Protein AF-A0A7L4QSS3-F1 (afdb_monomer)

pLDDT: mean 90.2, std 9.92, range [44.62, 98.31]

Structure (mmCIF, N/CA/C/O backbone):
data_AF-A0A7L4QSS3-F1
#
_entry.id   AF-A0A7L4QSS3-F1
#
loop_
_atom_site.group_PDB
_atom_site.id
_atom_site.type_symbol
_atom_site.label_atom_id
_atom_site.label_alt_id
_atom_site.label_comp_id
_atom_site.label_asym_id
_atom_site.label_entity_id
_atom_site.label_seq_id
_atom_site.pdbx_PDB_ins_code
_atom_site.Cartn_x
_atom_site.Cartn_y
_atom_site.Cartn_z
_atom_site.occupancy
_atom_site.B_iso_or_equiv
_atom_site.auth_seq_id
_atom_site.auth_comp_id
_atom_site.auth_asym_id
_atom_site.auth_atom_id
_atom_site.pdbx_PDB_model_num
ATOM 1 N N . MET A 1 1 ? -18.290 10.180 26.927 1.00 65.31 1 MET A N 1
ATOM 2 C CA . MET A 1 1 ? -18.750 11.382 26.192 1.00 65.31 1 MET A CA 1
ATOM 3 C C . MET A 1 1 ? -17.662 12.111 25.395 1.00 65.31 1 MET A C 1
ATOM 5 O O . MET A 1 1 ? -17.907 12.391 24.232 1.00 65.31 1 MET A O 1
ATOM 9 N N . GLN A 1 2 ? -16.461 12.366 25.939 1.00 73.75 2 GLN A N 1
ATOM 10 C CA . GLN A 1 2 ? -15.423 13.195 25.282 1.00 73.75 2 GLN A CA 1
ATOM 11 C C . GLN A 1 2 ? -15.121 12.851 23.805 1.00 73.75 2 GLN A C 1
ATOM 13 O O . GLN A 1 2 ? -15.009 13.753 22.983 1.00 73.75 2 GLN A O 1
ATOM 18 N N . PHE A 1 3 ? -15.022 11.567 23.447 1.00 79.12 3 PHE A N 1
ATOM 19 C CA . PHE A 1 3 ? -14.734 11.163 22.062 1.00 79.12 3 PHE A CA 1
ATOM 20 C C . PHE A 1 3 ? -15.915 11.329 21.095 1.00 79.12 3 PHE A C 1
ATOM 22 O O . PHE A 1 3 ? -15.682 11.518 19.910 1.00 79.12 3 PHE A O 1
ATOM 29 N N . HIS A 1 4 ? -17.156 11.290 21.591 1.00 84.31 4 HIS A N 1
ATOM 30 C CA . HIS A 1 4 ? -18.347 11.529 20.768 1.00 84.31 4 HIS A CA 1
ATOM 31 C C . HIS A 1 4 ? -18.483 13.016 20.458 1.00 84.31 4 HIS A C 1
ATOM 33 O O . HIS A 1 4 ? -18.706 13.378 19.311 1.00 84.31 4 HIS A O 1
ATOM 39 N N . TYR A 1 5 ? -18.233 13.872 21.456 1.00 85.06 5 TYR A N 1
ATOM 40 C CA . TYR A 1 5 ? -18.138 15.312 21.233 1.00 85.06 5 TYR A CA 1
ATOM 41 C C . TYR A 1 5 ? -17.074 15.649 20.180 1.00 85.06 5 TYR A C 1
ATOM 43 O O . TYR A 1 5 ? -17.339 16.432 19.281 1.00 85.06 5 TYR A O 1
ATOM 51 N N . ALA A 1 6 ? -15.906 14.998 20.220 1.00 84.44 6 ALA A N 1
ATOM 52 C CA . ALA A 1 6 ? -14.843 15.233 19.240 1.00 84.44 6 ALA A CA 1
ATOM 53 C C . ALA A 1 6 ? -15.246 14.925 17.779 1.00 84.44 6 ALA A C 1
ATOM 55 O O . ALA A 1 6 ? -14.587 15.395 16.861 1.00 84.44 6 ALA A O 1
ATOM 56 N N . LEU A 1 7 ? -16.309 14.147 17.531 1.00 84.31 7 LEU A N 1
ATOM 57 C CA . LEU A 1 7 ? -16.832 13.915 16.173 1.00 84.31 7 LEU A CA 1
ATOM 58 C C . LEU A 1 7 ? -17.633 15.108 15.622 1.00 84.31 7 LEU A C 1
ATOM 60 O O . LEU A 1 7 ? -17.922 15.146 14.425 1.00 84.31 7 LEU A O 1
ATOM 64 N N . VAL A 1 8 ? -18.030 16.039 16.490 1.00 86.25 8 VAL A N 1
ATOM 65 C CA . VAL A 1 8 ? -18.935 17.161 16.197 1.00 86.25 8 VAL A CA 1
ATOM 66 C C . VAL A 1 8 ? -18.455 18.483 16.807 1.00 86.25 8 VAL A C 1
ATOM 68 O O . VAL A 1 8 ? -19.227 19.440 16.883 1.00 86.25 8 VAL A O 1
ATOM 71 N N . ASP A 1 9 ? -17.194 18.555 17.243 1.00 85.06 9 ASP A N 1
ATOM 72 C CA . ASP A 1 9 ? -16.604 19.740 17.883 1.00 85.06 9 ASP A CA 1
ATOM 73 C C . ASP A 1 9 ? -16.450 20.927 16.917 1.00 85.06 9 ASP A C 1
ATOM 75 O O . ASP A 1 9 ? -16.280 22.070 17.341 1.00 85.06 9 ASP A O 1
ATOM 79 N N . ASP A 1 10 ? -16.570 20.658 15.618 1.00 84.94 10 ASP A N 1
ATOM 80 C CA . ASP A 1 10 ? -16.637 21.636 14.542 1.00 84.94 10 ASP A CA 1
ATOM 81 C C . ASP A 1 10 ? -18.052 22.181 14.288 1.00 84.94 10 ASP A C 1
ATOM 83 O O . ASP A 1 10 ? -18.201 23.188 13.593 1.00 84.94 10 ASP A O 1
ATOM 87 N N . LEU A 1 11 ? -19.089 21.543 14.839 1.00 87.94 11 LEU A N 1
ATOM 88 C CA . LEU A 1 11 ? -20.493 21.900 14.607 1.00 87.94 11 LEU A CA 1
ATOM 89 C C . LEU A 1 11 ? -21.121 22.630 15.793 1.00 87.94 11 LEU A C 1
ATOM 91 O O . LEU A 1 11 ? -21.902 23.563 15.594 1.00 87.94 11 LEU A O 1
ATOM 95 N N . ILE A 1 12 ? -20.813 22.202 17.017 1.00 92.00 12 ILE A N 1
ATOM 96 C CA . ILE A 1 12 ? -21.387 22.758 18.246 1.00 92.00 12 ILE A CA 1
ATOM 97 C C . ILE A 1 12 ? -20.353 22.816 19.369 1.00 92.00 12 ILE A C 1
ATOM 99 O O . ILE A 1 12 ? -19.345 22.116 19.339 1.00 92.00 12 ILE A O 1
ATOM 103 N N . THR A 1 13 ? -20.609 23.649 20.382 1.00 94.25 13 THR A N 1
ATOM 104 C CA . THR A 1 13 ? -19.752 23.711 21.572 1.00 94.25 13 THR A CA 1
ATOM 105 C C . THR A 1 13 ? -19.984 22.506 22.478 1.00 94.25 13 THR A C 1
ATOM 107 O O . THR A 1 13 ? -20.996 21.805 22.378 1.00 94.25 13 THR A O 1
ATOM 110 N N . ARG A 1 14 ? -19.051 22.276 23.404 1.00 92.00 14 ARG A N 1
ATOM 111 C CA . ARG A 1 14 ? -19.132 21.171 24.359 1.00 92.00 14 ARG A CA 1
ATOM 112 C C . ARG A 1 14 ? -20.356 21.279 25.262 1.00 92.00 14 ARG A C 1
ATOM 114 O O . ARG A 1 14 ? -21.023 20.275 25.479 1.00 92.00 14 ARG A O 1
ATOM 121 N N . GLU A 1 15 ? -20.657 22.478 25.747 1.00 94.56 15 GLU A N 1
ATOM 122 C CA . GLU A 1 15 ? -21.807 22.726 26.620 1.00 94.56 15 GLU A CA 1
ATOM 123 C C . GLU A 1 15 ? -23.120 22.428 25.892 1.00 94.56 15 GLU A C 1
ATOM 125 O O . GLU A 1 15 ? -24.020 21.808 26.450 1.00 94.56 15 GLU A O 1
ATOM 130 N N . GLU A 1 16 ? -23.216 22.822 24.620 1.00 94.31 16 GLU A N 1
ATOM 131 C CA . GLU A 1 16 ? -24.383 22.533 23.789 1.00 94.31 16 GLU A CA 1
ATOM 132 C C . GLU A 1 16 ? -24.517 21.033 23.498 1.00 94.31 16 GLU A C 1
ATOM 134 O O . GLU A 1 16 ? -25.627 20.502 23.495 1.00 94.31 16 GLU A O 1
ATOM 139 N N . PHE A 1 17 ? -23.401 20.332 23.285 1.00 94.38 17 PHE A N 1
ATOM 140 C CA . PHE A 1 17 ? -23.407 18.881 23.119 1.00 94.38 17 PHE A CA 1
ATOM 141 C C . PHE A 1 17 ? -23.900 18.181 24.389 1.00 94.38 17 PHE A C 1
ATOM 143 O O . PHE A 1 17 ? -24.828 17.382 24.313 1.00 94.38 17 PHE A O 1
ATOM 150 N N . GLU A 1 18 ? -23.327 18.507 25.551 1.00 93.88 18 GLU A N 1
ATOM 151 C CA . GLU A 1 18 ? -23.709 17.928 26.847 1.00 93.88 18 GLU A CA 1
ATOM 152 C C . GLU A 1 18 ? -25.194 18.186 27.157 1.00 93.88 18 GLU A C 1
ATOM 154 O O . GLU A 1 18 ? -25.912 17.248 27.504 1.00 93.88 18 GLU A O 1
ATOM 159 N N . ARG A 1 19 ? -25.695 19.402 26.892 1.00 95.12 19 ARG A N 1
ATOM 160 C CA . ARG A 1 19 ? -27.123 19.735 27.024 1.00 95.12 19 ARG A CA 1
ATOM 161 C C . ARG A 1 19 ? -28.015 18.839 26.159 1.00 95.12 19 ARG A C 1
ATOM 163 O O . ARG A 1 19 ? -29.008 18.311 26.648 1.00 95.12 19 ARG A O 1
ATOM 170 N N . ARG A 1 20 ? -27.674 18.642 24.880 1.00 94.75 20 ARG A N 1
ATOM 171 C CA . ARG A 1 20 ? -28.459 17.774 23.978 1.00 94.75 20 ARG A CA 1
ATOM 172 C C . ARG A 1 20 ? -28.433 16.308 24.403 1.00 94.75 20 ARG A C 1
ATOM 174 O O . ARG A 1 20 ? -29.414 15.601 24.193 1.00 94.75 20 ARG A O 1
ATOM 181 N N . VAL A 1 21 ? -27.323 15.845 24.979 1.00 92.75 21 VAL A N 1
ATOM 182 C CA . VAL A 1 21 ? -27.223 14.481 25.517 1.00 92.75 21 VAL A CA 1
ATOM 183 C C . VAL A 1 21 ? -28.157 14.312 26.708 1.00 92.75 21 VAL A C 1
ATOM 185 O O . VAL A 1 21 ? -28.932 13.358 26.724 1.00 92.75 21 VAL A O 1
ATOM 188 N N . GLU A 1 22 ? -28.145 15.254 27.652 1.00 91.25 22 GLU A N 1
ATOM 189 C CA . GLU A 1 22 ? -29.068 15.249 28.793 1.00 91.25 22 GLU A CA 1
ATOM 190 C C . GLU A 1 22 ? -30.531 15.281 28.339 1.00 91.25 22 GLU A C 1
ATOM 192 O O . GLU A 1 22 ? -31.349 14.518 28.851 1.00 91.25 22 GLU A O 1
ATOM 197 N N . GLU A 1 23 ? -30.863 16.100 27.338 1.00 93.00 23 GLU A N 1
ATOM 198 C CA . GLU A 1 23 ? -32.206 16.131 26.747 1.00 93.00 23 GLU A CA 1
ATOM 199 C C . GLU A 1 23 ? -32.598 14.774 26.157 1.00 93.00 23 GLU A C 1
ATOM 201 O O . GLU A 1 23 ? -33.689 14.279 26.436 1.00 93.00 23 GLU A O 1
ATOM 206 N N . LYS A 1 24 ? -31.699 14.114 25.416 1.00 91.94 24 LYS A N 1
ATOM 207 C CA . LYS A 1 24 ? -31.972 12.777 24.867 1.00 91.94 24 LYS A CA 1
ATOM 208 C C . LYS A 1 24 ? -32.147 11.710 25.937 1.00 91.94 24 LYS A C 1
ATOM 210 O O . LYS A 1 24 ? -33.006 10.841 25.783 1.00 91.94 24 LYS A O 1
ATOM 215 N N . MET A 1 25 ? -31.380 11.785 27.019 1.00 90.88 25 MET A N 1
ATOM 216 C CA . MET A 1 25 ? -31.564 10.905 28.170 1.00 90.88 25 MET A CA 1
ATOM 217 C C . MET A 1 25 ? -32.914 11.152 28.847 1.00 90.88 25 MET A C 1
ATOM 219 O O . MET A 1 25 ? -33.618 10.200 29.162 1.00 90.88 25 MET A O 1
ATOM 223 N N . GLN A 1 26 ? -33.330 12.409 29.018 1.00 89.06 26 GLN A N 1
ATOM 224 C CA . GLN A 1 26 ? -34.634 12.737 29.604 1.00 89.06 26 GLN A CA 1
ATOM 225 C C . GLN A 1 26 ? -35.804 12.283 28.722 1.00 89.06 26 GLN A C 1
ATOM 227 O O . GLN A 1 26 ? -36.779 11.739 29.237 1.00 89.06 26 GLN A O 1
ATOM 232 N N . GLU A 1 27 ? -35.704 12.467 27.404 1.00 88.88 27 GLU A N 1
ATOM 233 C CA . GLU A 1 27 ? -36.715 12.018 26.438 1.00 88.88 27 GLU A CA 1
ATOM 234 C C . GLU A 1 27 ? -36.889 10.494 26.442 1.00 88.88 27 GLU A C 1
ATOM 236 O O . GLU A 1 27 ? -38.005 9.997 26.288 1.00 88.88 27 GLU A O 1
ATOM 241 N N . CYS A 1 28 ? -35.794 9.752 26.624 1.00 82.44 28 CYS A N 1
ATOM 242 C CA . CYS A 1 28 ? -35.797 8.290 26.590 1.00 82.44 28 CYS A CA 1
ATOM 243 C C . CYS A 1 28 ? -35.890 7.641 27.985 1.00 82.44 28 CYS A C 1
ATOM 245 O O . CYS A 1 28 ? -36.054 6.425 28.076 1.00 82.44 28 CYS A O 1
ATOM 247 N N . GLY A 1 29 ? -35.812 8.420 29.069 1.00 77.44 29 GLY A N 1
ATOM 248 C CA . GLY A 1 29 ? -35.756 7.915 30.444 1.00 77.44 29 GLY A CA 1
ATOM 249 C C . GLY A 1 29 ? -34.561 6.981 30.681 1.00 77.44 29 GLY A C 1
ATOM 250 O O . GLY A 1 29 ? -33.497 7.150 30.093 1.00 77.44 29 GLY A O 1
ATOM 251 N N . ASP A 1 30 ? -34.755 5.936 31.492 1.00 75.81 30 ASP A N 1
ATOM 252 C CA . ASP A 1 30 ? -33.712 4.949 31.840 1.00 75.81 30 ASP A CA 1
ATOM 253 C C . ASP A 1 30 ? -33.366 3.957 30.701 1.00 75.81 30 ASP A C 1
ATOM 255 O O . ASP A 1 30 ? -32.704 2.944 30.929 1.00 75.81 30 ASP A O 1
ATOM 259 N N . LEU A 1 31 ? -33.836 4.191 29.469 1.00 80.94 31 LEU A N 1
ATOM 260 C CA . LEU A 1 31 ? -33.592 3.295 28.328 1.00 80.94 31 LEU A CA 1
ATOM 261 C C . LEU A 1 31 ? -32.241 3.532 27.645 1.00 80.94 31 LEU A C 1
ATOM 263 O O . LEU A 1 31 ? -31.759 2.638 26.948 1.00 80.94 31 LEU A O 1
ATOM 267 N N . LEU A 1 32 ? -31.649 4.717 27.809 1.00 81.62 32 LEU A N 1
ATOM 268 C CA . LEU A 1 32 ? -30.376 5.079 27.191 1.00 81.62 32 LEU A CA 1
ATOM 269 C C . LEU A 1 32 ? -29.332 5.399 28.254 1.00 81.62 32 LEU A C 1
ATOM 271 O O . LEU A 1 32 ? -29.576 6.190 29.160 1.00 81.62 32 LEU A O 1
ATOM 275 N N . ASP A 1 33 ? -28.139 4.832 28.089 1.00 85.69 33 ASP A N 1
ATOM 276 C CA . ASP A 1 33 ? -26.956 5.319 28.790 1.00 85.69 33 ASP A CA 1
ATOM 277 C C . ASP A 1 33 ? -26.408 6.599 28.125 1.00 85.69 33 ASP A C 1
ATOM 279 O O . ASP A 1 33 ? -26.701 6.900 26.960 1.00 85.69 33 ASP A O 1
ATOM 283 N N . ASP A 1 34 ? -25.571 7.349 28.850 1.00 86.31 34 ASP A N 1
ATOM 284 C CA . ASP A 1 34 ? -24.939 8.593 28.377 1.00 86.31 34 ASP A CA 1
ATOM 285 C C . ASP A 1 34 ? -24.239 8.420 27.024 1.00 86.31 34 ASP A C 1
ATOM 287 O O . ASP A 1 34 ? -24.155 9.338 26.207 1.00 86.31 34 ASP A O 1
ATOM 291 N N . VAL A 1 35 ? -23.667 7.235 26.796 1.00 83.75 35 VAL A N 1
ATOM 292 C CA . VAL A 1 35 ? -22.882 6.935 25.600 1.00 83.75 35 VAL A CA 1
ATOM 293 C C . VAL A 1 35 ? -23.805 6.801 24.394 1.00 83.75 35 VAL A C 1
ATOM 295 O O . VAL A 1 35 ? -23.530 7.381 23.345 1.00 83.75 35 VAL A O 1
ATOM 298 N N . THR A 1 36 ? -24.914 6.088 24.541 1.00 84.81 36 THR A N 1
ATOM 299 C CA . THR A 1 36 ? -25.905 5.904 23.482 1.00 84.81 36 THR A CA 1
ATOM 300 C C . THR A 1 36 ? -26.639 7.210 23.201 1.00 84.81 36 THR A C 1
ATOM 302 O O . THR A 1 36 ? -26.797 7.565 22.035 1.00 84.81 36 THR A O 1
ATOM 305 N N . ALA A 1 37 ? -26.979 7.992 24.229 1.00 89.06 37 ALA A N 1
ATOM 306 C CA . ALA A 1 37 ? -27.528 9.337 24.050 1.00 89.06 37 ALA A CA 1
ATOM 307 C C . ALA A 1 37 ? -26.551 10.267 23.299 1.00 89.06 37 ALA A C 1
ATOM 309 O O . ALA A 1 37 ? -26.948 10.943 22.350 1.00 89.06 37 ALA A O 1
ATOM 310 N N . ALA A 1 38 ? -25.255 10.232 23.631 1.00 89.69 38 ALA A N 1
ATOM 311 C CA . ALA A 1 38 ? -24.215 10.947 22.886 1.00 89.69 38 ALA A CA 1
ATOM 312 C C . ALA A 1 38 ? -24.146 10.536 21.408 1.00 89.69 38 ALA A C 1
ATOM 314 O O . ALA A 1 38 ? -23.965 11.391 20.543 1.00 89.69 38 ALA A O 1
ATOM 315 N N . MET A 1 39 ? -24.329 9.254 21.099 1.00 84.12 39 MET A N 1
ATOM 316 C CA . MET A 1 39 ? -24.399 8.757 19.722 1.00 84.12 39 MET A CA 1
ATOM 317 C C . MET A 1 39 ? -25.613 9.274 18.958 1.00 84.12 39 MET A C 1
ATOM 319 O O . MET A 1 39 ? -25.474 9.642 17.794 1.00 84.12 39 MET A O 1
ATOM 323 N N . VAL A 1 40 ? -26.778 9.335 19.606 1.00 87.31 40 VAL A N 1
ATOM 324 C CA . VAL A 1 40 ? -27.988 9.905 18.998 1.00 87.31 40 VAL A CA 1
ATOM 325 C C . VAL A 1 40 ? -27.752 11.369 18.635 1.00 87.31 40 VAL A C 1
ATOM 327 O O . VAL A 1 40 ? -28.051 11.767 17.518 1.00 87.31 40 VAL A O 1
ATOM 330 N N . VAL A 1 41 ? -27.114 12.149 19.513 1.00 90.94 41 VAL A N 1
ATOM 331 C CA . VAL A 1 41 ? -26.768 13.549 19.211 1.00 90.94 41 VAL A CA 1
ATOM 332 C C . VAL A 1 41 ? -25.785 13.658 18.041 1.00 90.94 41 VAL A C 1
ATOM 334 O O . VAL A 1 41 ? -25.965 14.508 17.171 1.00 90.94 41 VAL A O 1
ATOM 337 N N . VAL A 1 42 ? -24.756 12.805 17.989 1.00 88.31 42 VAL A N 1
ATOM 338 C CA . VAL A 1 42 ? -23.802 12.756 16.863 1.00 88.31 42 VAL A CA 1
ATOM 339 C C . VAL A 1 42 ? -24.529 12.448 15.545 1.00 88.31 42 VAL A C 1
ATOM 341 O O . VAL A 1 42 ? -24.300 13.134 14.546 1.00 88.31 42 VAL A O 1
ATOM 344 N N . HIS A 1 43 ? -25.453 11.487 15.562 1.00 86.62 43 HIS A N 1
ATOM 345 C CA . HIS A 1 43 ? -26.294 11.137 14.419 1.00 86.62 43 HIS A CA 1
ATOM 346 C C . HIS A 1 43 ? -27.232 12.285 14.008 1.00 86.62 43 HIS A C 1
ATOM 348 O O . HIS A 1 43 ? -27.298 12.628 12.830 1.00 86.62 43 HIS A O 1
ATOM 354 N N . ASP A 1 44 ? -27.905 12.934 14.961 1.00 90.31 44 ASP A N 1
ATOM 355 C CA . ASP A 1 44 ? -28.808 14.070 14.713 1.00 90.31 44 ASP A CA 1
ATOM 356 C C . ASP A 1 44 ? -28.070 15.283 14.114 1.00 90.31 44 ASP A C 1
ATOM 358 O O . ASP A 1 44 ? -28.660 16.103 13.410 1.00 90.31 44 ASP A O 1
ATOM 362 N N . LEU A 1 45 ? -26.761 15.384 14.358 1.00 89.06 45 LEU A N 1
ATOM 363 C CA . LEU A 1 45 ? -25.860 16.367 13.750 1.00 89.06 45 LEU A CA 1
ATOM 364 C C . LEU A 1 45 ? -25.321 15.935 12.372 1.00 89.06 45 LEU A C 1
ATOM 366 O O . LEU A 1 45 ? -24.490 16.633 11.790 1.00 89.06 45 LEU A O 1
ATOM 370 N N . GLY A 1 46 ? -25.791 14.808 11.834 1.00 83.62 46 GLY A N 1
ATOM 371 C CA . GLY A 1 46 ? -25.449 14.307 10.503 1.00 83.62 46 GLY A CA 1
ATOM 372 C C . GLY A 1 46 ? -24.107 13.580 10.422 1.00 83.62 46 GLY A C 1
ATOM 373 O O . GLY A 1 46 ? -23.546 13.455 9.331 1.00 83.62 46 GLY A O 1
ATOM 374 N N . ARG A 1 47 ? -23.551 13.120 11.550 1.00 82.69 47 ARG A N 1
ATOM 375 C CA . ARG A 1 47 ? -22.355 12.267 11.565 1.00 82.69 47 ARG A CA 1
ATOM 376 C C . ARG A 1 47 ? -22.772 10.810 11.732 1.00 82.69 47 ARG A C 1
ATOM 378 O O . ARG A 1 47 ? -23.285 10.416 12.773 1.00 82.69 47 ARG A O 1
ATOM 385 N N . GLU A 1 48 ? -22.492 10.006 10.718 1.00 81.50 48 GLU A N 1
ATOM 386 C CA . GLU A 1 48 ? -22.759 8.567 10.724 1.00 81.50 48 GLU A CA 1
ATOM 387 C C . GLU A 1 48 ? -21.463 7.755 10.814 1.00 81.50 48 GLU A C 1
ATOM 389 O O . GLU A 1 48 ? -20.366 8.245 10.516 1.00 81.50 48 GLU A O 1
ATOM 394 N N . HIS A 1 49 ? -21.593 6.484 11.199 1.00 86.50 49 HIS A N 1
ATOM 395 C CA . HIS A 1 49 ? -20.504 5.523 11.077 1.00 86.50 49 HIS A CA 1
ATOM 396 C C . HIS A 1 49 ? -20.159 5.303 9.607 1.00 86.50 49 HIS A C 1
ATOM 398 O O . HIS A 1 49 ? -21.011 4.950 8.793 1.00 86.50 49 HIS A O 1
ATOM 404 N N . VAL A 1 50 ? -18.885 5.466 9.268 1.00 89.81 50 VAL A N 1
ATOM 405 C CA . VAL A 1 50 ? -18.393 5.239 7.908 1.00 89.81 50 VAL A CA 1
ATOM 406 C C . VAL A 1 50 ? -17.974 3.783 7.722 1.00 89.81 50 VAL A C 1
ATOM 408 O O . VAL A 1 50 ? -17.619 3.091 8.676 1.00 89.81 50 VAL A O 1
ATOM 411 N N . LYS A 1 51 ? -17.987 3.307 6.476 1.00 91.69 51 LYS A N 1
ATOM 412 C CA . LYS A 1 51 ? -17.443 1.990 6.126 1.00 91.69 51 LYS A CA 1
ATOM 413 C C . LYS A 1 51 ? -15.922 2.017 6.070 1.00 91.69 51 LYS A C 1
ATOM 415 O O . LYS A 1 51 ? -15.323 3.058 5.794 1.00 91.69 51 LYS A O 1
ATOM 420 N N . ILE A 1 52 ? -15.292 0.861 6.273 1.00 92.69 52 ILE A N 1
ATOM 421 C CA . ILE A 1 52 ? -13.830 0.735 6.317 1.00 92.69 52 ILE A CA 1
ATOM 422 C C . ILE A 1 52 ? -13.167 1.286 5.051 1.00 92.69 52 ILE A C 1
ATOM 424 O O . ILE A 1 52 ? -12.160 1.988 5.135 1.00 92.69 52 ILE A O 1
ATOM 428 N N . ARG A 1 53 ? -13.735 1.020 3.872 1.00 88.81 53 ARG A N 1
ATOM 429 C CA . ARG A 1 53 ? -13.197 1.521 2.595 1.00 88.81 53 ARG A CA 1
ATOM 430 C C . ARG A 1 53 ? -13.152 3.052 2.506 1.00 88.81 53 ARG A C 1
ATOM 432 O O . ARG A 1 53 ? -12.324 3.588 1.770 1.00 88.81 53 ARG A O 1
ATOM 439 N N . ASP A 1 54 ? -14.009 3.735 3.257 1.00 86.31 54 ASP A N 1
ATOM 440 C CA . ASP A 1 54 ? -14.183 5.187 3.220 1.00 86.31 54 ASP A CA 1
ATOM 441 C C . ASP A 1 54 ? -13.441 5.896 4.375 1.00 86.31 54 ASP A C 1
ATOM 443 O O . ASP A 1 54 ? -13.468 7.126 4.488 1.00 86.31 54 ASP A O 1
ATOM 447 N N . LEU A 1 55 ? -12.700 5.136 5.197 1.00 82.56 55 LEU A N 1
ATOM 448 C CA . LEU A 1 55 ? -11.799 5.645 6.234 1.00 82.56 55 LEU A CA 1
ATOM 449 C C . LEU A 1 55 ? -10.639 6.415 5.596 1.00 82.56 55 LEU A C 1
ATOM 451 O O . LEU A 1 55 ? -9.625 5.830 5.219 1.00 82.56 55 LEU A O 1
ATOM 455 N N . SER A 1 56 ? -10.821 7.723 5.414 1.00 62.81 56 SER A N 1
ATOM 456 C CA . SER A 1 56 ? -9.841 8.752 4.987 1.00 62.81 56 SER A CA 1
ATOM 457 C C . SER A 1 56 ? -10.514 9.937 4.275 1.00 62.81 56 SER A C 1
ATOM 459 O O . SER A 1 56 ? -9.828 10.857 3.821 1.00 62.81 56 SER A O 1
ATOM 461 N N . ILE A 1 57 ? -11.846 9.944 4.154 1.00 55.34 57 ILE A N 1
ATOM 462 C CA . ILE A 1 57 ? -12.581 11.017 3.484 1.00 55.34 57 ILE A CA 1
ATOM 463 C C . ILE A 1 57 ? -12.884 12.155 4.476 1.00 55.34 57 ILE A C 1
ATOM 465 O O . ILE A 1 57 ? -13.821 12.085 5.260 1.00 55.34 57 ILE A O 1
ATOM 469 N N . GLY A 1 58 ? -12.102 13.237 4.405 1.00 52.78 58 GLY A N 1
ATOM 470 C CA . GLY A 1 58 ? -12.513 14.587 4.823 1.00 52.78 58 GLY A CA 1
ATOM 471 C C . GLY A 1 58 ? -12.546 14.923 6.321 1.00 52.78 58 GLY A C 1
ATOM 472 O O . GLY A 1 58 ? -12.558 16.109 6.637 1.00 52.78 58 GLY A O 1
ATOM 473 N N . SER A 1 59 ? -12.520 13.954 7.240 1.00 58.66 59 SER A N 1
ATOM 474 C CA . SER A 1 59 ? -12.545 14.216 8.688 1.00 58.66 59 SER A CA 1
ATOM 475 C C . SER A 1 59 ? -11.217 13.896 9.384 1.00 58.66 59 SER A C 1
ATOM 477 O O . SER A 1 59 ? -10.471 12.997 8.994 1.00 58.66 59 SER A O 1
ATOM 479 N N . THR A 1 60 ? -10.911 14.638 10.449 1.00 68.75 60 THR A N 1
ATOM 480 C CA . THR A 1 60 ? -9.778 14.363 11.352 1.00 68.75 60 THR A CA 1
ATOM 481 C C . THR A 1 60 ? -10.010 13.111 12.201 1.00 68.75 60 THR A C 1
ATOM 483 O O . THR A 1 60 ? -9.042 12.446 12.584 1.00 68.75 60 THR A O 1
ATOM 486 N N . LEU A 1 61 ? -11.281 12.779 12.457 1.00 83.88 61 LEU A N 1
ATOM 487 C CA . LEU A 1 61 ? -11.750 11.617 13.210 1.00 83.88 61 LEU A CA 1
ATOM 488 C C . LEU A 1 61 ? -12.808 10.840 12.431 1.00 83.88 61 LEU A C 1
ATOM 490 O O . LEU A 1 61 ? -13.675 11.424 11.786 1.00 83.88 61 LEU A O 1
ATOM 494 N N . SER A 1 62 ? -12.764 9.519 12.526 1.00 87.25 62 SER A N 1
ATOM 495 C CA . SER A 1 62 ? -13.742 8.614 11.932 1.00 87.25 62 SER A CA 1
ATOM 496 C C . SER A 1 62 ? -14.343 7.727 13.016 1.00 87.25 62 SER A C 1
ATOM 498 O O . SER A 1 62 ? -13.621 7.254 13.897 1.00 87.25 62 SER A O 1
ATOM 500 N N . SER A 1 63 ? -15.652 7.493 12.920 1.00 90.56 63 SER A N 1
ATOM 501 C CA . SER A 1 63 ? -16.368 6.485 13.700 1.00 90.56 63 SER A CA 1
ATOM 502 C C . SER A 1 63 ? -16.783 5.347 12.775 1.00 90.56 63 SER A C 1
ATOM 504 O O . SER A 1 63 ? -17.306 5.613 11.693 1.00 90.56 63 SER A O 1
ATOM 506 N N . PHE A 1 64 ? -16.526 4.097 13.148 1.00 93.31 64 PHE A N 1
ATOM 507 C CA . PHE A 1 64 ? -16.919 2.926 12.361 1.00 93.31 64 PHE A CA 1
ATOM 508 C C . PHE A 1 64 ? -17.063 1.684 13.240 1.00 93.31 64 PHE A C 1
ATOM 510 O O . PHE A 1 64 ? -16.510 1.616 14.338 1.00 93.31 64 PHE A O 1
ATOM 517 N N . PHE A 1 65 ? -17.774 0.681 12.730 1.00 95.38 65 PHE A N 1
ATOM 518 C CA . PHE A 1 65 ? -17.804 -0.649 13.327 1.00 95.38 65 PHE A CA 1
ATOM 519 C C . PHE A 1 65 ? -16.898 -1.601 12.553 1.00 95.38 65 PHE A C 1
ATOM 521 O O . PHE A 1 65 ? -16.812 -1.532 11.327 1.00 95.38 65 PHE A O 1
ATOM 528 N N . GLY A 1 66 ? -16.249 -2.518 13.260 1.00 96.88 66 GLY A N 1
ATOM 529 C CA . GLY A 1 66 ? -15.431 -3.549 12.640 1.00 96.88 66 GLY A CA 1
ATOM 530 C C . GLY A 1 66 ? -15.417 -4.826 13.463 1.00 96.88 66 GLY A C 1
ATOM 531 O O . GLY A 1 66 ? -15.265 -4.792 14.684 1.00 96.88 66 GLY A O 1
ATOM 532 N N . ARG A 1 67 ? -15.547 -5.963 12.781 1.00 97.62 67 ARG A N 1
ATOM 533 C CA . ARG A 1 67 ? -15.356 -7.279 13.387 1.00 97.62 67 ARG A CA 1
ATOM 534 C C . ARG A 1 67 ? -13.872 -7.579 13.521 1.00 97.62 67 ARG A C 1
ATOM 536 O O . ARG A 1 67 ? -13.122 -7.414 12.561 1.00 97.62 67 ARG A O 1
ATOM 543 N N . VAL A 1 68 ? -13.450 -8.049 14.685 1.00 97.69 68 VAL A N 1
ATOM 544 C CA . VAL A 1 68 ? -12.076 -8.457 14.969 1.00 97.69 68 VAL A CA 1
ATOM 545 C C . VAL A 1 68 ? -11.762 -9.729 14.192 1.00 97.69 68 VAL A C 1
ATOM 547 O O . VAL A 1 68 ? -12.390 -10.769 14.378 1.00 97.69 68 VAL A O 1
ATOM 550 N N . ILE A 1 69 ? -10.767 -9.642 13.319 1.00 97.25 69 ILE A N 1
ATOM 551 C CA . ILE A 1 69 ? -10.247 -10.758 12.523 1.00 97.25 69 ILE A CA 1
ATOM 552 C C . ILE A 1 69 ? -9.004 -11.338 13.194 1.00 97.25 69 ILE A C 1
ATOM 554 O O . ILE A 1 69 ? -8.822 -12.551 13.232 1.00 97.25 69 ILE A O 1
ATOM 558 N N . SER A 1 70 ? -8.141 -10.474 13.731 1.00 96.69 70 SER A N 1
ATOM 559 C CA . SER A 1 70 ? -6.909 -10.880 14.405 1.00 96.69 70 SER A CA 1
ATOM 560 C C . SER A 1 70 ? -6.523 -9.887 15.489 1.00 96.69 70 SER A C 1
ATOM 562 O O . SER A 1 70 ? -6.696 -8.678 15.325 1.00 96.69 70 SER A O 1
ATOM 564 N N . VAL A 1 71 ? -5.919 -10.413 16.553 1.00 96.38 71 VAL A N 1
ATOM 565 C CA . VAL A 1 71 ? -5.400 -9.659 17.695 1.00 96.38 71 VAL A CA 1
ATOM 566 C C . VAL A 1 71 ? -3.894 -9.884 17.781 1.00 96.38 71 VAL A C 1
ATOM 568 O O . VAL A 1 71 ? -3.441 -11.026 17.820 1.00 96.38 71 VAL A O 1
ATOM 571 N N . SER A 1 72 ? -3.109 -8.807 17.781 1.00 94.06 72 SER A N 1
ATOM 572 C CA . SER A 1 72 ? -1.661 -8.883 18.011 1.00 94.06 72 SER A CA 1
ATOM 573 C C . SER A 1 72 ? -1.349 -8.637 19.488 1.00 94.06 72 SER A C 1
ATOM 575 O O . SER A 1 72 ? -1.940 -7.728 20.075 1.00 94.06 72 SER A O 1
ATOM 577 N N . PRO A 1 73 ? -0.400 -9.378 20.091 1.00 92.94 73 PRO A N 1
ATOM 578 C CA . PRO A 1 73 ? -0.035 -9.167 21.485 1.00 92.94 73 PRO A CA 1
ATOM 579 C C . PRO A 1 73 ? 0.600 -7.779 21.690 1.00 92.94 73 PRO A C 1
ATOM 581 O O . PRO A 1 73 ? 1.276 -7.277 20.779 1.00 92.94 73 PRO A O 1
ATOM 584 N N . PRO A 1 74 ? 0.443 -7.168 22.880 1.00 95.00 74 PRO A N 1
ATOM 585 C CA . PRO A 1 74 ? 1.109 -5.915 23.209 1.00 95.00 74 PRO A CA 1
ATOM 586 C C . PRO A 1 74 ? 2.631 -6.040 23.123 1.00 95.00 74 PRO A C 1
ATOM 588 O O . PRO A 1 74 ? 3.222 -7.028 23.562 1.00 95.00 74 PRO A O 1
ATOM 591 N N . ARG A 1 75 ? 3.275 -5.012 22.573 1.00 94.38 75 ARG A N 1
ATOM 592 C CA . ARG A 1 75 ? 4.732 -4.892 22.462 1.00 94.38 75 ARG A CA 1
ATOM 593 C C . ARG A 1 75 ? 5.204 -3.629 23.169 1.00 94.38 75 ARG A C 1
ATOM 595 O O . ARG A 1 75 ? 4.623 -2.563 22.975 1.00 94.38 75 ARG A O 1
ATOM 602 N N . GLU A 1 76 ? 6.273 -3.756 23.947 1.00 93.19 76 GLU A N 1
ATOM 603 C CA . GLU A 1 76 ? 6.941 -2.625 24.595 1.00 93.19 76 GLU A CA 1
ATOM 604 C C . GLU A 1 76 ? 7.853 -1.902 23.590 1.00 93.19 76 GLU A C 1
ATOM 606 O O . GLU A 1 76 ? 8.518 -2.535 22.764 1.00 93.19 76 GLU A O 1
ATOM 611 N N . PHE A 1 77 ? 7.902 -0.574 23.659 1.00 89.81 77 PHE A N 1
ATOM 612 C CA . PHE A 1 77 ? 8.871 0.243 22.932 1.00 89.81 77 PHE A CA 1
ATOM 613 C C . PHE A 1 77 ? 9.364 1.407 23.797 1.00 89.81 77 PHE A C 1
ATOM 615 O O . PHE A 1 77 ? 8.680 1.852 24.718 1.00 89.81 77 PHE A O 1
ATOM 622 N N . THR A 1 78 ? 10.549 1.928 23.481 1.00 88.12 78 THR A N 1
ATOM 623 C CA . THR A 1 78 ? 11.106 3.117 24.138 1.00 88.12 78 THR A CA 1
ATOM 624 C C . THR A 1 78 ? 10.737 4.369 23.348 1.00 88.12 78 THR A C 1
ATOM 626 O O . THR A 1 78 ? 10.979 4.453 22.139 1.00 88.12 78 THR A O 1
ATOM 629 N N . ARG A 1 79 ? 10.128 5.341 24.024 1.00 87.56 79 ARG A N 1
ATOM 630 C CA . ARG A 1 79 ? 9.783 6.657 23.482 1.00 87.56 79 ARG A CA 1
ATOM 631 C C . ARG A 1 79 ? 11.026 7.545 23.370 1.00 87.56 79 ARG A C 1
ATOM 633 O O . ARG A 1 79 ? 12.099 7.226 23.874 1.00 87.56 79 ARG A O 1
ATOM 640 N N . LYS A 1 80 ? 10.883 8.688 22.691 1.00 82.88 80 LYS A N 1
ATOM 641 C CA . LYS A 1 80 ? 11.988 9.646 22.488 1.00 82.88 80 LYS A CA 1
ATOM 642 C C . LYS A 1 80 ? 12.510 10.258 23.792 1.00 82.88 80 LYS A C 1
ATOM 644 O O . LYS A 1 80 ? 13.673 10.631 23.853 1.00 82.88 80 LYS A O 1
ATOM 649 N N . ASP A 1 81 ? 11.652 10.364 24.797 1.00 85.44 81 ASP A N 1
ATOM 650 C CA . ASP A 1 81 ? 11.959 10.834 26.152 1.00 85.44 81 ASP A CA 1
ATOM 651 C C . ASP A 1 81 ? 12.575 9.739 27.048 1.00 85.44 81 ASP A C 1
ATOM 653 O O . ASP A 1 81 ? 12.951 10.017 28.183 1.00 85.44 81 ASP A O 1
ATOM 657 N N . GLY A 1 82 ? 12.719 8.508 26.541 1.00 87.25 82 GLY A N 1
ATOM 658 C CA . GLY A 1 82 ? 13.223 7.359 27.292 1.00 87.25 82 GLY A CA 1
ATOM 659 C C . GLY A 1 82 ? 12.150 6.597 28.073 1.00 87.25 82 GLY A C 1
ATOM 660 O O . GLY A 1 82 ? 12.453 5.535 28.621 1.00 87.25 82 GLY A O 1
ATOM 661 N N . GLU A 1 83 ? 10.903 7.074 28.104 1.00 91.31 83 GLU A N 1
ATOM 662 C CA . GLU A 1 83 ? 9.806 6.359 28.752 1.00 91.31 83 GLU A CA 1
ATOM 663 C C . GLU A 1 83 ? 9.417 5.093 27.978 1.00 91.31 83 GLU A C 1
ATOM 665 O O . GLU A 1 83 ? 9.598 4.975 26.761 1.00 91.31 83 GLU A O 1
ATOM 670 N N . LYS A 1 84 ? 8.839 4.127 28.693 1.00 91.12 84 LYS A N 1
ATOM 671 C CA . LYS A 1 84 ? 8.275 2.919 28.088 1.00 91.12 84 LYS A CA 1
ATOM 672 C C . LYS A 1 84 ? 6.855 3.197 27.605 1.00 91.12 84 LYS A C 1
ATOM 674 O O . LYS A 1 84 ? 6.031 3.701 28.361 1.00 91.12 84 LYS A O 1
ATOM 679 N N . GLY A 1 85 ? 6.566 2.829 26.365 1.00 92.50 85 GLY A N 1
ATOM 680 C CA . GLY A 1 85 ? 5.219 2.801 25.806 1.00 92.50 85 GLY A CA 1
ATOM 681 C C . GLY A 1 85 ? 4.830 1.393 25.372 1.00 92.50 85 GLY A C 1
ATOM 682 O O . GLY A 1 85 ? 5.687 0.525 25.186 1.00 92.50 85 GLY A O 1
ATOM 683 N N . TRP A 1 86 ? 3.531 1.185 25.171 1.00 94.44 86 TRP A N 1
ATOM 684 C CA . TRP A 1 86 ? 2.993 -0.086 24.681 1.00 94.44 86 TRP A CA 1
ATOM 685 C C . TRP A 1 86 ? 2.214 0.114 23.390 1.00 94.44 86 TRP A C 1
ATOM 687 O O . TRP A 1 86 ? 1.538 1.128 23.211 1.00 94.44 86 TRP A O 1
ATOM 697 N N . VAL A 1 87 ? 2.308 -0.854 22.483 1.00 95.19 87 VAL A N 1
ATOM 698 C CA . VAL A 1 87 ? 1.544 -0.861 21.235 1.00 95.19 87 VAL A CA 1
ATOM 699 C C . VAL A 1 87 ? 0.978 -2.245 20.953 1.00 95.19 87 VAL A C 1
ATOM 701 O O . VAL A 1 87 ? 1.684 -3.246 21.072 1.00 95.19 87 VAL A O 1
ATOM 704 N N . ALA A 1 88 ? -0.286 -2.300 20.555 1.00 95.44 88 ALA A N 1
ATOM 705 C CA . ALA A 1 88 ? -0.937 -3.498 20.039 1.00 95.44 88 ALA A CA 1
ATOM 706 C C . ALA A 1 88 ? -1.705 -3.152 18.760 1.00 95.44 88 ALA A C 1
ATOM 708 O O . ALA A 1 88 ? -2.102 -2.005 18.556 1.00 95.44 88 ALA A O 1
ATOM 709 N N . ASP A 1 89 ? -1.917 -4.149 17.907 1.00 94.75 89 ASP A N 1
ATOM 710 C CA . ASP A 1 89 ? -2.593 -3.978 16.624 1.00 94.75 89 ASP A CA 1
ATOM 711 C C . ASP A 1 89 ? -3.761 -4.969 16.517 1.00 94.75 89 ASP A C 1
ATOM 713 O O . ASP A 1 89 ? -3.585 -6.171 16.741 1.00 94.75 89 ASP A O 1
ATOM 717 N N . LEU A 1 90 ? -4.932 -4.477 16.120 1.00 96.69 90 LEU A N 1
ATOM 718 C CA . LEU A 1 90 ? -6.082 -5.286 15.715 1.00 96.69 90 LEU A CA 1
ATOM 719 C C . LEU A 1 90 ? -6.243 -5.218 14.198 1.00 96.69 90 LEU A C 1
ATOM 721 O O . LEU A 1 90 ? -6.070 -4.156 13.595 1.00 96.69 90 LEU A O 1
ATOM 725 N N . ILE A 1 91 ? -6.626 -6.333 13.583 1.00 97.00 91 ILE A N 1
ATOM 726 C CA . ILE A 1 91 ? -7.157 -6.328 12.218 1.00 97.00 91 ILE A CA 1
ATOM 727 C C . ILE A 1 91 ? -8.670 -6.398 12.324 1.00 97.00 91 ILE A C 1
ATOM 729 O O . ILE A 1 91 ? -9.203 -7.374 12.850 1.00 97.00 91 ILE A O 1
ATOM 733 N N . LEU A 1 92 ? -9.339 -5.356 11.844 1.00 97.38 92 LEU A N 1
ATOM 734 C CA . LEU A 1 92 ? -10.792 -5.245 11.834 1.00 97.38 92 LEU A CA 1
ATOM 735 C C . LEU A 1 92 ? -11.302 -5.361 10.400 1.00 97.38 92 LEU A C 1
ATOM 737 O O . LEU A 1 92 ? -10.623 -4.909 9.478 1.00 97.38 92 LEU A O 1
ATOM 741 N N . GLY A 1 93 ? -12.486 -5.932 10.203 1.00 96.56 93 GLY A N 1
ATOM 742 C CA . GLY A 1 93 ? -13.119 -6.002 8.890 1.00 96.56 93 GLY A CA 1
ATOM 743 C C . GLY A 1 93 ? -14.622 -5.770 8.906 1.00 96.56 93 GLY A C 1
ATOM 744 O O . GLY A 1 93 ? -15.300 -6.027 9.901 1.00 96.56 93 GLY A O 1
ATOM 745 N N . ASP A 1 94 ? -15.121 -5.324 7.763 1.00 95.88 94 ASP A N 1
ATOM 746 C CA . ASP A 1 94 ? -16.531 -5.171 7.418 1.00 95.88 94 ASP A CA 1
ATOM 747 C C . ASP A 1 94 ? -16.763 -5.723 5.997 1.00 95.88 94 ASP A C 1
ATOM 749 O O . ASP A 1 94 ? -15.883 -6.367 5.413 1.00 95.88 94 ASP A O 1
ATOM 753 N N . GLU A 1 95 ? -17.945 -5.520 5.425 1.00 93.81 95 GLU A N 1
ATOM 754 C CA . GLU A 1 95 ? -18.253 -5.983 4.068 1.00 93.81 95 GLU A CA 1
ATOM 755 C C . GLU A 1 95 ? -17.482 -5.235 2.963 1.00 93.81 95 GLU A C 1
ATOM 757 O O . GLU A 1 95 ? -17.457 -5.672 1.811 1.00 93.81 95 GLU A O 1
ATOM 762 N N . THR A 1 96 ? -16.856 -4.103 3.290 1.00 93.06 96 THR A N 1
ATOM 763 C CA . THR A 1 96 ? -16.143 -3.229 2.350 1.00 93.06 96 THR A CA 1
ATOM 764 C C . THR A 1 96 ? -14.630 -3.418 2.370 1.00 93.06 96 THR A C 1
ATOM 766 O O . THR A 1 96 ? -13.967 -3.052 1.394 1.00 93.06 96 THR A O 1
ATOM 769 N N . GLY A 1 97 ? -14.068 -3.997 3.434 1.00 92.94 97 GLY A N 1
ATOM 770 C CA . GLY A 1 97 ? -12.640 -4.277 3.515 1.00 92.94 97 GLY A CA 1
ATOM 771 C C . GLY A 1 97 ? -12.133 -4.616 4.913 1.00 92.94 97 GLY A C 1
ATOM 772 O O . GLY A 1 97 ? -12.880 -5.007 5.805 1.00 92.94 97 GLY A O 1
ATOM 773 N N . GLN A 1 98 ? -10.818 -4.482 5.079 1.00 95.19 98 GLN A N 1
ATOM 774 C CA . GLN A 1 98 ? -10.128 -4.633 6.357 1.00 95.19 98 GLN A CA 1
ATOM 775 C C . GLN A 1 98 ? -9.302 -3.386 6.659 1.00 95.19 98 GLN A C 1
ATOM 777 O O . GLN A 1 98 ? -8.889 -2.675 5.744 1.00 95.19 98 GLN A O 1
ATOM 782 N N . VAL A 1 99 ? -9.052 -3.139 7.940 1.00 94.38 99 VAL A N 1
ATOM 783 C CA . VAL A 1 99 ? -8.236 -2.033 8.437 1.00 94.38 99 VAL A CA 1
ATOM 784 C C . VAL A 1 99 ? -7.383 -2.500 9.607 1.00 94.38 99 VAL A C 1
ATOM 786 O O . VAL A 1 99 ? -7.801 -3.337 10.409 1.00 94.38 99 VAL A O 1
ATOM 789 N N . ARG A 1 100 ? -6.178 -1.938 9.727 1.00 95.06 100 ARG A N 1
ATOM 790 C CA . ARG A 1 100 ? -5.351 -2.107 10.922 1.00 95.06 100 ARG A CA 1
ATOM 791 C C . ARG A 1 100 ? -5.662 -0.990 11.911 1.00 95.06 100 ARG A C 1
ATOM 793 O O . ARG A 1 100 ? -5.440 0.183 11.612 1.00 95.06 100 ARG A O 1
ATOM 800 N N . ALA A 1 101 ? -6.138 -1.366 13.087 1.00 95.94 101 ALA A N 1
ATOM 801 C CA . ALA A 1 101 ? -6.389 -0.473 14.205 1.00 95.94 101 ALA A CA 1
ATOM 802 C C . ALA A 1 101 ? -5.234 -0.579 15.213 1.00 95.94 101 ALA A C 1
ATOM 804 O O . ALA A 1 101 ? -4.949 -1.657 15.726 1.00 95.94 101 ALA A O 1
ATOM 805 N N . VAL A 1 102 ? -4.556 0.538 15.466 1.00 95.38 102 VAL A N 1
ATOM 806 C CA . VAL A 1 102 ? -3.368 0.648 16.321 1.00 95.38 102 VAL A CA 1
ATOM 807 C C . VAL A 1 102 ? -3.774 1.204 17.682 1.00 95.38 102 VAL A C 1
ATOM 809 O O . VAL A 1 102 ? -4.328 2.306 17.769 1.00 95.38 102 VAL A O 1
ATOM 812 N N . LEU A 1 103 ? -3.474 0.457 18.739 1.00 96.00 103 LEU A N 1
ATOM 813 C CA . LEU A 1 103 ? -3.789 0.770 20.127 1.00 96.00 103 LEU A CA 1
ATOM 814 C C . LEU A 1 103 ? -2.500 1.121 20.865 1.00 96.00 103 LEU A C 1
ATOM 816 O O . LEU A 1 103 ? -1.518 0.387 20.786 1.00 96.00 103 LEU A O 1
ATOM 820 N N . TRP A 1 104 ? -2.522 2.231 21.599 1.00 95.25 104 TRP A N 1
ATOM 821 C CA . TRP A 1 104 ? -1.383 2.709 22.379 1.00 95.25 104 TRP A CA 1
ATOM 822 C C . TRP A 1 104 ? -1.658 2.620 23.879 1.00 95.25 104 TRP A C 1
ATOM 824 O O . TRP A 1 104 ? -2.785 2.848 24.328 1.00 95.25 104 TRP A O 1
ATOM 834 N N . ASP A 1 105 ? -0.604 2.325 24.632 1.00 94.06 105 ASP A N 1
ATOM 835 C CA . ASP A 1 105 ? -0.538 2.353 26.094 1.00 94.06 105 ASP A CA 1
ATOM 836 C C . ASP A 1 105 ? -1.681 1.565 26.755 1.00 94.06 105 ASP A C 1
ATOM 838 O O . ASP A 1 105 ? -1.816 0.368 26.512 1.00 94.06 105 ASP A O 1
ATOM 842 N N . GLU A 1 106 ? -2.531 2.208 27.557 1.00 91.88 106 GLU A N 1
ATOM 843 C CA . GLU A 1 106 ? -3.658 1.560 28.246 1.00 91.88 106 GLU A CA 1
ATOM 844 C C . GLU A 1 106 ? -4.572 0.782 27.287 1.00 91.88 106 GLU A C 1
ATOM 846 O O . GLU A 1 106 ? -5.047 -0.305 27.607 1.00 91.88 106 GLU A O 1
ATOM 851 N N . LYS A 1 107 ? -4.771 1.288 26.063 1.00 94.00 107 LYS A N 1
ATOM 852 C CA . LYS A 1 107 ? -5.593 0.605 25.051 1.00 94.00 107 LYS A CA 1
ATOM 853 C C . LYS A 1 107 ? -4.896 -0.626 24.493 1.00 94.00 107 LYS A C 1
ATOM 855 O O . LYS A 1 107 ? -5.571 -1.559 24.078 1.00 94.00 107 LYS A O 1
ATOM 860 N N . ALA A 1 108 ? -3.563 -0.641 24.473 1.00 94.31 108 ALA A N 1
ATOM 861 C CA . ALA A 1 108 ? -2.827 -1.837 24.098 1.00 94.31 108 ALA A CA 1
ATOM 862 C C . ALA A 1 108 ? -3.076 -2.957 25.117 1.00 94.31 108 ALA A C 1
ATOM 864 O O . ALA A 1 108 ? -3.224 -4.099 24.711 1.00 94.31 108 ALA A O 1
ATOM 865 N N . ALA A 1 109 ? -3.203 -2.646 26.412 1.00 91.25 109 ALA A N 1
ATOM 866 C CA . ALA A 1 109 ? -3.541 -3.646 27.429 1.00 91.25 109 ALA A CA 1
ATOM 867 C C . ALA A 1 109 ? -4.963 -4.220 27.257 1.00 91.25 109 ALA A C 1
ATOM 869 O O . ALA A 1 109 ? -5.174 -5.404 27.511 1.00 91.25 109 ALA A O 1
ATOM 870 N N . ALA A 1 110 ? -5.910 -3.420 26.750 1.00 90.94 110 ALA A N 1
ATOM 871 C CA . ALA A 1 110 ? -7.297 -3.843 26.528 1.00 90.94 110 ALA A CA 1
ATOM 872 C C . ALA A 1 110 ? -7.444 -5.012 25.535 1.00 90.94 110 ALA A C 1
ATOM 874 O O . ALA A 1 110 ? -8.466 -5.692 25.543 1.00 90.94 110 ALA A O 1
ATOM 875 N N . VAL A 1 111 ? -6.430 -5.299 24.706 1.00 93.81 111 VAL A N 1
ATOM 876 C CA . VAL A 1 111 ? -6.479 -6.445 23.780 1.00 93.81 111 VAL A CA 1
ATOM 877 C C . VAL A 1 111 ? -6.548 -7.798 24.490 1.00 93.81 111 VAL A C 1
ATOM 879 O O . VAL A 1 111 ? -6.932 -8.776 23.862 1.00 93.81 111 VAL A O 1
ATOM 882 N N . ALA A 1 112 ? -6.212 -7.865 25.784 1.00 92.75 112 ALA A N 1
ATOM 883 C CA . ALA A 1 112 ? -6.367 -9.077 26.587 1.00 92.75 112 ALA A CA 1
ATOM 884 C C . ALA A 1 112 ? -7.839 -9.506 26.765 1.00 92.75 112 ALA A C 1
ATOM 886 O O . ALA A 1 112 ? -8.093 -10.666 27.072 1.00 92.75 112 ALA A O 1
ATOM 887 N N . GLU A 1 113 ? -8.791 -8.591 26.560 1.00 94.00 113 GLU A N 1
ATOM 888 C CA . GLU A 1 113 ? -10.238 -8.832 26.691 1.00 94.00 113 GLU A CA 1
ATOM 889 C C . GLU A 1 113 ? -10.965 -8.870 25.332 1.00 94.00 113 GLU A C 1
ATOM 891 O O . GLU A 1 113 ? -12.201 -8.887 25.270 1.00 94.00 113 GLU A O 1
ATOM 896 N N . ILE A 1 114 ? -10.208 -8.846 24.231 1.00 96.44 114 ILE A N 1
ATOM 897 C CA . ILE A 1 114 ? -10.721 -8.795 22.860 1.00 96.44 114 ILE A CA 1
ATOM 898 C C . ILE A 1 114 ? -10.368 -10.096 22.151 1.00 96.44 114 ILE A C 1
ATOM 900 O O . ILE A 1 114 ? -9.204 -10.494 22.106 1.00 96.44 114 ILE A O 1
ATOM 904 N N . GLU A 1 115 ? -11.363 -10.721 21.534 1.00 95.62 115 GLU A N 1
ATOM 905 C CA . GLU A 1 115 ? -11.208 -11.996 20.839 1.00 95.62 115 GLU A CA 1
ATOM 906 C C . GLU A 1 115 ? -11.568 -11.875 19.349 1.00 95.62 115 GLU A C 1
ATOM 908 O O . GLU A 1 115 ? -12.425 -11.068 18.972 1.00 95.62 115 GLU A O 1
ATOM 913 N N . PRO A 1 116 ? -10.945 -12.674 18.459 1.00 96.69 116 PRO A N 1
ATOM 914 C CA . PRO A 1 116 ? -11.410 -12.800 17.083 1.00 96.69 116 PRO A CA 1
ATOM 915 C C . PRO A 1 116 ? -12.899 -13.164 17.032 1.00 96.69 116 PRO A C 1
ATOM 917 O O . PRO A 1 116 ? -13.330 -14.148 17.626 1.00 96.69 116 PRO A O 1
ATOM 920 N N . GLY A 1 117 ? -13.681 -12.387 16.286 1.00 95.56 117 GLY A N 1
ATOM 921 C CA . GLY A 1 117 ? -15.136 -12.506 16.224 1.00 95.56 117 GLY A CA 1
ATOM 922 C C . GLY A 1 117 ? -15.887 -11.385 16.935 1.00 95.56 117 GLY A C 1
ATOM 923 O O . GLY A 1 117 ? -16.990 -11.072 16.490 1.00 95.56 117 GLY A O 1
ATOM 924 N N . ASP A 1 118 ? -15.288 -10.740 17.941 1.00 97.12 118 ASP A N 1
ATOM 925 C CA . ASP A 1 118 ? -15.878 -9.565 18.590 1.00 97.12 118 ASP A CA 1
ATOM 926 C C . ASP A 1 118 ? -16.161 -8.464 17.563 1.00 97.12 118 ASP A C 1
ATOM 928 O O . ASP A 1 118 ? -15.391 -8.262 16.622 1.00 97.12 118 ASP A O 1
ATOM 932 N N . VAL A 1 119 ? -17.239 -7.706 17.754 1.00 97.38 119 VAL A N 1
ATOM 933 C CA . VAL A 1 119 ? -17.492 -6.487 16.979 1.00 97.38 119 VAL A CA 1
ATOM 934 C C . VAL A 1 119 ? -17.198 -5.288 17.858 1.00 97.38 119 VAL A C 1
ATOM 936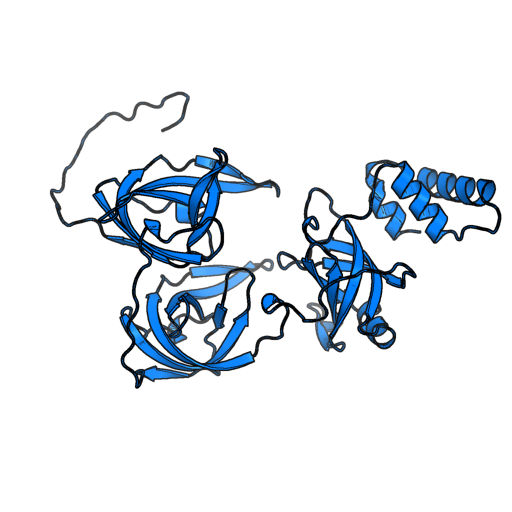 O O . VAL A 1 119 ? -17.710 -5.169 18.971 1.00 97.38 119 VAL A O 1
ATOM 939 N N . LEU A 1 120 ? -16.345 -4.403 17.355 1.00 96.44 120 LEU A N 1
ATOM 940 C CA . LEU A 1 120 ? -15.942 -3.193 18.051 1.00 96.44 120 LEU A CA 1
ATOM 941 C C . LEU A 1 120 ? -16.485 -1.974 17.321 1.00 96.44 120 LEU A C 1
ATOM 943 O O . LEU A 1 120 ? -16.390 -1.874 16.098 1.00 96.44 120 LEU A O 1
ATOM 947 N N . GLU A 1 121 ? -17.001 -1.026 18.088 1.00 93.75 121 GLU A N 1
ATOM 948 C CA . GLU A 1 121 ? -17.104 0.356 17.643 1.00 93.75 121 GLU A CA 1
ATOM 949 C C . GLU A 1 121 ? -15.772 1.050 17.897 1.00 93.75 121 GLU A C 1
ATOM 951 O O . GLU A 1 121 ? -15.235 0.975 19.005 1.00 93.75 121 GLU A O 1
ATOM 956 N N . ILE A 1 122 ? -15.251 1.729 16.880 1.00 94.69 122 ILE A N 1
ATOM 957 C CA . ILE A 1 122 ? -13.974 2.430 16.923 1.00 94.69 122 ILE A CA 1
ATOM 958 C C . ILE A 1 122 ? -14.196 3.898 16.597 1.00 94.69 122 ILE A C 1
ATOM 960 O O . ILE A 1 122 ? -14.715 4.234 15.535 1.00 94.69 122 ILE A O 1
ATOM 964 N N . ILE A 1 123 ? -13.685 4.766 17.469 1.00 92.38 123 ILE A N 1
ATOM 965 C CA . ILE A 1 123 ? -13.420 6.167 17.148 1.00 92.38 123 ILE A CA 1
ATOM 966 C C . ILE A 1 123 ? -11.911 6.310 17.014 1.00 92.38 123 ILE A C 1
ATOM 968 O O . ILE A 1 123 ? -11.153 6.044 17.954 1.00 92.38 123 ILE A O 1
ATOM 972 N N . GLY A 1 124 ? -11.453 6.722 15.839 1.00 92.00 124 GLY A N 1
ATOM 973 C CA . GLY A 1 124 ? -10.031 6.797 15.543 1.00 92.00 124 GLY A CA 1
ATOM 974 C C . GLY A 1 124 ? -9.680 7.914 14.581 1.00 92.00 124 GLY A C 1
ATOM 975 O O . GLY A 1 124 ? -10.535 8.483 13.910 1.00 92.00 124 GLY A O 1
ATOM 976 N N . LYS A 1 125 ? -8.389 8.220 14.512 1.00 89.25 125 LYS A N 1
ATOM 977 C CA . LYS A 1 125 ? -7.827 9.137 13.516 1.00 89.25 125 LYS A CA 1
ATOM 978 C C . LYS A 1 125 ? -6.951 8.384 12.537 1.00 89.25 125 LYS A C 1
ATOM 980 O O . LYS A 1 125 ? -6.433 7.313 12.858 1.00 89.25 125 LYS A O 1
ATOM 985 N N . GLN A 1 126 ? -6.709 8.980 11.378 1.00 86.94 126 GLN A N 1
ATOM 986 C CA . GLN A 1 126 ? -5.762 8.423 10.423 1.00 86.94 126 GLN A CA 1
ATOM 987 C C . GLN A 1 126 ? -4.370 8.265 11.056 1.00 86.94 126 GLN A C 1
ATOM 989 O O . GLN A 1 126 ? -3.820 9.185 11.672 1.00 86.94 126 GLN A O 1
ATOM 994 N N . GLY A 1 127 ? -3.800 7.073 10.910 1.00 84.00 127 GLY A N 1
ATOM 995 C CA . GLY A 1 127 ? -2.467 6.742 11.381 1.00 84.00 127 GLY A CA 1
ATOM 996 C C . GLY A 1 127 ? -1.357 7.341 10.523 1.00 84.00 127 GLY A C 1
ATOM 997 O O . GLY A 1 127 ? -1.566 7.901 9.447 1.00 84.00 127 GLY A O 1
ATOM 998 N N . ALA A 1 128 ? -0.121 7.212 11.010 1.00 73.38 128 ALA A N 1
ATOM 999 C CA . ALA A 1 128 ? 1.051 7.692 10.280 1.00 73.38 128 ALA A CA 1
ATOM 1000 C C . ALA A 1 128 ? 1.302 6.908 8.981 1.00 73.38 128 ALA A C 1
ATOM 1002 O O . ALA A 1 128 ? 1.848 7.469 8.030 1.00 73.38 128 ALA A O 1
ATOM 1003 N N . ARG A 1 129 ? 0.918 5.625 8.950 1.00 74.12 129 ARG A N 1
ATOM 1004 C CA . ARG A 1 129 ? 0.905 4.798 7.742 1.00 74.12 129 ARG A CA 1
ATOM 1005 C C . ARG A 1 129 ? -0.453 4.932 7.065 1.00 74.12 129 ARG A C 1
ATOM 1007 O O . ARG A 1 129 ? -1.488 4.931 7.725 1.00 74.12 129 ARG A O 1
ATOM 1014 N N . GLN A 1 130 ? -0.434 5.041 5.742 1.00 72.19 130 GLN A N 1
ATOM 1015 C CA . GLN A 1 130 ? -1.654 5.110 4.949 1.00 72.19 130 GLN A CA 1
ATOM 1016 C C . GLN A 1 130 ? -2.501 3.849 5.173 1.00 72.19 130 GLN A C 1
ATOM 1018 O O . GLN A 1 130 ? -1.993 2.741 5.020 1.00 72.19 130 GLN A O 1
ATOM 1023 N N . GLY A 1 131 ? -3.774 4.038 5.525 1.00 79.31 131 GLY A N 1
ATOM 1024 C CA . GLY A 1 131 ? -4.720 2.953 5.790 1.00 79.31 131 GLY A CA 1
ATOM 1025 C C . GLY A 1 131 ? -4.700 2.397 7.218 1.00 79.31 131 GLY A C 1
ATOM 1026 O O . GLY A 1 131 ? -5.554 1.577 7.529 1.00 79.31 131 GLY A O 1
ATOM 1027 N N . ASP A 1 132 ? -3.783 2.833 8.089 1.00 89.44 132 ASP A N 1
ATOM 1028 C CA . ASP A 1 132 ? -3.855 2.504 9.518 1.00 89.44 132 ASP A CA 1
ATOM 1029 C C . ASP A 1 132 ? -4.784 3.504 10.230 1.00 89.44 132 ASP A C 1
ATOM 1031 O O . ASP A 1 132 ? -4.813 4.693 9.894 1.00 89.44 132 ASP A O 1
ATOM 1035 N N . VAL A 1 133 ? -5.492 3.044 11.260 1.00 93.06 133 VAL A N 1
ATOM 1036 C C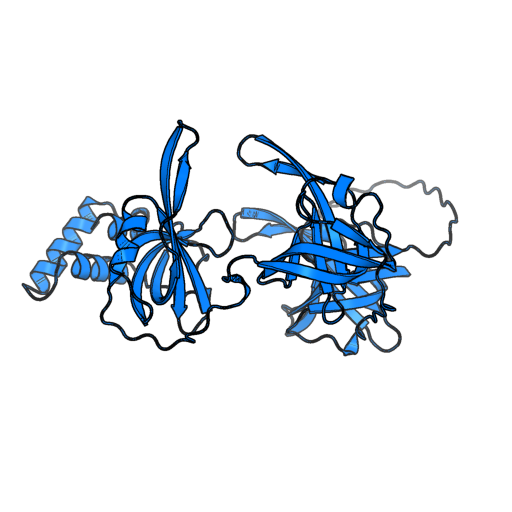A . VAL A 1 133 ? -6.280 3.884 12.172 1.00 93.06 133 VAL A CA 1
ATOM 1037 C C . VAL A 1 133 ? -5.631 3.860 13.547 1.00 93.06 133 VAL A C 1
ATOM 1039 O O . VAL A 1 133 ? -5.394 2.796 14.104 1.00 93.06 133 VAL A O 1
ATOM 1042 N N . VAL A 1 134 ? -5.363 5.028 14.125 1.00 94.00 134 VAL A N 1
ATOM 1043 C CA . VAL A 1 134 ? -4.977 5.143 15.536 1.00 94.00 134 VAL A CA 1
ATOM 1044 C C . VAL A 1 134 ? -6.244 5.236 16.372 1.00 94.00 134 VAL A C 1
ATOM 1046 O O . VAL A 1 134 ? -7.013 6.190 16.228 1.00 94.00 134 VAL A O 1
ATOM 1049 N N . VAL A 1 135 ? -6.446 4.252 17.243 1.00 94.81 135 VAL A N 1
ATOM 1050 C CA . VAL A 1 135 ? -7.650 4.124 18.067 1.00 94.81 135 VAL A CA 1
ATOM 1051 C C . VAL A 1 135 ? -7.612 5.131 19.212 1.00 94.81 135 VAL A C 1
ATOM 1053 O O . VAL A 1 135 ? -6.694 5.126 20.035 1.00 94.81 135 VAL A O 1
ATOM 1056 N N . LEU A 1 136 ? -8.630 5.987 19.277 1.00 92.75 136 LEU A N 1
ATOM 1057 C CA . LEU A 1 136 ? -8.820 6.955 20.359 1.00 92.75 136 LEU A CA 1
ATOM 1058 C C . LEU A 1 136 ? -9.847 6.462 21.376 1.00 92.75 136 LEU A C 1
ATOM 1060 O O . LEU A 1 136 ? -9.658 6.667 22.573 1.00 92.75 136 LEU A O 1
ATOM 1064 N N . ALA A 1 137 ? -10.873 5.754 20.914 1.00 91.50 137 ALA A N 1
ATOM 1065 C CA . ALA A 1 137 ? -11.812 5.025 21.751 1.00 91.50 137 ALA A CA 1
ATOM 1066 C C . ALA A 1 137 ? -12.245 3.734 21.059 1.00 91.50 137 ALA A C 1
ATOM 1068 O O . ALA A 1 137 ? -12.334 3.683 19.832 1.00 91.50 137 ALA A O 1
ATOM 1069 N N . LEU A 1 138 ? -12.521 2.713 21.863 1.00 93.56 138 LEU A N 1
ATOM 1070 C CA . LEU A 1 138 ? -13.114 1.465 21.415 1.00 93.56 138 LEU A CA 1
ATOM 1071 C C . LEU A 1 138 ? -14.123 0.964 22.446 1.00 93.56 138 LEU A C 1
ATOM 1073 O O . LEU A 1 138 ? -13.942 1.200 23.642 1.00 93.56 138 LEU A O 1
ATOM 1077 N N . ARG A 1 139 ? -15.149 0.251 21.988 1.00 91.62 139 ARG A N 1
ATOM 1078 C CA . ARG A 1 139 ? -16.043 -0.532 22.852 1.00 91.62 139 ARG A CA 1
ATOM 1079 C C . ARG A 1 139 ? -16.614 -1.727 22.100 1.00 91.62 139 ARG A C 1
ATOM 1081 O O . ARG A 1 139 ? -16.740 -1.670 20.878 1.00 91.62 139 ARG A O 1
ATOM 1088 N N . LYS A 1 140 ? -16.977 -2.790 22.824 1.00 93.62 140 LYS A N 1
ATOM 1089 C CA . LYS A 1 140 ? -17.722 -3.907 22.231 1.00 93.62 140 LYS A CA 1
ATOM 1090 C C . LYS A 1 140 ? -19.112 -3.432 21.813 1.00 93.62 140 LYS A C 1
ATOM 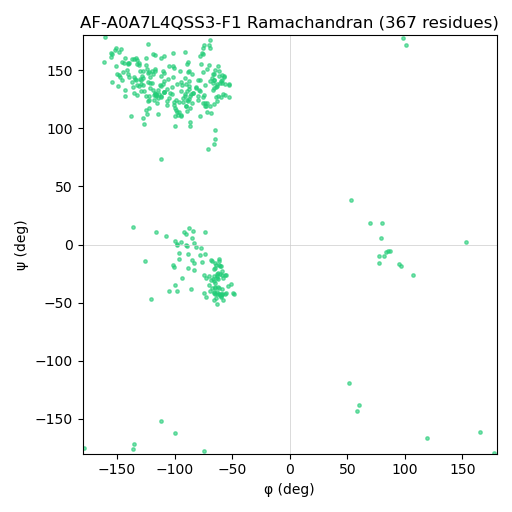1092 O O . LYS A 1 140 ? -19.734 -2.629 22.505 1.00 93.62 140 LYS A O 1
ATOM 1097 N N . SER A 1 141 ? -19.570 -3.929 20.675 1.00 91.06 141 SER A N 1
ATOM 1098 C CA . SER A 1 141 ? -20.887 -3.662 20.114 1.00 91.06 141 SER A CA 1
ATOM 1099 C C . SER A 1 141 ? -21.636 -4.985 19.950 1.00 91.06 141 SER A C 1
ATOM 1101 O O . SER A 1 141 ? -21.028 -5.966 19.523 1.00 91.06 141 SER A O 1
ATOM 1103 N N . PRO A 1 142 ? -22.943 -5.036 20.261 1.00 88.19 142 PRO A N 1
ATOM 1104 C CA . PRO A 1 142 ? -23.760 -6.231 20.058 1.00 88.19 142 PRO A CA 1
ATOM 1105 C C . PRO A 1 142 ? -24.158 -6.447 18.587 1.00 88.19 142 PRO A C 1
ATOM 1107 O O . PRO A 1 142 ? -24.845 -7.416 18.279 1.00 88.19 142 PRO A O 1
ATOM 1110 N N . ILE A 1 143 ? -23.788 -5.535 17.683 1.00 88.81 143 ILE A N 1
ATOM 1111 C CA . ILE A 1 143 ? -24.122 -5.620 16.258 1.00 88.81 143 ILE A CA 1
ATOM 1112 C C . ILE A 1 143 ? -23.351 -6.770 15.609 1.00 88.81 143 ILE A C 1
ATOM 1114 O O . ILE A 1 143 ? -22.163 -6.954 15.858 1.00 88.81 143 ILE A O 1
ATOM 1118 N N . GLU A 1 144 ? -24.005 -7.496 14.706 1.00 88.75 144 GLU A N 1
ATOM 1119 C CA . GLU A 1 144 ? -23.359 -8.523 13.894 1.00 88.75 144 GLU A CA 1
ATOM 1120 C C . GLU A 1 144 ? -22.807 -7.943 12.587 1.00 88.75 144 GLU A C 1
ATOM 1122 O O . GLU A 1 144 ? -23.503 -7.249 11.844 1.00 88.75 144 GLU A O 1
ATOM 1127 N N . ILE A 1 145 ? -21.552 -8.272 12.275 1.00 91.44 145 ILE A N 1
ATOM 1128 C CA . ILE A 1 145 ? -20.915 -7.949 10.995 1.00 91.44 145 ILE A CA 1
ATOM 1129 C C . ILE A 1 145 ? -20.453 -9.243 10.329 1.00 91.44 145 ILE A C 1
ATOM 1131 O O . ILE A 1 145 ? -19.668 -10.026 10.881 1.00 91.44 145 ILE A O 1
ATOM 1135 N N . SER A 1 146 ? -20.920 -9.452 9.101 1.00 89.00 146 SER A N 1
ATOM 1136 C CA . SER A 1 146 ? -20.475 -10.552 8.251 1.00 89.00 146 SER A CA 1
ATOM 1137 C C . SER A 1 146 ? -19.347 -10.078 7.337 1.00 89.00 146 SER A C 1
ATOM 1139 O O . SER A 1 146 ? -19.566 -9.282 6.427 1.00 89.00 146 SER A O 1
ATOM 1141 N N . CYS A 1 147 ? -18.134 -10.580 7.568 1.00 88.88 147 CYS A N 1
ATOM 1142 C CA . CYS A 1 147 ? -16.960 -10.316 6.741 1.00 88.88 147 CYS A CA 1
ATOM 1143 C C . CYS A 1 147 ? -16.034 -11.544 6.709 1.00 88.88 147 CYS A C 1
ATOM 1145 O O . CYS A 1 147 ? -16.217 -12.504 7.463 1.00 88.88 147 CYS A O 1
ATOM 1147 N N . GLY A 1 148 ? -15.052 -11.539 5.805 1.00 85.25 148 GLY A N 1
ATOM 1148 C CA . GLY A 1 148 ? -14.072 -12.622 5.712 1.00 85.25 148 GLY A CA 1
ATOM 1149 C C . GLY A 1 148 ? -13.226 -12.742 6.984 1.00 85.25 148 GLY A C 1
ATOM 1150 O O . GLY A 1 148 ? -12.765 -11.741 7.521 1.00 85.25 148 GLY A O 1
ATOM 1151 N N . THR A 1 149 ? -12.979 -13.972 7.438 1.00 88.81 149 THR A N 1
ATOM 1152 C CA . THR A 1 149 ? -12.200 -14.266 8.658 1.00 88.81 149 THR A CA 1
ATOM 1153 C C . THR A 1 149 ? -10.694 -14.389 8.417 1.00 88.81 149 THR A C 1
ATOM 1155 O O . THR A 1 149 ? -9.921 -14.490 9.365 1.00 88.81 149 THR A O 1
ATOM 1158 N N . ALA A 1 150 ? -10.253 -14.387 7.159 1.00 92.12 150 ALA A N 1
ATOM 1159 C CA . ALA A 1 150 ? -8.838 -14.437 6.817 1.00 92.12 150 ALA A CA 1
ATOM 1160 C C . ALA A 1 150 ? -8.232 -13.028 6.817 1.00 92.12 150 ALA A C 1
ATOM 1162 O O . ALA A 1 150 ? -8.742 -12.129 6.146 1.00 92.12 150 ALA A O 1
ATOM 1163 N N . VAL A 1 151 ? -7.111 -12.844 7.517 1.00 91.06 151 VAL A N 1
ATOM 1164 C CA . VAL A 1 151 ? -6.325 -11.603 7.459 1.00 91.06 151 VAL A CA 1
ATOM 1165 C C . VAL A 1 151 ? -5.791 -11.411 6.040 1.00 91.06 151 VAL A C 1
ATOM 1167 O O . VAL A 1 151 ? -5.081 -12.279 5.520 1.00 91.06 151 VAL A O 1
ATOM 1170 N N . GLN A 1 152 ? -6.102 -10.271 5.418 1.00 90.62 152 GLN A N 1
ATOM 1171 C CA . GLN A 1 152 ? -5.600 -9.965 4.078 1.00 90.62 152 GLN A CA 1
ATOM 1172 C C . GLN A 1 152 ? -4.063 -9.905 4.068 1.00 90.62 152 GLN A C 1
ATOM 1174 O O . GLN A 1 152 ? -3.471 -9.419 5.038 1.00 90.62 152 GLN A O 1
ATOM 1179 N N . PRO A 1 153 ? -3.400 -10.333 2.973 1.00 88.31 153 PRO A N 1
ATOM 1180 C CA . PRO A 1 153 ? -1.943 -10.416 2.909 1.00 88.31 153 PRO A CA 1
ATOM 1181 C C . PRO A 1 153 ? -1.227 -9.143 3.365 1.00 88.31 153 PRO A C 1
ATOM 1183 O O . PRO A 1 153 ? -0.276 -9.244 4.132 1.00 88.31 153 PRO A O 1
ATOM 1186 N N . GLN A 1 154 ? -1.706 -7.944 2.999 1.00 87.06 154 GLN A N 1
ATOM 1187 C CA . GLN A 1 154 ? -1.033 -6.694 3.384 1.00 87.06 154 GLN A CA 1
ATOM 1188 C C . GLN A 1 154 ? -1.013 -6.403 4.894 1.00 87.06 154 GLN A C 1
ATOM 1190 O O . GLN A 1 154 ? -0.253 -5.545 5.356 1.00 87.06 154 GLN A O 1
ATOM 1195 N N . TYR A 1 155 ? -1.851 -7.094 5.668 1.00 89.38 155 TYR A N 1
ATOM 1196 C CA . TYR A 1 155 ? -1.908 -6.959 7.118 1.00 89.38 155 TYR A CA 1
ATOM 1197 C C . TYR A 1 155 ? -1.085 -8.008 7.860 1.00 89.38 155 TYR A C 1
ATOM 1199 O O . TYR A 1 155 ? -0.837 -7.818 9.054 1.00 89.38 155 TYR A O 1
ATOM 1207 N N . GLN A 1 156 ? -0.620 -9.051 7.171 1.00 87.62 156 GLN A N 1
ATOM 1208 C CA . GLN A 1 156 ? 0.200 -10.094 7.771 1.00 87.62 156 GLN A CA 1
ATOM 1209 C C . GLN A 1 156 ? 1.575 -9.545 8.196 1.00 87.62 156 GLN A C 1
ATOM 1211 O O . GLN A 1 156 ? 2.106 -8.622 7.561 1.00 87.62 156 GLN A O 1
ATOM 1216 N N . PRO A 1 157 ? 2.162 -10.074 9.287 1.00 87.44 157 PRO A N 1
ATOM 1217 C CA . PRO A 1 157 ? 3.519 -9.729 9.681 1.00 87.44 157 PRO A CA 1
ATOM 1218 C C . PRO A 1 157 ? 4.519 -10.023 8.553 1.00 87.44 157 PRO A C 1
ATOM 1220 O O . PRO A 1 157 ? 4.364 -11.018 7.848 1.00 87.44 157 PRO A O 1
ATOM 1223 N N . PRO A 1 158 ? 5.562 -9.193 8.383 1.00 91.50 158 PRO A N 1
ATOM 1224 C CA . PRO A 1 158 ? 6.638 -9.498 7.451 1.00 91.50 158 PRO A CA 1
ATOM 1225 C C . PRO A 1 158 ? 7.332 -10.816 7.808 1.00 91.50 158 PRO A C 1
ATOM 1227 O O . PRO A 1 158 ? 7.597 -11.076 8.983 1.00 91.50 158 PRO A O 1
ATOM 1230 N N . GLU A 1 159 ? 7.687 -11.600 6.797 1.00 94.38 159 GLU A N 1
ATOM 1231 C CA . GLU A 1 159 ? 8.377 -12.883 6.954 1.00 94.38 159 GLU A CA 1
ATOM 1232 C C . GLU A 1 159 ? 9.762 -12.841 6.307 1.00 94.38 159 GLU A C 1
ATOM 1234 O O . GLU A 1 159 ? 9.972 -12.134 5.319 1.00 94.38 159 GLU A O 1
ATOM 1239 N N . ARG A 1 160 ? 10.721 -13.595 6.856 1.00 97.00 160 ARG A N 1
ATOM 1240 C CA . ARG A 1 160 ? 12.009 -13.814 6.189 1.00 97.00 160 ARG A CA 1
ATOM 1241 C C . ARG A 1 160 ? 11.958 -15.095 5.386 1.00 97.00 160 ARG A C 1
ATOM 1243 O O . ARG A 1 160 ? 11.554 -16.128 5.914 1.00 97.00 160 ARG A O 1
ATOM 1250 N N . LYS A 1 161 ? 12.404 -15.026 4.139 1.00 96.38 161 LYS A N 1
ATOM 1251 C CA . LYS A 1 161 ? 12.486 -16.184 3.253 1.00 96.38 161 LYS A CA 1
ATOM 1252 C C . LYS A 1 161 ? 13.605 -16.022 2.241 1.00 96.38 161 LYS A C 1
ATOM 1254 O O . LYS A 1 161 ? 14.140 -14.929 2.072 1.00 96.38 161 LYS A O 1
ATOM 1259 N N . ASP A 1 162 ? 13.897 -17.103 1.541 1.00 97.44 162 ASP A N 1
ATOM 1260 C CA . ASP A 1 162 ? 14.767 -17.066 0.376 1.00 97.44 162 ASP A CA 1
ATOM 1261 C C . ASP A 1 162 ? 13.914 -16.848 -0.876 1.00 97.44 162 ASP A C 1
ATOM 1263 O O . ASP A 1 162 ? 12.791 -17.353 -0.984 1.00 97.44 162 ASP A O 1
ATOM 1267 N N . VAL A 1 163 ? 14.434 -16.077 -1.826 1.00 96.69 163 VAL A N 1
ATOM 1268 C CA . VAL A 1 163 ? 13.797 -15.855 -3.126 1.00 96.69 163 VAL A CA 1
ATOM 1269 C C . VAL A 1 163 ? 14.852 -15.854 -4.220 1.00 96.69 163 VAL A C 1
ATOM 1271 O O . VAL A 1 163 ? 15.971 -15.391 -4.022 1.00 96.69 163 VAL A O 1
ATOM 1274 N N . GLU A 1 164 ? 14.500 -16.377 -5.386 1.00 96.62 164 GLU A N 1
ATOM 1275 C CA . GLU A 1 164 ? 15.343 -16.354 -6.576 1.00 96.62 164 GLU A CA 1
ATOM 1276 C C . GLU A 1 164 ? 14.534 -15.774 -7.730 1.00 96.62 164 GLU A C 1
ATOM 1278 O O . GLU A 1 164 ? 13.350 -16.078 -7.862 1.00 96.62 164 GLU A O 1
ATOM 1283 N N . GLY A 1 165 ? 15.142 -14.901 -8.526 1.00 96.44 165 GLY A N 1
ATOM 1284 C CA . GLY A 1 165 ? 14.409 -14.164 -9.545 1.00 96.44 165 GLY A CA 1
ATOM 1285 C C . GLY A 1 165 ? 15.274 -13.177 -10.312 1.00 96.44 165 GLY A C 1
ATOM 1286 O O . GLY A 1 165 ? 16.478 -13.072 -10.078 1.00 96.44 165 GLY A O 1
ATOM 1287 N N . MET A 1 166 ? 14.661 -12.459 -11.248 1.00 97.25 166 MET A N 1
ATOM 1288 C CA . MET A 1 166 ? 15.365 -11.551 -12.148 1.00 97.25 166 MET A CA 1
ATOM 1289 C C . MET A 1 166 ? 15.222 -10.099 -11.733 1.00 97.25 166 MET A C 1
ATOM 1291 O O . MET A 1 166 ? 14.129 -9.604 -11.469 1.00 97.25 166 MET A O 1
ATOM 1295 N N . VAL A 1 167 ? 16.329 -9.376 -11.770 1.00 97.38 167 VAL A N 1
ATOM 1296 C CA . VAL A 1 167 ? 16.350 -7.930 -11.585 1.00 97.38 167 VAL A CA 1
ATOM 1297 C C . VAL A 1 167 ? 15.891 -7.268 -12.881 1.00 97.38 167 VAL A C 1
ATOM 1299 O O . VAL A 1 167 ? 16.596 -7.303 -13.884 1.00 97.38 167 VAL A O 1
ATOM 1302 N N . LEU A 1 168 ? 14.714 -6.651 -12.884 1.00 97.38 168 LEU A N 1
ATOM 1303 C CA . LEU A 1 168 ? 14.170 -5.985 -14.072 1.00 97.38 168 LEU A CA 1
ATOM 1304 C C . LEU A 1 168 ? 14.670 -4.545 -14.195 1.00 97.38 168 LEU A C 1
ATOM 1306 O O . LEU A 1 168 ? 14.945 -4.057 -15.296 1.00 97.38 168 LEU A O 1
ATOM 1310 N N . LEU A 1 169 ? 14.778 -3.856 -13.059 1.00 97.00 169 LEU A N 1
ATOM 1311 C CA . LEU A 1 169 ? 15.208 -2.465 -12.988 1.00 97.00 169 LEU A CA 1
ATOM 1312 C C . LEU A 1 169 ? 15.827 -2.154 -11.633 1.00 97.00 169 LEU A C 1
ATOM 1314 O O . LEU A 1 169 ? 15.282 -2.577 -10.619 1.00 97.00 169 LEU A O 1
ATOM 1318 N N . ILE A 1 170 ? 16.900 -1.369 -11.614 1.00 96.38 170 ILE A N 1
ATOM 1319 C CA . ILE A 1 170 ? 17.470 -0.787 -10.396 1.00 96.38 170 ILE A CA 1
ATOM 1320 C C . ILE A 1 170 ? 17.502 0.730 -10.564 1.00 96.38 170 ILE A C 1
ATOM 1322 O O . ILE A 1 170 ? 18.034 1.268 -11.533 1.00 96.38 170 ILE A O 1
ATOM 1326 N N . GLY A 1 171 ? 16.863 1.429 -9.632 1.00 92.81 171 GLY A N 1
ATOM 1327 C CA . GLY A 1 171 ? 16.835 2.882 -9.595 1.00 92.81 171 GLY A CA 1
ATOM 1328 C C . GLY A 1 171 ? 18.158 3.479 -9.121 1.00 92.81 171 GLY A C 1
ATOM 1329 O O . GLY A 1 171 ? 19.128 2.788 -8.822 1.00 92.81 171 GLY A O 1
ATOM 1330 N N . LYS A 1 172 ? 18.183 4.806 -9.009 1.00 92.25 172 LYS A N 1
ATOM 1331 C CA . LYS A 1 172 ? 19.305 5.525 -8.396 1.00 92.25 172 LYS A CA 1
ATOM 1332 C C . LYS A 1 172 ? 19.088 5.641 -6.882 1.00 92.25 172 LYS A C 1
ATOM 1334 O O . LYS A 1 172 ? 17.931 5.767 -6.468 1.00 92.25 172 LYS A O 1
ATOM 1339 N N . PRO A 1 173 ? 20.158 5.656 -6.066 1.00 94.75 173 PRO A N 1
ATOM 1340 C CA . PRO A 1 173 ? 20.051 5.981 -4.650 1.00 94.75 173 PRO A CA 1
ATOM 1341 C C . PRO A 1 173 ? 19.324 7.314 -4.428 1.00 94.75 173 PRO A C 1
ATOM 1343 O O . PRO A 1 173 ? 19.540 8.285 -5.157 1.00 94.75 173 PRO A O 1
ATOM 1346 N N . ARG A 1 174 ? 18.447 7.359 -3.425 1.00 92.50 174 ARG A N 1
ATOM 1347 C CA . ARG A 1 174 ? 17.698 8.550 -3.011 1.00 92.50 174 ARG A CA 1
ATOM 1348 C C . ARG A 1 174 ? 17.887 8.783 -1.521 1.00 92.50 174 ARG A C 1
ATOM 1350 O O . ARG A 1 174 ? 17.869 7.842 -0.733 1.00 92.50 174 ARG A O 1
ATOM 1357 N N . VAL A 1 175 ? 17.971 10.053 -1.140 1.00 92.69 175 VAL A N 1
ATOM 1358 C CA . VAL A 1 175 ? 17.946 10.474 0.262 1.00 92.69 175 VAL A CA 1
ATOM 1359 C C . VAL A 1 175 ? 16.503 10.754 0.669 1.00 92.69 175 VAL A C 1
ATOM 1361 O O . VAL A 1 175 ? 15.789 11.514 0.016 1.00 92.69 175 VAL A O 1
ATOM 1364 N N . ILE A 1 176 ? 16.076 10.145 1.766 1.00 88.38 176 ILE A N 1
ATOM 1365 C CA . ILE A 1 176 ? 14.786 10.357 2.408 1.00 88.38 176 ILE A CA 1
ATOM 1366 C C . ILE A 1 176 ? 15.008 11.163 3.676 1.00 88.38 176 ILE A C 1
ATOM 1368 O O . ILE A 1 176 ? 15.738 10.735 4.568 1.00 88.38 176 ILE A O 1
ATOM 1372 N N . VAL A 1 177 ? 14.328 12.300 3.780 1.00 85.94 177 VAL A N 1
ATOM 1373 C CA . VAL A 1 177 ? 14.278 13.097 5.007 1.00 85.94 177 VAL A CA 1
ATOM 1374 C C . VAL A 1 177 ? 13.089 12.620 5.841 1.00 85.94 177 VAL A C 1
ATOM 1376 O O . VAL A 1 177 ? 11.942 12.650 5.388 1.00 85.94 177 VAL A O 1
ATOM 1379 N N . ARG A 1 178 ? 13.348 12.132 7.054 1.00 80.81 178 ARG A N 1
ATOM 1380 C CA . ARG A 1 178 ? 12.315 11.714 8.010 1.00 80.81 178 ARG A CA 1
ATOM 1381 C C . ARG A 1 178 ? 11.668 12.938 8.666 1.00 80.81 178 ARG A C 1
ATOM 1383 O O . ARG A 1 178 ? 12.198 14.043 8.633 1.00 80.81 178 ARG A O 1
ATOM 1390 N N . ARG A 1 179 ? 10.515 12.734 9.320 1.00 76.31 179 ARG A N 1
ATOM 1391 C CA . ARG A 1 179 ? 9.776 13.813 10.015 1.00 76.31 179 ARG A CA 1
ATOM 1392 C C . ARG A 1 179 ? 10.589 14.517 11.103 1.00 76.31 179 ARG A C 1
ATOM 1394 O O . ARG A 1 179 ? 10.285 15.653 11.432 1.00 76.31 179 ARG A O 1
ATOM 1401 N N . ASP A 1 180 ? 11.572 13.837 11.682 1.00 78.62 180 ASP A N 1
ATOM 1402 C CA . ASP A 1 180 ? 12.463 14.387 12.705 1.00 78.62 180 ASP A CA 1
ATOM 1403 C C . ASP A 1 180 ? 13.724 15.049 12.130 1.00 78.62 180 ASP A C 1
ATOM 1405 O O . ASP A 1 180 ? 14.628 15.389 12.886 1.00 78.62 180 ASP A O 1
ATOM 1409 N N . GLY A 1 181 ? 13.793 15.225 10.807 1.00 84.56 181 GLY A N 1
ATOM 1410 C CA . GLY A 1 181 ? 14.926 15.834 10.114 1.00 84.56 181 GLY A CA 1
ATOM 1411 C C . GLY A 1 181 ? 16.094 14.882 9.855 1.00 84.56 181 GLY A C 1
ATOM 1412 O O . GLY A 1 181 ? 16.988 15.235 9.089 1.00 84.56 181 GLY A O 1
ATOM 1413 N N . SER A 1 182 ? 16.094 13.671 10.427 1.00 87.31 182 SER A N 1
ATOM 1414 C CA . SER A 1 182 ? 17.122 12.675 10.117 1.00 87.31 182 SER A CA 1
ATOM 1415 C C . SER A 1 182 ? 17.021 12.215 8.663 1.00 87.31 182 SER A C 1
ATOM 1417 O O . SER A 1 182 ? 15.928 12.118 8.098 1.00 87.31 182 SER A O 1
ATOM 1419 N N . THR A 1 183 ? 18.156 11.901 8.047 1.00 89.88 183 THR A N 1
ATOM 1420 C CA . THR A 1 183 ? 18.199 11.382 6.680 1.00 89.88 183 THR A CA 1
ATOM 1421 C C . THR A 1 183 ? 18.406 9.868 6.669 1.00 89.88 183 THR A C 1
ATOM 1423 O O . THR A 1 183 ? 18.920 9.266 7.612 1.00 89.88 183 THR A O 1
ATOM 1426 N N . SER A 1 184 ? 17.940 9.223 5.606 1.00 89.12 184 SER A N 1
ATOM 1427 C CA . SER A 1 184 ? 18.259 7.838 5.264 1.00 89.12 184 SER A CA 1
ATOM 1428 C C . SER A 1 184 ? 18.511 7.776 3.780 1.00 89.12 184 SER A C 1
ATOM 1430 O O . SER A 1 184 ? 17.750 8.370 3.021 1.00 89.12 184 SER A O 1
ATOM 1432 N N . GLU A 1 185 ? 19.497 7.011 3.354 1.00 94.44 185 GLU A N 1
ATOM 1433 C CA . GLU A 1 185 ? 19.595 6.652 1.948 1.00 94.44 185 GLU A CA 1
ATOM 1434 C C . GLU A 1 185 ? 18.773 5.393 1.685 1.00 94.44 185 GLU A C 1
ATOM 1436 O O . GLU A 1 185 ? 18.569 4.560 2.569 1.00 94.44 185 GLU A O 1
ATOM 1441 N N . MET A 1 186 ? 18.235 5.281 0.480 1.00 95.62 186 MET A N 1
ATOM 1442 C CA . MET A 1 186 ? 17.629 4.052 -0.003 1.00 95.62 186 MET A CA 1
ATOM 1443 C C . MET A 1 186 ? 17.905 3.878 -1.489 1.00 95.62 186 MET A C 1
ATOM 1445 O O . MET A 1 186 ? 18.085 4.853 -2.219 1.00 95.62 186 MET A O 1
ATOM 1449 N N . ILE A 1 187 ? 17.857 2.639 -1.946 1.00 96.62 187 ILE A N 1
ATOM 1450 C CA . ILE A 1 187 ? 17.796 2.284 -3.360 1.00 96.62 187 ILE A CA 1
ATOM 1451 C C . ILE A 1 187 ? 16.648 1.297 -3.554 1.00 96.62 187 ILE A C 1
ATOM 1453 O O . ILE A 1 187 ? 16.372 0.459 -2.694 1.00 96.62 187 ILE A O 1
ATOM 1457 N N . GLU A 1 188 ? 15.944 1.423 -4.669 1.00 96.38 188 GLU A N 1
ATOM 1458 C CA . GLU A 1 188 ? 14.799 0.584 -5.001 1.00 96.38 188 GLU A CA 1
ATOM 1459 C C . GLU A 1 188 ? 14.860 0.123 -6.452 1.00 96.38 188 GLU A C 1
ATOM 1461 O O . GLU A 1 188 ? 15.510 0.745 -7.292 1.00 96.38 188 GLU A O 1
ATOM 1466 N N . GLY A 1 189 ? 14.143 -0.949 -6.751 1.00 96.31 189 GLY A N 1
ATOM 1467 C CA . GLY A 1 189 ? 14.060 -1.506 -8.085 1.00 96.31 189 GLY A CA 1
ATOM 1468 C C . GLY A 1 189 ? 12.850 -2.405 -8.279 1.00 96.31 189 GLY A C 1
ATOM 1469 O O . GLY A 1 189 ? 12.071 -2.659 -7.357 1.00 96.31 189 GLY A O 1
ATOM 1470 N N . CYS A 1 190 ? 12.733 -2.914 -9.498 1.00 97.62 190 CYS A N 1
ATOM 1471 C CA . CYS A 1 190 ? 11.751 -3.909 -9.889 1.00 97.62 190 CYS A CA 1
ATOM 1472 C C . CYS A 1 190 ? 12.432 -5.276 -10.008 1.00 97.62 190 CYS A C 1
ATOM 1474 O O . CYS A 1 190 ? 13.458 -5.414 -10.678 1.00 97.62 190 CYS A O 1
ATOM 1476 N N . PHE A 1 191 ? 11.844 -6.284 -9.376 1.00 97.38 191 PHE A N 1
ATOM 1477 C CA . PHE A 1 191 ? 12.337 -7.654 -9.312 1.00 97.38 191 PHE A CA 1
ATOM 1478 C C . PHE A 1 191 ? 11.220 -8.619 -9.702 1.00 97.38 191 PHE A C 1
ATOM 1480 O O . PHE A 1 191 ? 10.105 -8.505 -9.208 1.00 97.38 191 PHE A O 1
ATOM 1487 N N . PHE A 1 192 ? 11.496 -9.570 -10.581 1.00 97.31 192 PHE A N 1
ATOM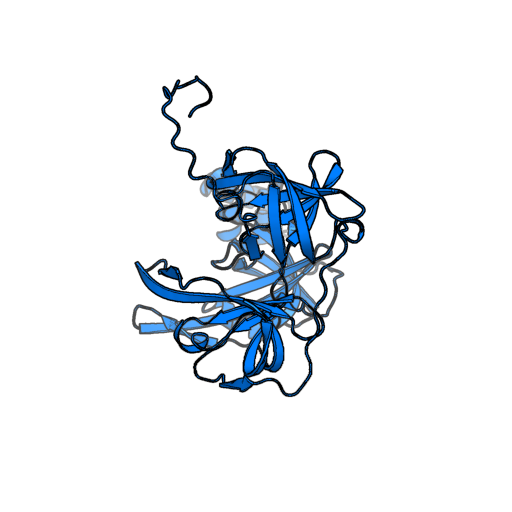 1488 C CA . PHE A 1 192 ? 10.569 -10.632 -10.944 1.00 97.31 192 PHE A CA 1
ATOM 1489 C C . PHE A 1 192 ? 10.899 -11.888 -10.147 1.00 97.31 192 PHE A C 1
ATOM 1491 O O . PHE A 1 192 ? 11.957 -12.474 -10.357 1.00 97.31 192 PHE A O 1
ATOM 1498 N N . ASP A 1 193 ? 10.001 -12.317 -9.262 1.00 94.88 193 ASP A N 1
ATOM 1499 C CA . ASP A 1 193 ? 10.238 -13.456 -8.358 1.00 94.88 193 ASP A CA 1
ATOM 1500 C C . ASP A 1 193 ? 9.948 -14.834 -8.982 1.00 94.88 193 ASP A C 1
ATOM 1502 O O . ASP A 1 193 ? 9.897 -15.837 -8.274 1.00 94.88 193 ASP A O 1
ATOM 1506 N N . GLY A 1 194 ? 9.746 -14.880 -10.302 1.00 93.12 194 GLY A N 1
ATOM 1507 C CA . GLY A 1 194 ? 9.328 -16.072 -11.041 1.00 93.12 194 GLY A CA 1
ATOM 1508 C C . GLY A 1 194 ? 7.817 -16.161 -11.261 1.00 93.12 194 GLY A C 1
ATOM 1509 O O . GLY A 1 194 ? 7.384 -16.880 -12.159 1.00 93.12 194 GLY A O 1
ATOM 1510 N N . GLU A 1 195 ? 7.019 -15.402 -10.507 1.00 91.94 195 GLU A N 1
ATOM 1511 C CA . GLU A 1 195 ? 5.558 -15.377 -10.636 1.00 91.94 195 GLU A CA 1
ATOM 1512 C C . GLU A 1 195 ? 5.047 -13.975 -10.963 1.00 91.94 195 GLU A C 1
ATOM 1514 O O . GLU A 1 195 ? 4.225 -13.795 -11.860 1.00 91.94 195 GLU A O 1
ATOM 1519 N N . VAL A 1 196 ? 5.534 -12.967 -10.238 1.00 93.25 196 VAL A N 1
ATOM 1520 C CA . VAL A 1 196 ? 5.042 -11.591 -10.319 1.00 93.25 196 VAL A CA 1
ATOM 1521 C C . VAL A 1 196 ? 6.180 -10.581 -10.257 1.00 93.25 196 VAL A C 1
ATOM 1523 O O . VAL A 1 196 ? 7.255 -10.828 -9.708 1.00 93.25 196 VAL A O 1
ATOM 1526 N N . THR A 1 197 ? 5.931 -9.387 -10.793 1.00 95.81 197 THR A N 1
ATOM 1527 C CA . THR A 1 197 ? 6.812 -8.239 -10.565 1.00 95.81 197 THR A CA 1
ATOM 1528 C C . THR A 1 197 ? 6.597 -7.689 -9.160 1.00 95.81 197 THR A C 1
ATOM 1530 O O . THR A 1 197 ? 5.476 -7.333 -8.782 1.00 95.81 197 THR A O 1
ATOM 1533 N N . ALA A 1 198 ? 7.677 -7.560 -8.413 1.00 95.88 198 ALA A N 1
ATOM 1534 C CA . ALA A 1 198 ? 7.744 -7.096 -7.043 1.00 95.88 198 ALA A CA 1
ATOM 1535 C C . ALA A 1 198 ? 8.712 -5.914 -6.923 1.00 95.88 198 ALA A C 1
ATOM 1537 O O . ALA A 1 198 ? 9.595 -5.704 -7.757 1.00 95.88 198 ALA A O 1
ATOM 1538 N N . ARG A 1 199 ? 8.566 -5.155 -5.842 1.00 97.06 199 ARG A N 1
ATOM 1539 C CA . ARG A 1 199 ? 9.535 -4.132 -5.456 1.00 97.06 199 ARG A CA 1
ATOM 1540 C C . ARG A 1 199 ? 10.691 -4.801 -4.720 1.00 97.06 199 ARG A C 1
ATOM 1542 O O . ARG A 1 199 ? 10.446 -5.616 -3.835 1.00 97.06 199 ARG A O 1
ATOM 1549 N N . ILE A 1 200 ? 11.924 -4.433 -5.039 1.00 97.56 200 ILE A N 1
ATOM 1550 C CA . ILE A 1 200 ? 13.108 -4.721 -4.219 1.00 97.56 200 ILE A CA 1
ATOM 1551 C C . ILE A 1 200 ? 13.626 -3.401 -3.650 1.00 97.56 200 ILE A C 1
ATOM 1553 O O . ILE A 1 200 ? 13.639 -2.392 -4.354 1.00 97.56 200 ILE A O 1
ATOM 1557 N N . VAL A 1 201 ? 13.993 -3.366 -2.371 1.00 97.38 201 VAL A N 1
ATOM 1558 C CA . VAL A 1 201 ? 14.442 -2.136 -1.703 1.00 97.38 201 VAL A CA 1
ATOM 1559 C C . VAL A 1 201 ? 15.515 -2.429 -0.664 1.00 97.38 201 VAL A C 1
ATOM 1561 O O . VAL A 1 201 ? 15.409 -3.405 0.076 1.00 97.38 201 VAL A O 1
ATOM 1564 N N . ALA A 1 202 ? 16.508 -1.550 -0.570 1.00 97.81 202 ALA A N 1
ATOM 1565 C CA . ALA A 1 202 ? 17.496 -1.534 0.501 1.00 97.81 202 ALA A CA 1
ATOM 1566 C C . ALA A 1 202 ? 17.598 -0.128 1.107 1.00 97.81 202 ALA A C 1
ATOM 1568 O O . ALA A 1 202 ? 17.594 0.868 0.383 1.00 97.81 202 ALA A O 1
ATOM 1569 N N . TRP A 1 203 ? 17.692 -0.054 2.438 1.00 95.94 203 TRP A N 1
ATOM 1570 C CA . TRP A 1 203 ? 17.896 1.196 3.200 1.00 95.94 203 TRP A CA 1
ATOM 1571 C C . TRP A 1 203 ? 19.377 1.509 3.455 1.00 95.94 203 TRP A C 1
ATOM 1573 O O . TRP A 1 203 ? 19.716 2.392 4.238 1.00 95.94 203 TRP A O 1
ATOM 1583 N N . ASP A 1 204 ? 20.234 0.762 2.772 1.00 95.62 204 ASP A N 1
ATOM 1584 C CA . ASP A 1 204 ? 21.650 1.003 2.573 1.00 95.62 204 ASP A CA 1
ATOM 1585 C C . ASP A 1 204 ? 21.920 0.671 1.094 1.00 95.62 204 ASP A C 1
ATOM 1587 O O . ASP A 1 204 ? 21.798 -0.497 0.705 1.00 95.62 204 ASP A O 1
ATOM 1591 N N . PRO A 1 205 ? 22.211 1.672 0.240 1.00 96.88 205 PRO A N 1
ATOM 1592 C CA . PRO A 1 205 ? 22.446 1.442 -1.180 1.00 96.88 205 PRO A CA 1
ATOM 1593 C C . PRO A 1 205 ? 23.560 0.441 -1.496 1.00 96.88 205 PRO A C 1
ATOM 1595 O O . PRO A 1 205 ? 23.506 -0.199 -2.548 1.00 96.88 205 PRO A O 1
ATOM 1598 N N . SER A 1 206 ? 24.535 0.268 -0.599 1.00 96.00 206 SER A N 1
ATOM 1599 C CA . SER A 1 206 ? 25.647 -0.665 -0.806 1.00 96.00 206 SER A CA 1
ATOM 1600 C C . SER A 1 206 ? 25.184 -2.123 -0.911 1.00 96.00 206 SER A C 1
ATOM 1602 O O . SER A 1 206 ? 25.787 -2.903 -1.644 1.00 96.00 206 SER A O 1
ATOM 1604 N N . LEU A 1 207 ? 24.053 -2.471 -0.285 1.00 97.12 207 LEU A N 1
ATOM 1605 C CA . LEU A 1 207 ? 23.482 -3.821 -0.320 1.00 97.12 207 LEU A CA 1
ATOM 1606 C C . LEU A 1 207 ? 23.009 -4.250 -1.717 1.00 97.12 207 LEU A C 1
ATOM 1608 O O . LEU A 1 207 ? 22.873 -5.447 -1.961 1.00 97.12 207 LEU A O 1
ATOM 1612 N N . LEU A 1 208 ? 22.751 -3.303 -2.628 1.00 96.81 208 LEU A N 1
ATOM 1613 C CA . LEU A 1 208 ? 22.389 -3.582 -4.025 1.00 96.81 208 LEU A CA 1
ATOM 1614 C C . LEU A 1 208 ? 23.432 -3.064 -5.031 1.00 96.81 208 LEU A C 1
ATOM 1616 O O . LEU A 1 208 ? 23.154 -3.056 -6.227 1.00 96.81 208 LEU A O 1
ATOM 1620 N N . ALA A 1 209 ? 24.621 -2.640 -4.589 1.00 93.19 209 ALA A N 1
ATOM 1621 C CA . ALA A 1 209 ? 25.607 -1.998 -5.467 1.00 93.19 209 ALA A CA 1
ATOM 1622 C C . ALA A 1 209 ? 26.090 -2.904 -6.616 1.00 93.19 209 ALA A C 1
ATOM 1624 O O . ALA A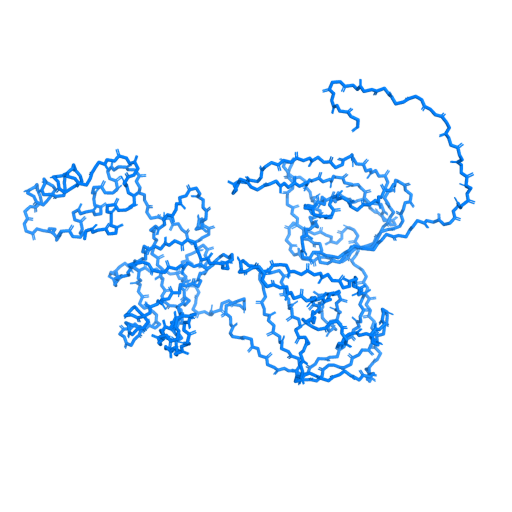 1 209 ? 26.266 -2.432 -7.739 1.00 93.19 209 ALA A O 1
ATOM 1625 N N . ASP A 1 210 ? 26.249 -4.204 -6.355 1.00 92.44 210 ASP A N 1
ATOM 1626 C CA . ASP A 1 210 ? 26.714 -5.184 -7.347 1.00 92.44 210 ASP A CA 1
ATOM 1627 C C . ASP A 1 210 ? 25.574 -5.821 -8.160 1.00 92.44 210 ASP A C 1
ATOM 1629 O O . ASP A 1 210 ? 25.807 -6.647 -9.051 1.00 92.44 210 ASP A O 1
ATOM 1633 N N . VAL A 1 211 ? 24.325 -5.447 -7.873 1.00 95.50 211 VAL A N 1
ATOM 1634 C CA . VAL A 1 211 ? 23.142 -6.015 -8.519 1.00 95.50 211 VAL A CA 1
ATOM 1635 C C . VAL A 1 211 ? 22.937 -5.370 -9.887 1.00 95.50 211 VAL A C 1
ATOM 1637 O O . VAL A 1 211 ? 22.809 -4.154 -10.012 1.00 95.50 211 VAL A O 1
ATOM 1640 N N . ARG A 1 212 ? 22.874 -6.198 -10.935 1.00 94.19 212 ARG A N 1
ATOM 1641 C CA . ARG A 1 212 ? 22.744 -5.737 -12.326 1.00 94.19 212 ARG A CA 1
ATOM 1642 C C . ARG A 1 212 ? 21.368 -6.039 -12.895 1.00 94.19 212 ARG A C 1
ATOM 1644 O O . ARG A 1 212 ? 20.830 -7.126 -12.695 1.00 94.19 212 ARG A O 1
ATOM 1651 N N . GLU A 1 213 ? 20.827 -5.104 -13.665 1.00 95.75 213 GLU A N 1
ATOM 1652 C CA . GLU A 1 213 ? 19.605 -5.331 -14.439 1.00 95.75 213 GLU A CA 1
ATOM 1653 C C . GLU A 1 213 ? 19.795 -6.499 -15.423 1.00 95.75 213 GLU A C 1
ATOM 1655 O O . GLU A 1 213 ? 20.874 -6.688 -15.982 1.00 95.75 213 GLU A O 1
ATOM 1660 N N . GLY A 1 214 ? 18.757 -7.314 -15.598 1.00 93.50 214 GLY A N 1
ATOM 1661 C CA . GLY A 1 214 ? 18.779 -8.545 -16.388 1.00 93.50 214 GLY A CA 1
ATOM 1662 C C . GLY A 1 214 ? 19.434 -9.746 -15.697 1.00 93.50 214 GLY A C 1
ATOM 1663 O O . GLY A 1 214 ? 19.308 -10.861 -16.193 1.00 93.50 214 GLY A O 1
ATOM 1664 N N . SER A 1 215 ? 20.109 -9.568 -14.554 1.00 94.44 215 SER A N 1
ATOM 1665 C CA . SER A 1 215 ? 20.697 -10.697 -13.824 1.00 94.44 215 SER A CA 1
ATOM 1666 C C . SER A 1 215 ? 19.646 -11.468 -13.018 1.00 94.44 215 SER A C 1
ATOM 1668 O O . SER A 1 215 ? 18.740 -10.883 -12.419 1.00 94.44 215 SER A O 1
ATOM 1670 N N . CYS A 1 216 ? 19.781 -12.795 -12.998 1.00 96.31 216 CYS A N 1
ATOM 1671 C CA . CYS A 1 216 ? 19.052 -13.670 -12.086 1.00 96.31 216 CYS A CA 1
ATOM 1672 C C . CYS A 1 216 ? 19.869 -13.780 -10.790 1.00 96.31 216 CYS A C 1
ATOM 1674 O O . CYS A 1 216 ? 21.057 -14.116 -10.828 1.00 96.31 216 CYS A O 1
ATOM 1676 N N . ILE A 1 217 ? 19.256 -13.469 -9.651 1.00 96.81 217 ILE A N 1
ATOM 1677 C CA . ILE A 1 217 ? 19.894 -13.468 -8.331 1.00 96.81 217 ILE A CA 1
ATOM 1678 C C . ILE A 1 217 ? 19.089 -14.311 -7.350 1.00 96.81 217 ILE A C 1
ATOM 1680 O O . ILE A 1 217 ? 17.860 -14.374 -7.427 1.00 96.81 217 ILE A O 1
ATOM 1684 N N . ARG A 1 218 ? 19.785 -14.920 -6.392 1.00 97.38 218 ARG A N 1
ATOM 1685 C CA . ARG A 1 218 ? 19.200 -15.485 -5.179 1.00 97.38 218 ARG A CA 1
ATOM 1686 C C . ARG A 1 218 ? 19.447 -14.533 -4.022 1.00 97.38 218 ARG A C 1
ATOM 1688 O O . ARG A 1 218 ? 20.585 -14.141 -3.779 1.00 97.38 218 ARG A O 1
ATOM 1695 N N . ILE A 1 219 ? 18.391 -14.216 -3.286 1.00 97.81 219 ILE A N 1
ATOM 1696 C CA . ILE A 1 219 ? 18.444 -13.429 -2.061 1.00 97.81 219 ILE A CA 1
ATOM 1697 C C . ILE A 1 219 ? 18.022 -14.337 -0.911 1.00 97.81 219 ILE A C 1
ATOM 1699 O O . ILE A 1 219 ? 16.864 -14.750 -0.845 1.00 97.81 219 ILE A O 1
ATOM 1703 N N . SER A 1 220 ? 18.956 -14.652 -0.019 1.00 98.19 220 SER A N 1
ATOM 1704 C CA . SER A 1 220 ? 18.682 -15.479 1.159 1.00 98.19 220 SER A CA 1
ATOM 1705 C C . SER A 1 220 ? 18.355 -14.594 2.358 1.00 98.19 220 SER A C 1
ATOM 1707 O O . SER A 1 220 ? 19.024 -13.579 2.567 1.00 98.19 220 SER A O 1
ATOM 1709 N N . GLY A 1 221 ? 17.346 -14.965 3.146 1.00 97.75 221 GLY A N 1
ATOM 1710 C CA . GLY A 1 221 ? 16.938 -14.237 4.353 1.00 97.75 221 GLY A CA 1
ATOM 1711 C C . GLY A 1 221 ? 16.277 -12.872 4.114 1.00 97.75 221 GLY A C 1
ATOM 1712 O O . GLY A 1 221 ? 16.203 -12.070 5.052 1.00 97.75 221 GLY A O 1
ATOM 1713 N N . VAL A 1 222 ? 15.780 -12.602 2.902 1.00 98.25 222 VAL A N 1
ATOM 1714 C CA . VAL A 1 222 ? 15.127 -11.330 2.555 1.00 98.25 222 VAL A CA 1
ATOM 1715 C C . VAL A 1 222 ? 13.825 -11.150 3.329 1.00 98.25 222 VAL A C 1
ATOM 1717 O O . VAL A 1 222 ? 13.068 -12.102 3.529 1.00 98.25 222 VAL A O 1
ATOM 1720 N N . LEU A 1 223 ? 13.541 -9.922 3.763 1.00 98.19 223 LEU A N 1
ATOM 1721 C CA . LEU A 1 223 ? 12.309 -9.613 4.481 1.00 98.19 223 LEU A CA 1
ATOM 1722 C C . LEU A 1 223 ? 11.187 -9.291 3.485 1.00 98.19 223 LEU A C 1
ATOM 1724 O O . LEU A 1 223 ? 11.151 -8.205 2.902 1.00 98.19 223 LEU A O 1
ATOM 1728 N N . LEU A 1 224 ? 10.248 -10.218 3.308 1.00 97.31 224 LEU A N 1
ATOM 1729 C CA . LEU A 1 224 ? 9.062 -10.025 2.483 1.00 97.31 224 LEU A CA 1
ATOM 1730 C C . LEU A 1 224 ? 8.007 -9.217 3.240 1.00 97.31 224 LEU A C 1
ATOM 1732 O O . LEU A 1 224 ? 7.563 -9.587 4.327 1.00 97.31 224 LEU A O 1
ATOM 1736 N N . LYS A 1 225 ? 7.536 -8.147 2.606 1.00 95.12 225 LYS A N 1
ATOM 1737 C CA . LYS A 1 225 ? 6.365 -7.378 3.020 1.00 95.12 225 LYS A CA 1
ATOM 1738 C C . LYS A 1 225 ? 5.300 -7.475 1.943 1.00 95.12 225 LYS A C 1
ATOM 1740 O O . LYS A 1 225 ? 5.555 -7.186 0.777 1.00 95.12 225 LYS A O 1
ATOM 1745 N N . GLN A 1 226 ? 4.090 -7.827 2.347 1.00 91.81 226 GLN A N 1
ATOM 1746 C CA . GLN A 1 226 ? 2.924 -7.714 1.484 1.00 91.81 226 GLN A CA 1
ATOM 1747 C C . GLN A 1 226 ? 2.355 -6.302 1.614 1.00 91.81 226 GLN A C 1
ATOM 1749 O O . GLN A 1 226 ? 2.130 -5.802 2.719 1.00 91.81 226 GLN A O 1
ATOM 1754 N N . ARG A 1 227 ? 2.157 -5.629 0.485 1.00 87.31 227 ARG A N 1
ATOM 1755 C CA . ARG A 1 227 ? 1.523 -4.311 0.401 1.00 87.31 227 ARG A CA 1
ATOM 1756 C C . ARG A 1 227 ? 0.245 -4.431 -0.415 1.00 87.31 227 ARG A C 1
ATOM 1758 O O . ARG A 1 227 ? 0.083 -5.361 -1.198 1.00 87.31 227 ARG A O 1
ATOM 1765 N N . SER A 1 228 ? -0.626 -3.432 -0.311 1.00 81.19 228 SER A N 1
ATOM 1766 C CA . SER A 1 228 ? -1.770 -3.297 -1.225 1.00 81.19 228 SER A CA 1
ATOM 1767 C C . SER A 1 228 ? -1.344 -3.153 -2.694 1.00 81.19 228 SER A C 1
ATOM 1769 O O . SER A 1 228 ? -2.144 -3.367 -3.597 1.00 81.19 228 SER A O 1
ATOM 1771 N N . THR A 1 229 ? -0.083 -2.790 -2.932 1.00 82.94 229 THR A N 1
ATOM 1772 C CA . THR A 1 229 ? 0.522 -2.580 -4.252 1.00 82.94 229 THR A CA 1
ATOM 1773 C C . THR A 1 229 ? 1.322 -3.788 -4.744 1.00 82.94 229 THR A C 1
ATOM 1775 O O . THR A 1 229 ? 1.870 -3.740 -5.842 1.00 82.94 229 THR A O 1
ATOM 1778 N N . GLY A 1 230 ? 1.376 -4.871 -3.961 1.00 89.69 230 GLY A N 1
ATOM 1779 C CA . GLY A 1 230 ? 2.094 -6.103 -4.284 1.00 89.69 230 GLY A CA 1
ATOM 1780 C C . GLY A 1 230 ? 3.193 -6.455 -3.280 1.00 89.69 230 GLY A C 1
ATOM 1781 O O . GLY A 1 230 ? 3.263 -5.910 -2.175 1.00 89.69 230 GLY A O 1
ATOM 1782 N N . LYS A 1 231 ? 4.055 -7.398 -3.671 1.00 94.75 231 LYS A N 1
ATOM 1783 C CA . LYS A 1 231 ? 5.187 -7.860 -2.858 1.00 94.75 231 LYS A CA 1
ATOM 1784 C C . LYS A 1 231 ? 6.301 -6.802 -2.829 1.00 94.75 231 LYS A C 1
ATOM 1786 O O . LYS A 1 231 ? 6.656 -6.228 -3.861 1.00 94.75 231 LYS A O 1
ATOM 1791 N N . GLU A 1 232 ? 6.877 -6.587 -1.6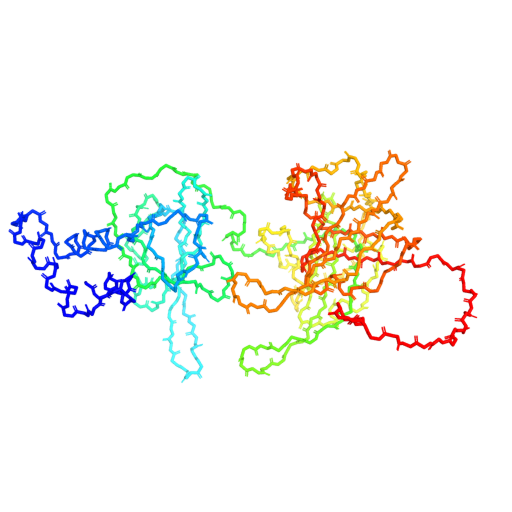51 1.00 96.56 232 GLU A N 1
ATOM 1792 C CA . GLU A 1 232 ? 8.068 -5.768 -1.414 1.00 96.56 232 GLU A CA 1
ATOM 1793 C C . GLU A 1 232 ? 9.124 -6.615 -0.692 1.00 96.56 232 GLU A C 1
ATOM 1795 O O . GLU A 1 232 ? 8.920 -7.054 0.438 1.00 96.56 232 GLU A O 1
ATOM 1800 N N . TYR A 1 233 ? 10.256 -6.839 -1.349 1.00 97.88 233 TYR A N 1
ATOM 1801 C CA . TYR A 1 233 ? 11.419 -7.543 -0.826 1.00 97.88 233 TYR A CA 1
ATOM 1802 C C . TYR A 1 233 ? 12.407 -6.526 -0.251 1.00 97.88 233 TYR A C 1
ATOM 1804 O O . TYR A 1 233 ? 13.004 -5.741 -0.990 1.00 97.88 233 TYR A O 1
ATOM 1812 N N . VAL A 1 234 ? 12.559 -6.517 1.072 1.00 98.31 234 VAL A N 1
ATOM 1813 C CA . VAL A 1 234 ? 13.486 -5.621 1.770 1.00 98.31 234 VAL A CA 1
ATOM 1814 C C . VAL A 1 234 ? 14.793 -6.356 2.036 1.00 98.31 234 VAL A C 1
ATOM 1816 O O . VAL A 1 234 ? 14.822 -7.309 2.817 1.00 98.31 234 VAL A O 1
ATOM 1819 N N . VAL A 1 235 ? 15.856 -5.892 1.387 1.00 98.31 235 VAL A N 1
ATOM 1820 C CA . VAL A 1 235 ? 17.229 -6.351 1.591 1.00 98.31 235 VAL A CA 1
ATOM 1821 C C . VAL A 1 235 ? 17.851 -5.510 2.700 1.00 98.31 235 VAL A C 1
ATOM 1823 O O . VAL A 1 235 ? 17.851 -4.279 2.645 1.00 98.31 235 VAL A O 1
ATOM 1826 N N . ASP A 1 236 ? 18.337 -6.191 3.729 1.00 97.56 236 ASP A N 1
ATOM 1827 C CA . ASP A 1 236 ? 18.959 -5.609 4.917 1.00 97.56 236 ASP A CA 1
ATOM 1828 C C . ASP A 1 236 ? 20.228 -6.382 5.306 1.00 97.56 236 ASP A C 1
ATOM 1830 O O . ASP A 1 236 ? 20.623 -7.322 4.618 1.00 97.56 236 ASP A O 1
ATOM 1834 N N . GLU A 1 237 ? 20.866 -6.019 6.416 1.00 96.88 237 GLU A N 1
ATOM 1835 C CA . GLU A 1 237 ? 22.118 -6.626 6.888 1.00 96.88 237 GLU A CA 1
ATOM 1836 C C . GLU A 1 237 ? 22.020 -8.127 7.211 1.00 96.88 237 GLU A C 1
ATOM 1838 O O . GLU A 1 237 ? 23.036 -8.792 7.407 1.00 96.88 237 GLU A O 1
ATOM 1843 N N . ARG A 1 238 ? 20.802 -8.678 7.286 1.00 97.69 238 ARG A N 1
ATOM 1844 C CA . ARG A 1 238 ? 20.558 -10.116 7.489 1.00 97.69 238 ARG A CA 1
ATOM 1845 C C . ARG A 1 238 ? 20.273 -10.855 6.184 1.00 97.69 238 ARG A C 1
ATOM 1847 O O . ARG A 1 238 ? 20.015 -12.057 6.214 1.00 97.69 238 ARG A O 1
ATOM 1854 N N . SER A 1 239 ? 20.273 -10.137 5.068 1.00 98.00 239 SER A N 1
ATOM 1855 C CA . SER A 1 239 ? 20.071 -10.677 3.731 1.00 98.00 239 SER A CA 1
ATOM 1856 C C . SER A 1 239 ? 21.422 -10.945 3.065 1.00 98.00 239 SER A C 1
ATOM 1858 O O . SER A 1 239 ? 22.396 -10.239 3.310 1.00 98.00 239 SER A O 1
ATOM 1860 N N . SER A 1 240 ? 21.491 -11.945 2.189 1.00 97.50 240 SER A N 1
ATOM 1861 C CA . SER A 1 240 ? 22.678 -12.195 1.357 1.00 97.50 240 SER A CA 1
ATOM 1862 C C . SER A 1 240 ? 22.284 -12.420 -0.095 1.00 97.50 240 SER A C 1
ATOM 1864 O O . SER A 1 240 ? 21.299 -13.106 -0.367 1.00 97.50 240 SER A O 1
ATOM 1866 N N . ILE A 1 241 ? 23.040 -11.833 -1.024 1.00 97.75 241 ILE A N 1
ATOM 1867 C CA . ILE A 1 241 ? 22.790 -11.936 -2.465 1.00 97.75 241 ILE A CA 1
ATOM 1868 C C . ILE A 1 241 ? 23.876 -12.796 -3.101 1.00 97.75 241 ILE A C 1
ATOM 1870 O O . ILE A 1 241 ? 25.066 -12.583 -2.877 1.00 97.75 241 ILE A O 1
ATOM 1874 N N . ALA A 1 242 ? 23.456 -13.758 -3.914 1.00 96.94 242 ALA A N 1
ATOM 1875 C CA . ALA A 1 242 ? 24.322 -14.598 -4.727 1.00 96.94 242 ALA A CA 1
ATOM 1876 C C . ALA A 1 242 ? 23.770 -14.688 -6.160 1.00 96.94 242 ALA A C 1
ATOM 1878 O O . ALA A 1 242 ? 22.579 -14.434 -6.374 1.00 96.94 242 ALA A O 1
ATOM 1879 N N . PRO A 1 243 ? 24.591 -15.072 -7.154 1.00 95.81 243 PRO A N 1
ATOM 1880 C CA . PRO A 1 243 ? 24.085 -15.415 -8.478 1.00 95.81 243 PRO A CA 1
ATOM 1881 C C . PRO A 1 243 ? 22.975 -16.470 -8.394 1.00 95.81 243 PRO A C 1
ATOM 1883 O O . PRO A 1 243 ? 23.069 -17.426 -7.618 1.00 95.81 243 PRO A O 1
ATOM 1886 N N . GLY A 1 244 ? 21.916 -16.282 -9.179 1.00 90.38 244 GLY A N 1
ATOM 1887 C CA . GLY A 1 244 ? 20.837 -17.254 -9.307 1.00 90.38 244 GLY A CA 1
ATOM 1888 C C . GLY A 1 244 ? 21.347 -18.572 -9.889 1.00 90.38 244 GLY A C 1
ATOM 1889 O O . GLY A 1 244 ? 22.350 -18.617 -10.600 1.00 90.38 244 GLY A O 1
ATOM 1890 N N . THR A 1 245 ? 20.655 -19.660 -9.573 1.00 85.88 245 THR A N 1
ATOM 1891 C CA . THR A 1 245 ? 20.981 -21.003 -10.083 1.00 85.88 245 THR A CA 1
ATOM 1892 C C . THR A 1 245 ? 20.083 -21.439 -11.232 1.00 85.88 245 THR A C 1
ATOM 1894 O O . THR A 1 245 ? 20.406 -22.391 -11.939 1.00 85.88 245 THR A O 1
ATOM 1897 N N . ARG A 1 246 ? 18.941 -20.774 -11.395 1.00 79.38 246 ARG A N 1
ATOM 1898 C CA . ARG A 1 246 ? 17.942 -21.037 -12.421 1.00 79.38 246 ARG A CA 1
ATOM 1899 C C . ARG A 1 246 ? 18.087 -20.036 -13.551 1.00 79.38 246 ARG A C 1
ATOM 1901 O O . ARG A 1 246 ? 18.504 -18.898 -13.353 1.00 79.38 246 ARG A O 1
ATOM 1908 N N . GLU A 1 247 ? 17.693 -20.462 -14.740 1.00 80.00 247 GLU A N 1
ATOM 1909 C CA . GLU A 1 247 ? 17.471 -19.535 -15.836 1.00 80.00 247 GLU A CA 1
ATOM 1910 C C . GLU A 1 247 ? 16.172 -18.771 -15.557 1.00 80.00 247 GLU A C 1
ATOM 1912 O O . GLU A 1 247 ? 15.106 -19.365 -15.381 1.00 80.00 247 GLU A O 1
ATOM 1917 N N . CYS A 1 248 ? 16.275 -17.451 -15.438 1.00 81.75 248 CYS A N 1
ATOM 1918 C CA . CYS A 1 248 ? 15.129 -16.585 -15.227 1.00 81.75 248 CYS A CA 1
ATOM 1919 C C . CYS A 1 248 ? 14.668 -16.015 -16.577 1.00 81.75 248 CYS A C 1
ATOM 1921 O O . CYS A 1 248 ? 15.435 -15.320 -17.239 1.00 81.75 248 CYS A O 1
ATOM 1923 N N . SER A 1 249 ? 13.406 -16.230 -16.954 1.00 88.88 249 SER A N 1
ATOM 1924 C CA . SER A 1 249 ? 12.791 -15.568 -18.111 1.00 88.88 249 SER A CA 1
ATOM 1925 C C . SER A 1 249 ? 11.623 -14.696 -17.668 1.00 88.88 249 SER A C 1
ATOM 1927 O O . SER A 1 249 ? 10.730 -15.164 -16.965 1.00 88.88 249 SER A O 1
ATOM 1929 N N . PHE A 1 250 ? 11.597 -13.450 -18.125 1.00 94.88 250 PHE A N 1
ATOM 1930 C CA . PHE A 1 250 ? 10.485 -12.527 -17.925 1.00 94.88 250 PHE A CA 1
ATOM 1931 C C . PHE A 1 250 ? 9.910 -12.129 -19.278 1.00 94.88 250 PHE A C 1
ATOM 1933 O O . PHE A 1 25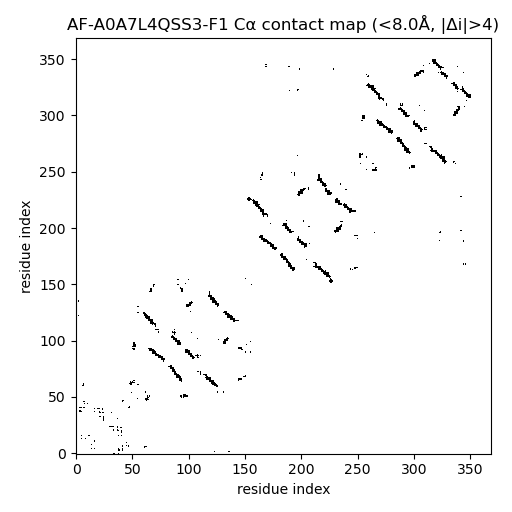0 ? 10.652 -11.986 -20.251 1.00 94.88 250 PHE A O 1
ATOM 1940 N N . ARG A 1 251 ? 8.598 -11.898 -19.320 1.00 95.31 251 ARG A N 1
ATOM 1941 C CA . ARG A 1 251 ? 7.930 -11.306 -20.477 1.00 95.31 251 ARG A CA 1
ATOM 1942 C C . ARG A 1 251 ? 7.077 -10.125 -20.041 1.00 95.31 251 ARG A C 1
ATOM 1944 O O . ARG A 1 251 ? 6.447 -10.175 -18.986 1.00 95.31 251 ARG A O 1
ATOM 1951 N N . PHE A 1 252 ? 7.011 -9.112 -20.892 1.00 96.50 252 PHE A N 1
ATOM 1952 C CA . PHE A 1 252 ? 6.007 -8.067 -20.772 1.00 96.50 252 PHE A CA 1
ATOM 1953 C C . PHE A 1 252 ? 4.623 -8.602 -21.153 1.00 96.50 252 PHE A C 1
ATOM 1955 O O . PHE A 1 252 ? 4.484 -9.521 -21.967 1.00 96.50 252 PHE A O 1
ATOM 1962 N N . ASN A 1 253 ? 3.599 -8.007 -20.557 1.00 96.75 253 ASN A N 1
ATOM 1963 C CA . ASN A 1 253 ? 2.223 -8.135 -20.998 1.00 96.75 253 ASN A CA 1
ATOM 1964 C C . ASN A 1 253 ? 2.044 -7.451 -22.355 1.00 96.75 253 ASN A C 1
ATOM 1966 O O . ASN A 1 253 ? 2.591 -6.368 -22.592 1.00 96.75 253 ASN A O 1
ATOM 1970 N N . GLY A 1 254 ? 1.217 -8.052 -23.211 1.00 96.88 254 GLY A N 1
ATOM 1971 C CA . GLY A 1 254 ? 0.644 -7.345 -24.352 1.00 96.88 254 GLY A CA 1
ATOM 1972 C C . GLY A 1 254 ? -0.169 -6.138 -23.879 1.00 96.88 254 GLY A C 1
ATOM 1973 O O . GLY A 1 254 ? -0.796 -6.170 -22.818 1.00 96.88 254 GLY A O 1
ATOM 1974 N N . LEU A 1 255 ? -0.168 -5.052 -24.651 1.00 97.50 255 LEU A N 1
ATOM 1975 C CA . LEU A 1 255 ? -0.955 -3.861 -24.307 1.00 97.50 255 LEU A CA 1
ATOM 1976 C C . LEU A 1 255 ? -2.465 -4.159 -24.276 1.00 97.50 255 LEU A C 1
ATOM 1978 O O . LEU A 1 255 ? -3.202 -3.570 -23.488 1.00 97.50 255 LEU A O 1
ATOM 1982 N N . ASP A 1 256 ? -2.904 -5.119 -25.083 1.00 95.75 256 ASP A N 1
ATOM 1983 C CA . ASP A 1 256 ? -4.253 -5.676 -25.155 1.00 95.75 256 ASP A CA 1
ATOM 1984 C C . ASP A 1 256 ? -4.580 -6.671 -24.028 1.00 95.75 256 ASP A C 1
ATOM 1986 O O . ASP A 1 256 ? -5.742 -7.048 -23.862 1.00 95.75 256 ASP A O 1
ATOM 1990 N N . GLU A 1 257 ? -3.600 -7.087 -23.221 1.00 95.88 257 GLU A N 1
ATOM 1991 C CA . GLU A 1 257 ? -3.805 -7.918 -22.024 1.00 95.88 257 GLU A CA 1
ATOM 1992 C C . GLU A 1 257 ? -4.199 -7.081 -20.799 1.00 95.88 257 GLU A C 1
ATOM 1994 O O . GLU A 1 257 ? -4.721 -7.624 -19.825 1.00 95.88 257 GLU A O 1
ATOM 1999 N N . VAL A 1 258 ? -3.997 -5.761 -20.839 1.00 96.88 258 VAL A N 1
ATOM 2000 C CA . VAL A 1 258 ? -4.285 -4.871 -19.709 1.00 96.88 258 VAL A CA 1
ATOM 2001 C C . VAL A 1 258 ? -5.793 -4.810 -19.441 1.00 96.88 258 VAL A C 1
ATOM 2003 O O . VAL A 1 258 ? -6.608 -4.663 -20.354 1.00 96.88 258 VAL A O 1
ATOM 2006 N N . ARG A 1 259 ? -6.191 -4.938 -18.173 1.00 96.56 259 ARG A N 1
ATOM 2007 C CA . ARG A 1 259 ? -7.580 -4.800 -17.695 1.00 96.56 259 ARG A CA 1
ATOM 2008 C C . ARG A 1 259 ? -7.669 -3.720 -16.625 1.00 96.56 259 ARG A C 1
ATOM 2010 O O . ARG A 1 259 ? -6.660 -3.171 -16.205 1.00 96.56 259 ARG A O 1
ATOM 2017 N N . THR A 1 260 ? -8.884 -3.379 -16.204 1.00 93.56 260 THR A N 1
ATOM 2018 C CA . THR A 1 260 ? -9.159 -2.329 -15.202 1.00 93.56 260 THR A CA 1
ATOM 2019 C C . THR A 1 260 ? -8.812 -2.732 -13.769 1.00 93.56 260 THR A C 1
ATOM 2021 O O . THR A 1 260 ? -8.874 -1.909 -12.856 1.00 93.56 260 THR A O 1
ATOM 2024 N N . ASP A 1 261 ? -8.480 -3.998 -13.575 1.00 87.62 261 ASP A N 1
ATOM 2025 C CA . ASP A 1 261 ? -8.005 -4.619 -12.358 1.00 87.62 261 ASP A CA 1
ATOM 2026 C C . ASP A 1 261 ? -6.651 -5.286 -12.623 1.00 87.62 261 ASP A C 1
ATOM 2028 O O . ASP A 1 261 ? -6.354 -5.745 -13.725 1.00 87.62 261 ASP A O 1
ATOM 2032 N N . GLY A 1 262 ? -5.795 -5.299 -11.606 1.00 90.75 262 GLY A N 1
ATOM 2033 C CA . GLY A 1 262 ? -4.477 -5.915 -11.686 1.00 90.75 262 GLY A CA 1
ATOM 2034 C C . GLY A 1 262 ? -3.324 -4.953 -11.964 1.00 90.75 262 GLY A C 1
ATOM 2035 O O . GLY A 1 262 ? -3.475 -3.734 -12.113 1.00 90.75 262 GLY A O 1
ATOM 2036 N N . THR A 1 263 ? -2.142 -5.556 -11.976 1.00 94.00 263 THR A N 1
ATOM 2037 C CA . THR A 1 263 ? -0.850 -4.891 -12.087 1.00 94.00 263 THR A CA 1
ATOM 2038 C C . THR A 1 263 ? -0.106 -5.495 -13.265 1.00 94.00 263 THR A C 1
ATOM 2040 O O . THR A 1 263 ? 0.041 -6.712 -13.340 1.00 94.00 263 THR A O 1
ATOM 2043 N N . TYR A 1 264 ? 0.373 -4.640 -14.160 1.00 96.19 264 TYR A N 1
ATOM 2044 C CA . TYR A 1 264 ? 0.929 -5.029 -15.448 1.00 96.19 264 TYR A CA 1
ATOM 2045 C C . TYR A 1 264 ? 2.344 -4.489 -15.609 1.00 96.19 264 TYR A C 1
ATOM 2047 O O . TYR A 1 264 ? 2.697 -3.425 -15.081 1.00 96.19 264 TYR A O 1
ATOM 2055 N N . ALA A 1 265 ? 3.141 -5.221 -16.375 1.00 97.44 265 ALA A N 1
ATOM 2056 C CA . ALA A 1 265 ? 4.382 -4.718 -16.925 1.00 97.44 265 ALA A CA 1
ATOM 2057 C C . ALA A 1 265 ? 4.253 -4.690 -18.444 1.00 97.44 265 ALA A C 1
ATOM 2059 O O . ALA A 1 265 ? 3.997 -5.720 -19.054 1.00 97.44 265 ALA A O 1
ATOM 2060 N N . VAL A 1 266 ? 4.424 -3.525 -19.052 1.00 97.62 266 VAL A N 1
ATOM 2061 C CA . VAL A 1 266 ? 4.217 -3.320 -20.487 1.00 97.62 266 VAL A CA 1
ATOM 2062 C C . VAL A 1 266 ? 5.398 -2.595 -21.107 1.00 97.62 266 VAL A C 1
ATOM 2064 O O . VAL A 1 266 ? 6.100 -1.840 -20.433 1.00 97.62 266 VAL A O 1
ATOM 2067 N N . GLU A 1 267 ? 5.575 -2.777 -22.407 1.00 97.56 267 GLU A N 1
ATOM 2068 C CA . GLU A 1 267 ? 6.518 -2.007 -23.207 1.00 97.56 267 GLU A CA 1
ATOM 2069 C C . GLU A 1 267 ? 5.848 -1.468 -24.473 1.00 97.56 267 GLU A C 1
ATOM 2071 O O . GLU A 1 267 ? 4.850 -2.011 -24.950 1.00 97.56 267 GLU A O 1
ATOM 2076 N N . GLY A 1 268 ? 6.383 -0.375 -25.006 1.00 97.19 268 GLY A N 1
ATOM 2077 C CA . GLY A 1 268 ? 5.874 0.235 -26.228 1.00 97.19 268 GLY A CA 1
ATOM 2078 C C . GLY A 1 268 ? 6.674 1.457 -26.655 1.00 97.19 268 GLY A C 1
ATOM 2079 O O . GLY A 1 268 ? 7.697 1.800 -26.058 1.00 97.19 268 GLY A O 1
ATOM 2080 N N . ILE A 1 269 ? 6.194 2.121 -27.700 1.00 97.88 269 ILE A N 1
ATOM 2081 C CA . ILE A 1 269 ? 6.721 3.400 -28.183 1.00 97.88 269 ILE A CA 1
ATOM 2082 C C . ILE A 1 269 ? 5.733 4.497 -27.801 1.00 97.88 269 ILE A C 1
ATOM 2084 O O . ILE A 1 269 ? 4.533 4.344 -28.013 1.00 97.88 269 ILE A O 1
ATOM 2088 N N . ILE A 1 270 ? 6.211 5.611 -27.254 1.00 98.06 270 ILE A N 1
ATOM 2089 C CA . ILE A 1 270 ? 5.354 6.760 -26.950 1.00 98.06 270 ILE A CA 1
ATOM 2090 C C . ILE A 1 270 ? 4.891 7.380 -28.272 1.00 98.06 270 ILE A C 1
ATOM 2092 O O . ILE A 1 270 ? 5.696 7.937 -29.012 1.00 98.06 270 ILE A O 1
ATOM 2096 N N . SER A 1 271 ? 3.598 7.300 -28.578 1.00 97.69 271 SER A N 1
ATOM 2097 C CA . SER A 1 271 ? 3.012 7.901 -29.784 1.00 97.69 271 SER A CA 1
ATOM 2098 C C . SER A 1 271 ? 2.461 9.303 -29.527 1.00 97.69 271 SER A C 1
ATOM 2100 O O . SER A 1 271 ? 2.476 10.153 -30.416 1.00 97.69 271 SER A O 1
ATOM 2102 N N . SER A 1 272 ? 2.025 9.585 -28.298 1.00 97.75 272 SER A N 1
ATOM 2103 C CA . SER A 1 272 ? 1.565 10.911 -27.882 1.00 97.75 272 SER A CA 1
ATOM 2104 C C . SER A 1 272 ? 1.883 11.166 -26.415 1.00 97.75 272 SER A C 1
ATOM 2106 O O . SER A 1 272 ? 1.784 10.264 -25.583 1.00 97.75 272 SER A O 1
ATOM 2108 N N . VAL A 1 273 ? 2.229 12.407 -26.076 1.00 97.56 273 VAL A N 1
ATOM 2109 C CA . VAL A 1 273 ? 2.434 12.831 -24.691 1.00 97.56 273 VAL A CA 1
ATOM 2110 C C . VAL A 1 273 ? 1.933 14.254 -24.478 1.00 97.56 273 VAL A C 1
ATOM 2112 O O . VAL A 1 273 ? 2.224 15.158 -25.256 1.00 97.56 273 VAL A O 1
ATOM 2115 N N . GLN A 1 274 ? 1.174 14.446 -23.405 1.00 97.25 274 GLN A N 1
ATOM 2116 C CA . GLN A 1 274 ? 0.714 15.756 -22.951 1.00 97.25 274 GLN A CA 1
ATOM 2117 C C . GLN A 1 274 ? 1.744 16.386 -21.998 1.00 97.25 274 GLN A C 1
ATOM 2119 O O . GLN A 1 274 ? 2.526 15.651 -21.384 1.00 97.25 274 GLN A O 1
ATOM 2124 N N . PRO A 1 275 ? 1.773 17.718 -21.827 1.00 95.94 275 PRO A N 1
ATOM 2125 C CA . PRO A 1 275 ? 2.595 18.337 -20.790 1.00 95.94 275 PRO A CA 1
ATOM 2126 C C . PRO A 1 275 ? 2.157 17.874 -19.385 1.00 95.94 275 PRO A C 1
ATOM 2128 O O . PRO A 1 275 ? 0.976 17.569 -19.172 1.00 95.94 275 PRO A O 1
ATOM 2131 N N . PRO A 1 276 ? 3.081 17.789 -18.408 1.00 97.06 276 PRO A N 1
ATOM 2132 C CA . PRO A 1 276 ? 2.708 17.524 -17.025 1.00 97.06 276 PRO A CA 1
ATOM 2133 C C . PRO A 1 276 ? 1.837 18.660 -16.484 1.00 97.06 276 PRO A C 1
ATOM 2135 O O . PRO A 1 276 ? 2.139 19.836 -16.665 1.00 97.06 276 PRO A O 1
ATOM 2138 N N . ARG A 1 277 ? 0.769 18.306 -15.772 1.00 97.12 277 ARG A N 1
ATOM 2139 C CA . ARG A 1 277 ? -0.154 19.255 -15.149 1.00 97.12 277 ARG A CA 1
ATOM 2140 C C . ARG A 1 277 ? -0.084 19.146 -13.632 1.00 97.12 277 ARG A C 1
ATOM 2142 O O . ARG A 1 277 ? -0.293 18.065 -13.080 1.00 97.12 277 ARG A O 1
ATOM 2149 N N . ALA A 1 278 ? 0.153 20.269 -12.964 1.00 95.88 278 ALA A N 1
ATOM 2150 C CA . ALA A 1 278 ? 0.095 20.360 -11.510 1.00 95.88 278 ALA A CA 1
ATOM 2151 C C . ALA A 1 278 ? -1.360 20.375 -11.002 1.00 95.88 278 ALA A C 1
ATOM 2153 O O . ALA A 1 278 ? -2.272 20.875 -11.668 1.00 95.88 278 ALA A O 1
ATOM 2154 N N . PHE A 1 279 ? -1.586 19.820 -9.815 1.00 92.81 279 PHE A N 1
ATOM 2155 C CA . PHE A 1 279 ? -2.851 19.902 -9.088 1.00 92.81 279 PHE A CA 1
ATOM 2156 C C . PHE A 1 279 ? -2.629 19.716 -7.582 1.00 92.81 279 PHE A C 1
ATOM 2158 O O . PHE A 1 279 ? -1.595 19.211 -7.155 1.00 92.81 279 PHE A O 1
ATOM 2165 N N . THR A 1 280 ? -3.626 20.078 -6.780 1.00 90.25 280 THR A N 1
ATOM 2166 C CA . THR A 1 280 ? -3.641 19.796 -5.340 1.00 90.25 280 THR A CA 1
ATOM 2167 C C . THR A 1 280 ? -4.502 18.562 -5.084 1.00 90.25 280 THR A C 1
ATOM 2169 O O . THR A 1 280 ? -5.656 18.509 -5.516 1.00 90.25 280 THR A O 1
ATOM 2172 N N . SER A 1 281 ? -3.950 17.538 -4.432 1.00 83.81 281 SER A N 1
ATOM 2173 C CA . SER A 1 281 ? -4.691 16.328 -4.064 1.00 83.81 281 SER A CA 1
ATOM 2174 C C . SER A 1 281 ? -5.726 16.606 -2.969 1.00 83.81 281 SER A C 1
ATOM 2176 O O . SER A 1 281 ? -5.747 17.672 -2.357 1.00 83.81 281 SER A O 1
ATOM 2178 N N . ARG A 1 282 ? -6.610 15.632 -2.711 1.00 75.75 282 ARG A N 1
ATOM 2179 C CA . ARG A 1 282 ? -7.685 15.763 -1.708 1.00 75.75 282 ARG A CA 1
ATOM 2180 C C . ARG A 1 282 ? -7.168 16.065 -0.296 1.00 75.75 282 ARG A C 1
ATOM 2182 O O . ARG A 1 282 ? -7.866 16.711 0.469 1.00 75.75 282 ARG A O 1
ATOM 2189 N N . ASP A 1 283 ? -5.957 15.621 0.028 1.00 68.25 283 ASP A N 1
ATOM 2190 C CA . ASP A 1 283 ? -5.256 15.872 1.294 1.00 68.25 283 ASP A CA 1
ATOM 2191 C C . ASP A 1 283 ? -4.435 17.180 1.289 1.00 68.25 283 ASP A C 1
ATOM 2193 O O . ASP A 1 283 ? -3.587 17.382 2.156 1.00 68.25 283 ASP A O 1
ATOM 2197 N N . GLY A 1 284 ? -4.651 18.065 0.310 1.00 77.50 284 GLY A N 1
ATOM 2198 C CA . GLY A 1 284 ? -4.025 19.388 0.246 1.00 77.50 284 GLY A CA 1
ATOM 2199 C C . GLY A 1 284 ? -2.582 19.398 -0.267 1.00 77.50 284 GLY A C 1
ATOM 2200 O O . GLY A 1 284 ? -1.944 20.450 -0.258 1.00 77.50 284 GLY A O 1
ATOM 2201 N N . ARG A 1 285 ? -2.040 18.260 -0.717 1.00 84.00 285 ARG A N 1
ATOM 2202 C CA . ARG A 1 285 ? -0.643 18.172 -1.165 1.00 84.00 285 ARG A CA 1
ATOM 2203 C C . ARG A 1 285 ? -0.493 18.536 -2.647 1.00 84.00 285 ARG A C 1
ATOM 2205 O O . ARG A 1 285 ? -1.330 18.141 -3.459 1.00 84.00 285 ARG A O 1
ATOM 2212 N N . PRO A 1 286 ? 0.576 19.251 -3.034 1.00 91.00 286 PRO A N 1
ATOM 2213 C CA . PRO A 1 286 ? 0.880 19.474 -4.441 1.00 91.00 286 PRO A CA 1
ATOM 2214 C C . PRO A 1 286 ? 1.253 18.151 -5.118 1.00 91.00 286 PRO A C 1
ATOM 2216 O O . PRO A 1 286 ? 1.958 17.316 -4.548 1.00 91.00 286 PRO A O 1
ATOM 2219 N N . ASN A 1 287 ? 0.766 17.950 -6.338 1.00 94.38 287 ASN A N 1
ATOM 2220 C CA . ASN A 1 287 ? 0.952 16.726 -7.106 1.00 94.38 287 ASN A CA 1
ATOM 2221 C C . ASN A 1 287 ? 0.923 17.020 -8.620 1.00 94.38 287 ASN A C 1
ATOM 2223 O O . ASN A 1 287 ? 0.538 18.109 -9.043 1.00 94.38 287 ASN A O 1
ATOM 2227 N N . HIS A 1 288 ? 1.333 16.052 -9.440 1.00 96.06 288 HIS A N 1
ATOM 2228 C CA . HIS A 1 288 ? 1.381 16.162 -10.897 1.00 96.06 288 HIS A CA 1
ATOM 2229 C C . HIS A 1 288 ? 0.694 14.973 -11.567 1.00 96.06 288 HIS A C 1
ATOM 2231 O O . HIS A 1 288 ? 0.695 13.855 -11.047 1.00 96.06 288 HIS A O 1
ATOM 2237 N N . VAL A 1 289 ? 0.112 15.221 -12.737 1.00 97.25 289 VAL A N 1
ATOM 2238 C CA . VAL A 1 289 ? -0.445 14.195 -13.619 1.00 97.25 289 VAL A CA 1
ATOM 2239 C C . VAL A 1 289 ? 0.011 14.437 -15.051 1.00 97.25 289 VAL A C 1
ATOM 2241 O O . VAL A 1 289 ? 0.090 15.586 -15.484 1.00 97.25 289 VAL A O 1
ATOM 2244 N N . ARG A 1 290 ? 0.307 13.374 -15.798 1.00 97.88 290 ARG A N 1
ATOM 2245 C CA . ARG A 1 290 ? 0.675 13.462 -17.214 1.00 97.88 290 ARG A CA 1
ATOM 2246 C C . ARG A 1 290 ? 0.105 12.287 -17.991 1.00 97.88 290 ARG A C 1
ATOM 2248 O O . ARG A 1 290 ? 0.311 11.139 -17.611 1.00 97.88 290 ARG A O 1
ATOM 2255 N N . ASN A 1 291 ? -0.590 12.590 -19.079 1.00 97.81 291 ASN A N 1
ATOM 2256 C CA . ASN A 1 291 ? -1.213 11.585 -19.932 1.00 97.81 291 ASN A CA 1
ATOM 2257 C C . ASN A 1 291 ? -0.322 11.288 -21.136 1.00 97.81 291 ASN A C 1
ATOM 2259 O O . ASN A 1 291 ? 0.230 12.210 -21.746 1.00 97.81 291 ASN A O 1
ATOM 2263 N N . LEU A 1 292 ? -0.206 10.009 -21.478 1.00 97.81 292 LEU A N 1
ATOM 2264 C CA . LEU A 1 292 ? 0.539 9.522 -22.633 1.00 97.81 292 LEU A CA 1
ATOM 2265 C C . LEU A 1 292 ? -0.266 8.439 -23.356 1.00 97.81 292 LEU A C 1
ATOM 2267 O O . LEU A 1 292 ? -1.148 7.805 -22.770 1.00 97.81 292 LEU A O 1
ATOM 2271 N N . ILE A 1 293 ? 0.071 8.207 -24.618 1.00 98.25 293 ILE A N 1
ATOM 2272 C CA . ILE A 1 293 ? -0.345 7.029 -25.376 1.00 98.25 293 ILE A CA 1
ATOM 2273 C C . ILE A 1 293 ? 0.924 6.276 -25.751 1.00 98.25 293 ILE A C 1
ATOM 2275 O O . ILE A 1 293 ? 1.869 6.871 -26.278 1.00 98.25 293 ILE A O 1
ATOM 2279 N N . ILE A 1 294 ? 0.943 4.981 -25.446 1.00 98.25 294 ILE A N 1
ATOM 2280 C CA . ILE A 1 294 ? 1.989 4.068 -25.897 1.00 98.25 294 ILE A CA 1
ATOM 2281 C C . ILE A 1 294 ? 1.403 3.117 -26.934 1.00 98.25 294 ILE A C 1
ATOM 2283 O O . ILE A 1 294 ? 0.288 2.625 -26.771 1.00 98.25 294 ILE A O 1
ATOM 2287 N N . THR A 1 295 ? 2.163 2.866 -27.988 1.00 97.94 295 THR A N 1
ATOM 2288 C CA . THR A 1 295 ? 1.795 1.996 -29.100 1.00 97.94 295 THR A CA 1
ATOM 2289 C C . THR A 1 295 ? 2.676 0.756 -29.065 1.00 97.94 295 THR A C 1
ATOM 2291 O O . THR A 1 295 ? 3.906 0.847 -28.982 1.00 97.94 295 THR A O 1
ATOM 2294 N N . GLY A 1 296 ? 2.030 -0.405 -29.078 1.00 93.94 296 GLY A N 1
ATOM 2295 C CA . GLY A 1 296 ? 2.657 -1.718 -29.165 1.00 93.94 296 GLY A CA 1
ATOM 2296 C C . GLY A 1 296 ? 2.604 -2.255 -30.593 1.00 93.94 296 GLY A C 1
ATOM 2297 O O . GLY A 1 296 ? 2.369 -1.518 -31.546 1.00 93.94 296 GLY A O 1
ATOM 2298 N N . ALA A 1 297 ? 2.803 -3.565 -30.749 1.00 88.38 297 ALA A N 1
ATOM 2299 C CA . ALA A 1 297 ? 2.733 -4.203 -32.065 1.00 88.38 297 ALA A CA 1
ATOM 2300 C C . ALA A 1 297 ? 1.301 -4.263 -32.632 1.00 88.38 297 ALA A C 1
ATOM 2302 O O . ALA A 1 297 ? 1.115 -4.170 -33.842 1.00 88.38 297 ALA A O 1
ATOM 2303 N N . THR A 1 298 ? 0.301 -4.450 -31.766 1.00 88.69 298 THR A N 1
ATOM 2304 C CA . THR A 1 298 ? -1.085 -4.766 -32.159 1.00 88.69 298 THR A CA 1
ATOM 2305 C C . THR A 1 298 ? -2.133 -3.813 -31.592 1.00 88.69 298 THR A C 1
ATOM 2307 O O . THR A 1 298 ? -3.270 -3.825 -32.057 1.00 88.69 298 THR A O 1
ATOM 2310 N N . SER A 1 299 ? -1.787 -2.994 -30.599 1.00 95.06 299 SER A N 1
ATOM 2311 C CA . SER A 1 299 ? -2.734 -2.105 -29.925 1.00 95.06 299 SER A CA 1
ATOM 2312 C C . SER A 1 299 ? -2.041 -0.890 -29.315 1.00 95.06 299 SER A C 1
ATOM 2314 O O . SER A 1 299 ? -0.828 -0.890 -29.105 1.00 95.06 299 SER A O 1
ATOM 2316 N N . ASP A 1 300 ? -2.846 0.113 -28.976 1.00 97.44 300 ASP A N 1
ATOM 2317 C CA . ASP A 1 300 ? -2.439 1.291 -28.214 1.00 97.44 300 ASP A CA 1
ATOM 2318 C C . ASP A 1 300 ? -2.958 1.197 -26.779 1.00 97.44 300 ASP A C 1
ATOM 2320 O O . ASP A 1 300 ? -3.992 0.579 -26.512 1.00 97.44 300 ASP A O 1
ATOM 2324 N N . LEU A 1 301 ? -2.264 1.847 -25.849 1.00 98.12 301 LEU A N 1
ATOM 2325 C CA . LEU A 1 301 ? -2.665 1.922 -24.452 1.00 98.12 301 LEU A CA 1
ATOM 2326 C C . LEU A 1 301 ? -2.523 3.346 -23.924 1.00 98.12 301 LEU A C 1
ATOM 2328 O O . LEU A 1 301 ? -1.471 3.980 -24.045 1.00 98.12 301 LEU A O 1
ATOM 2332 N N . ARG A 1 302 ? -3.587 3.835 -23.281 1.00 98.19 302 ARG A N 1
ATOM 2333 C CA . ARG A 1 302 ? -3.547 5.086 -22.521 1.00 98.19 302 ARG A CA 1
ATOM 2334 C C . ARG A 1 302 ? -2.810 4.865 -21.213 1.00 98.19 302 ARG A C 1
ATOM 2336 O O . ARG A 1 302 ? -3.154 3.973 -20.438 1.00 98.19 302 ARG A O 1
ATOM 2343 N N . VAL A 1 303 ? -1.835 5.718 -20.947 1.00 98.25 303 VAL A N 1
ATOM 2344 C CA . VAL A 1 303 ? -1.026 5.689 -19.733 1.00 98.25 303 VAL A CA 1
ATOM 2345 C C . VAL A 1 303 ? -1.203 7.008 -18.992 1.00 98.25 303 VAL A C 1
ATOM 2347 O O . VAL A 1 303 ? -1.233 8.080 -19.598 1.00 98.25 303 VAL A O 1
ATOM 2350 N N . VAL A 1 304 ? -1.306 6.934 -17.669 1.00 98.06 304 VAL A N 1
ATOM 2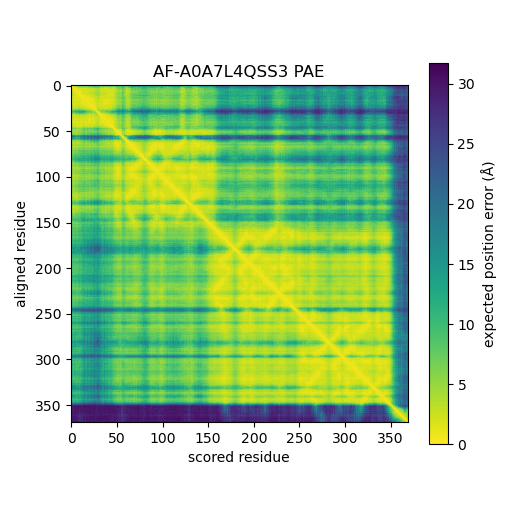351 C CA . VAL A 1 304 ? -1.401 8.103 -16.792 1.00 98.06 304 VAL A CA 1
ATOM 2352 C C . VAL A 1 304 ? -0.289 8.041 -15.759 1.00 98.06 304 VAL A C 1
ATOM 2354 O O . VAL A 1 304 ? -0.278 7.182 -14.875 1.00 98.06 304 VAL A O 1
ATOM 2357 N N . PHE A 1 305 ? 0.657 8.965 -15.864 1.00 98.19 305 PHE A N 1
ATOM 2358 C CA . PHE A 1 305 ? 1.721 9.146 -14.889 1.00 98.19 305 PHE A CA 1
ATOM 2359 C C . PHE A 1 305 ? 1.274 10.079 -13.771 1.00 98.19 305 PHE A C 1
ATOM 2361 O O . PHE A 1 305 ? 0.695 11.134 -14.024 1.00 98.19 305 PHE A O 1
ATOM 2368 N N . TRP A 1 306 ? 1.590 9.700 -12.534 1.00 96.69 306 TRP A N 1
ATOM 2369 C CA . TRP A 1 306 ? 1.237 10.434 -11.321 1.00 96.69 306 TRP A CA 1
ATOM 2370 C C . TRP A 1 306 ? 2.479 10.799 -10.498 1.00 96.69 306 TRP A C 1
ATOM 2372 O O . TRP A 1 306 ? 3.453 10.041 -10.451 1.00 96.69 306 TRP A O 1
ATOM 2382 N N . GLY A 1 307 ? 2.427 11.933 -9.796 1.00 95.00 307 GLY A N 1
ATOM 2383 C CA . GLY A 1 307 ? 3.507 12.408 -8.926 1.00 95.00 307 GLY A CA 1
ATOM 2384 C C . GLY A 1 307 ? 4.810 12.630 -9.688 1.00 95.00 307 GLY A C 1
ATOM 2385 O O . GLY A 1 307 ? 4.794 13.113 -10.818 1.00 95.00 307 GLY A O 1
ATOM 2386 N N . ASP A 1 308 ? 5.933 12.217 -9.099 1.00 92.88 308 ASP A N 1
ATOM 2387 C CA . ASP A 1 308 ? 7.267 12.331 -9.709 1.00 92.88 308 ASP A CA 1
ATOM 2388 C C . ASP A 1 308 ? 7.348 11.672 -11.097 1.00 92.88 308 ASP A C 1
ATOM 2390 O O . ASP A 1 308 ? 8.145 12.087 -11.935 1.00 92.88 308 ASP A O 1
ATOM 2394 N N . ARG A 1 309 ? 6.509 10.662 -11.382 1.00 96.06 309 ARG A N 1
ATOM 2395 C CA . ARG A 1 309 ? 6.513 9.984 -12.689 1.00 96.06 309 ARG A CA 1
ATOM 2396 C C . ARG A 1 309 ? 6.026 10.883 -13.808 1.00 96.06 309 ARG A C 1
ATOM 2398 O O . ARG A 1 309 ? 6.518 10.766 -14.923 1.00 96.06 309 ARG A O 1
ATOM 2405 N N . ALA A 1 310 ? 5.128 11.819 -13.510 1.00 97.38 310 ALA A N 1
ATOM 2406 C CA . ALA A 1 310 ? 4.663 12.800 -14.484 1.00 97.38 310 ALA A CA 1
ATOM 2407 C C . ALA A 1 310 ? 5.803 13.712 -14.972 1.00 97.38 310 ALA A C 1
ATOM 2409 O O . ALA A 1 310 ? 5.743 14.224 -16.088 1.00 97.38 310 ALA A O 1
ATOM 2410 N N . LEU A 1 311 ? 6.849 13.885 -14.161 1.00 95.69 311 LEU A N 1
ATOM 2411 C CA . LEU A 1 311 ? 7.978 14.771 -14.437 1.00 95.69 311 LEU A CA 1
ATOM 2412 C C . LEU A 1 311 ? 9.127 14.083 -15.188 1.00 95.69 311 LEU A C 1
ATOM 2414 O O . LEU A 1 311 ? 10.124 14.733 -15.490 1.00 95.69 311 LEU A O 1
ATOM 2418 N N . ILE A 1 312 ? 9.011 12.788 -15.503 1.00 94.56 312 ILE A N 1
ATOM 2419 C CA . ILE A 1 312 ? 10.028 12.086 -16.293 1.00 94.56 312 ILE A CA 1
ATOM 2420 C C . ILE A 1 312 ? 10.103 12.738 -17.686 1.00 94.56 312 ILE A C 1
ATOM 2422 O O . ILE A 1 312 ? 9.059 12.895 -18.332 1.00 94.56 312 ILE A O 1
ATOM 2426 N N . PRO A 1 313 ? 11.299 13.133 -18.163 1.00 94.88 313 PRO A N 1
ATOM 2427 C CA . PRO A 1 313 ? 11.462 13.647 -19.515 1.00 94.88 313 PRO A CA 1
ATOM 2428 C C . PRO A 1 313 ? 11.162 12.526 -20.514 1.00 94.88 313 PRO A C 1
ATOM 2430 O O . PRO A 1 313 ? 11.777 11.465 -20.465 1.00 94.88 313 PRO A O 1
ATOM 2433 N N . VAL A 1 314 ? 10.176 12.768 -21.375 1.00 95.19 314 VAL A N 1
ATOM 2434 C CA . VAL A 1 314 ? 9.733 11.853 -22.431 1.00 95.19 314 VAL A CA 1
ATOM 2435 C C . VAL A 1 314 ? 9.220 12.655 -23.619 1.00 95.19 314 VAL A C 1
ATOM 2437 O O . VAL A 1 314 ? 8.594 13.710 -23.429 1.00 95.19 314 VAL A O 1
ATOM 2440 N N . VAL A 1 315 ? 9.435 12.126 -24.817 1.00 94.81 315 VAL A N 1
ATOM 2441 C CA . VAL A 1 315 ? 8.967 12.664 -26.097 1.00 94.81 315 VAL A CA 1
ATOM 2442 C C . VAL A 1 315 ? 8.325 11.561 -26.949 1.00 94.81 315 VAL A C 1
ATOM 2444 O O . VAL A 1 315 ? 8.587 10.375 -26.730 1.00 94.81 315 VAL A O 1
ATOM 2447 N N . PRO A 1 316 ? 7.467 11.906 -27.928 1.00 96.94 316 PRO A N 1
ATOM 2448 C CA . PRO A 1 316 ? 7.014 10.933 -28.914 1.00 96.94 316 PRO A CA 1
ATOM 2449 C C . PRO A 1 316 ? 8.207 10.297 -29.644 1.00 96.94 316 PRO A C 1
ATOM 2451 O O . PRO A 1 316 ? 9.153 10.991 -30.007 1.00 96.94 316 PRO A O 1
ATOM 2454 N N . GLY A 1 317 ? 8.152 8.985 -29.860 1.00 95.62 317 GLY A N 1
ATOM 2455 C CA . GLY A 1 317 ? 9.234 8.183 -30.436 1.00 95.62 317 GLY A CA 1
ATOM 2456 C C . GLY A 1 317 ? 10.113 7.469 -29.405 1.00 95.62 317 GLY A C 1
ATOM 2457 O O . GLY A 1 317 ? 10.750 6.474 -29.756 1.00 95.62 317 GLY A O 1
ATOM 2458 N N . ASP A 1 318 ? 10.106 7.892 -28.136 1.00 97.00 318 ASP A N 1
ATOM 2459 C CA . ASP A 1 318 ? 10.813 7.174 -27.073 1.00 97.00 318 ASP A CA 1
ATOM 2460 C C . ASP A 1 318 ? 10.276 5.747 -26.910 1.00 97.00 318 ASP A C 1
ATOM 2462 O O . ASP A 1 318 ? 9.061 5.514 -26.903 1.00 97.00 318 ASP A O 1
ATOM 2466 N N . ARG A 1 319 ? 11.181 4.786 -26.704 1.00 97.19 319 ARG A N 1
ATOM 2467 C CA . ARG A 1 319 ? 10.813 3.454 -26.216 1.00 97.19 319 ARG A CA 1
ATOM 2468 C C . ARG A 1 319 ? 10.646 3.515 -24.710 1.00 97.19 319 ARG A C 1
ATOM 2470 O O . ARG A 1 319 ? 11.495 4.064 -24.008 1.00 97.19 319 ARG A O 1
ATOM 2477 N N . ILE A 1 320 ? 9.581 2.914 -24.205 1.00 97.56 320 ILE A N 1
ATOM 2478 C CA . ILE A 1 320 ? 9.270 2.916 -22.783 1.00 97.56 320 ILE A CA 1
ATOM 2479 C C . ILE A 1 320 ? 8.953 1.508 -22.293 1.00 97.56 320 ILE A C 1
ATOM 2481 O O . ILE A 1 320 ? 8.211 0.768 -22.933 1.00 97.56 320 ILE A O 1
ATOM 2485 N N . ALA A 1 321 ? 9.503 1.160 -21.134 1.00 97.62 321 ALA A N 1
ATOM 2486 C CA . ALA A 1 321 ? 9.113 -0.007 -20.357 1.00 97.62 321 ALA A CA 1
ATOM 2487 C C . ALA A 1 321 ? 8.542 0.460 -19.017 1.00 97.62 321 ALA A C 1
ATOM 2489 O O . ALA A 1 321 ? 9.165 1.245 -18.294 1.00 97.62 321 ALA A O 1
ATOM 2490 N N . ILE A 1 322 ? 7.349 -0.021 -18.691 1.00 98.06 322 ILE A N 1
ATOM 2491 C CA . ILE A 1 322 ? 6.623 0.272 -17.461 1.00 98.06 322 ILE A CA 1
ATOM 2492 C C . ILE A 1 322 ? 6.493 -1.035 -16.693 1.00 98.06 322 ILE A C 1
ATOM 2494 O O . ILE A 1 322 ? 5.999 -2.020 -17.226 1.00 98.06 322 ILE A O 1
ATOM 2498 N N . TYR A 1 323 ? 6.873 -1.031 -15.422 1.00 97.38 323 TYR A N 1
ATOM 2499 C CA . TYR A 1 323 ? 6.629 -2.136 -14.502 1.00 97.38 323 TYR A CA 1
ATOM 2500 C C . TYR A 1 323 ? 5.719 -1.674 -13.372 1.00 97.38 323 TYR A C 1
ATOM 2502 O O . TYR A 1 323 ? 5.737 -0.503 -12.992 1.00 97.38 323 TYR A O 1
ATOM 2510 N N . GLN A 1 324 ? 4.943 -2.599 -12.812 1.00 95.69 324 GLN A N 1
ATOM 2511 C CA . GLN A 1 324 ? 3.994 -2.313 -11.737 1.00 95.69 324 GLN A CA 1
ATOM 2512 C C . GLN A 1 324 ? 3.008 -1.166 -12.061 1.00 95.69 324 GLN A C 1
ATOM 2514 O O . GLN A 1 324 ? 2.672 -0.350 -11.200 1.00 95.69 324 GLN A O 1
ATOM 2519 N N . GLY A 1 325 ? 2.540 -1.095 -13.311 1.00 96.44 325 GLY A N 1
ATOM 2520 C CA . GLY A 1 325 ? 1.450 -0.203 -13.706 1.00 96.44 325 GLY A CA 1
ATOM 2521 C C . GLY A 1 325 ? 0.102 -0.784 -13.283 1.00 96.44 325 GLY A C 1
ATOM 2522 O O . GLY A 1 325 ? -0.161 -1.961 -13.512 1.00 96.44 325 GLY A O 1
ATOM 2523 N N . SER A 1 326 ? -0.760 0.014 -12.661 1.00 96.00 326 SER A N 1
ATOM 2524 C CA . SER A 1 326 ? -2.083 -0.434 -12.218 1.00 96.00 326 SER A CA 1
ATOM 2525 C C . SER A 1 326 ? -3.133 -0.152 -13.281 1.00 96.00 326 SER A C 1
ATOM 2527 O O . SER A 1 326 ? -3.347 1.003 -13.649 1.00 96.00 326 SER A O 1
ATOM 2529 N N . GLY A 1 327 ? -3.826 -1.189 -13.732 1.00 96.31 327 GLY A N 1
ATOM 2530 C CA . GLY A 1 327 ? -4.989 -1.027 -14.591 1.00 96.31 327 GLY A CA 1
ATOM 2531 C C . GLY A 1 327 ? -6.117 -0.294 -13.867 1.00 96.31 327 GLY A C 1
ATOM 2532 O O . GLY A 1 327 ? -6.377 -0.568 -12.691 1.00 96.31 327 GLY A O 1
ATOM 2533 N N . ARG A 1 328 ? -6.756 0.679 -14.526 1.00 95.94 328 ARG A N 1
ATOM 2534 C CA . ARG A 1 328 ? -7.848 1.490 -13.967 1.00 95.94 328 ARG A CA 1
ATOM 2535 C C . ARG A 1 328 ? -8.877 1.865 -15.028 1.00 95.94 328 ARG A C 1
ATOM 2537 O O . ARG A 1 328 ? -8.586 1.923 -16.218 1.00 95.94 328 ARG A O 1
ATOM 2544 N N . THR A 1 329 ? -10.086 2.161 -14.559 1.00 95.56 329 THR A N 1
ATOM 2545 C CA . THR A 1 329 ? -11.108 2.827 -15.375 1.00 95.56 329 THR A CA 1
ATOM 2546 C C . THR A 1 329 ? -10.876 4.335 -15.309 1.00 95.56 329 THR A C 1
ATOM 2548 O O . THR A 1 329 ? -10.858 4.909 -14.217 1.00 95.56 329 THR A O 1
ATOM 2551 N N . GLY A 1 330 ? -10.666 4.962 -16.465 1.00 90.44 330 GLY A N 1
ATOM 2552 C CA . GLY A 1 330 ? -10.519 6.406 -16.611 1.00 90.44 330 GLY A CA 1
ATOM 2553 C C . GLY A 1 330 ? -11.826 7.162 -16.367 1.00 90.44 330 GLY A C 1
ATOM 2554 O O . GLY A 1 330 ? -12.903 6.579 -16.242 1.00 90.44 330 GLY A O 1
ATOM 2555 N N . ARG A 1 331 ? -11.750 8.497 -16.315 1.00 87.00 331 ARG A N 1
ATOM 2556 C CA . ARG A 1 331 ? -12.935 9.357 -16.093 1.00 87.00 331 ARG A CA 1
ATOM 2557 C C . ARG A 1 331 ? -13.951 9.296 -17.231 1.00 87.00 331 ARG A C 1
ATOM 2559 O O . ARG A 1 331 ? -15.129 9.542 -17.008 1.00 87.00 331 ARG A O 1
ATOM 2566 N N . ASP A 1 332 ? -13.477 8.996 -18.431 1.00 89.81 332 ASP A N 1
ATOM 2567 C CA . ASP A 1 332 ? -14.271 8.780 -19.638 1.00 89.81 332 ASP A CA 1
ATOM 2568 C C . ASP A 1 332 ? -14.830 7.348 -19.732 1.00 89.81 332 ASP A C 1
ATOM 2570 O O . ASP A 1 332 ? -15.485 7.007 -20.711 1.00 89.81 332 ASP A O 1
ATOM 2574 N N . GLY A 1 333 ? -14.559 6.501 -18.733 1.00 91.31 333 GLY A N 1
ATOM 2575 C CA . GLY A 1 333 ? -15.000 5.109 -18.683 1.00 91.31 333 GLY A CA 1
ATOM 2576 C C . GLY A 1 333 ? -14.105 4.125 -19.438 1.00 91.31 333 GLY A C 1
ATOM 2577 O O . GLY A 1 333 ? -14.325 2.922 -19.331 1.00 91.31 333 GLY A O 1
ATOM 2578 N N . GLY A 1 334 ? -13.092 4.583 -20.178 1.00 94.00 334 GLY A N 1
ATOM 2579 C CA . GLY A 1 334 ? -12.197 3.670 -20.894 1.00 94.00 334 GLY A CA 1
ATOM 2580 C C . GLY A 1 334 ? -10.965 3.267 -20.075 1.00 94.00 334 GLY A C 1
ATOM 2581 O O . GLY A 1 334 ? -10.628 3.904 -19.076 1.00 94.00 334 GLY A O 1
ATOM 2582 N N . LEU A 1 335 ? -10.272 2.223 -20.524 1.00 96.62 335 LEU A N 1
ATOM 2583 C CA . LEU A 1 335 ? -9.100 1.657 -19.854 1.00 96.62 335 LEU A CA 1
ATOM 2584 C C . LEU A 1 335 ? -7.900 2.620 -19.837 1.00 96.62 335 LEU A C 1
ATOM 2586 O O . LEU A 1 335 ? -7.536 3.194 -20.865 1.00 96.62 335 LEU A O 1
ATOM 2590 N N . GLU A 1 336 ? -7.251 2.732 -18.678 1.00 97.38 336 GLU A N 1
ATOM 2591 C CA . GLU A 1 336 ? -5.994 3.454 -18.481 1.00 97.38 336 GLU A CA 1
ATOM 2592 C C . GLU A 1 336 ? -5.017 2.632 -17.632 1.00 97.38 336 GLU A C 1
ATOM 2594 O O . GLU A 1 336 ? -5.410 1.980 -16.662 1.00 97.38 336 GLU A O 1
ATOM 2599 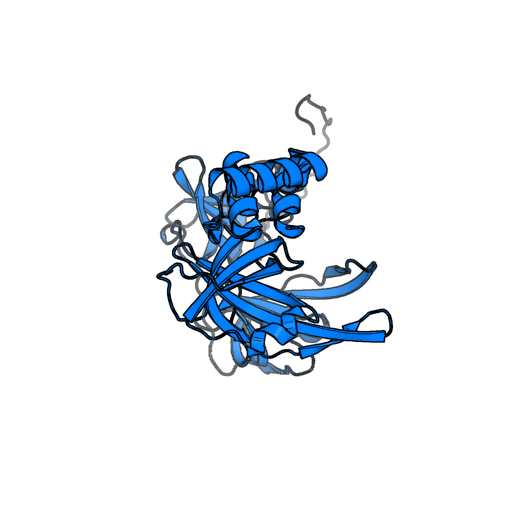N N . LEU A 1 337 ? -3.723 2.720 -17.942 1.00 97.94 337 LEU A N 1
ATOM 2600 C CA . LEU A 1 337 ? -2.652 2.200 -17.096 1.00 97.94 337 LEU A CA 1
ATOM 2601 C C . LEU A 1 337 ? -2.071 3.323 -16.232 1.00 97.94 337 LEU A C 1
ATOM 2603 O O . LEU A 1 337 ? -1.420 4.242 -16.728 1.00 97.94 337 LEU A O 1
ATOM 2607 N N . HIS A 1 338 ? -2.297 3.258 -14.925 1.00 97.56 338 HIS A N 1
ATOM 2608 C CA . HIS A 1 338 ? -1.832 4.260 -13.967 1.00 97.56 338 HIS A CA 1
ATOM 2609 C C . HIS A 1 338 ? -0.451 3.895 -13.424 1.00 97.56 338 HIS A C 1
ATOM 2611 O O . HIS A 1 338 ? -0.240 2.792 -12.920 1.00 97.56 338 HIS A O 1
ATOM 2617 N N . VAL A 1 339 ? 0.482 4.845 -13.456 1.00 96.94 339 VAL A N 1
ATOM 2618 C CA . VAL A 1 339 ? 1.856 4.665 -12.969 1.00 96.94 339 VAL A CA 1
ATOM 2619 C C . VAL A 1 339 ? 2.189 5.769 -11.970 1.00 96.94 339 VAL A C 1
ATOM 2621 O O . VAL A 1 339 ? 2.427 6.919 -12.334 1.00 96.94 339 VAL A O 1
ATOM 2624 N N . GLY A 1 340 ? 2.173 5.417 -10.685 1.00 92.75 340 GLY A N 1
ATOM 2625 C CA . GLY A 1 340 ? 2.506 6.318 -9.577 1.00 92.75 340 GLY A CA 1
ATOM 2626 C C . GLY A 1 340 ? 3.807 5.935 -8.872 1.00 92.75 340 GLY A C 1
ATOM 2627 O O . GLY A 1 340 ? 4.686 5.308 -9.461 1.00 92.75 340 GLY A O 1
ATOM 2628 N N . GLY A 1 341 ? 3.910 6.267 -7.581 1.00 87.56 341 GLY A N 1
ATOM 2629 C CA . GLY A 1 341 ? 5.111 6.012 -6.772 1.00 87.56 341 GLY A CA 1
ATOM 2630 C C . GLY A 1 341 ? 5.539 4.540 -6.675 1.00 87.56 341 GLY A C 1
ATOM 2631 O O . GLY A 1 341 ? 6.715 4.281 -6.454 1.00 87.56 341 GLY A O 1
ATOM 2632 N N . ASN A 1 342 ? 4.618 3.592 -6.889 1.00 86.44 342 ASN A N 1
ATOM 2633 C CA . ASN A 1 342 ? 4.919 2.154 -6.873 1.00 86.44 342 ASN A CA 1
ATOM 2634 C C . ASN A 1 342 ? 5.361 1.589 -8.227 1.00 86.44 342 ASN A C 1
ATOM 2636 O O . ASN A 1 342 ? 5.955 0.522 -8.256 1.00 86.44 342 ASN A O 1
ATOM 2640 N N . GLY A 1 343 ? 5.054 2.263 -9.339 1.00 93.19 343 GLY A N 1
ATOM 2641 C CA . GLY A 1 343 ? 5.446 1.770 -10.659 1.00 93.19 343 GLY A CA 1
ATOM 2642 C C . GLY A 1 343 ? 6.957 1.864 -10.857 1.00 93.19 343 GLY A C 1
ATOM 2643 O O . GLY A 1 343 ? 7.646 2.495 -10.068 1.00 93.19 343 GLY A O 1
ATOM 2644 N N . PHE A 1 344 ? 7.500 1.387 -11.968 1.00 95.94 344 PHE A N 1
ATOM 2645 C CA . PHE A 1 344 ? 8.869 1.666 -12.423 1.00 95.94 344 PHE A CA 1
ATOM 2646 C C . PHE A 1 344 ? 8.834 1.995 -13.906 1.00 95.94 344 PHE A C 1
ATOM 2648 O O . PHE A 1 344 ? 8.031 1.425 -14.636 1.00 95.94 344 PHE A O 1
ATOM 2655 N N . VAL A 1 345 ? 9.663 2.938 -14.343 1.00 96.56 345 VAL A N 1
ATOM 2656 C CA . VAL A 1 345 ? 9.671 3.404 -15.731 1.00 96.56 345 VAL A CA 1
ATOM 2657 C C . VAL A 1 345 ? 11.110 3.449 -16.217 1.00 96.56 345 VAL A C 1
ATOM 2659 O O . VAL A 1 345 ? 11.957 4.056 -15.562 1.00 96.56 345 VAL A O 1
ATOM 2662 N N . ARG A 1 346 ? 11.370 2.829 -17.367 1.00 95.94 346 ARG A N 1
ATOM 2663 C CA . ARG A 1 346 ? 12.599 3.000 -18.143 1.00 95.94 346 ARG A CA 1
ATOM 2664 C C . ARG A 1 346 ? 12.237 3.625 -19.477 1.00 95.94 346 ARG A C 1
ATOM 2666 O O . ARG A 1 346 ? 11.353 3.125 -20.162 1.00 95.94 346 ARG A O 1
ATOM 2673 N N . VAL A 1 347 ? 12.935 4.695 -19.827 1.00 94.81 347 VAL A N 1
ATOM 2674 C CA . VAL A 1 347 ? 12.807 5.375 -21.116 1.00 94.81 347 VAL A CA 1
ATOM 2675 C C . VAL A 1 347 ? 14.124 5.196 -21.853 1.00 94.81 347 VAL A C 1
ATOM 2677 O O . VAL A 1 347 ? 15.190 5.369 -21.262 1.00 94.81 347 VAL A O 1
ATOM 2680 N N . VAL A 1 348 ? 14.044 4.812 -23.119 1.00 92.44 348 VAL A N 1
ATOM 2681 C CA . VAL A 1 348 ? 15.178 4.712 -24.032 1.00 92.44 348 VAL A CA 1
ATOM 2682 C C . VAL A 1 348 ? 14.826 5.513 -25.273 1.00 92.44 348 VAL A C 1
ATOM 2684 O O . VAL A 1 348 ? 13.979 5.102 -26.068 1.00 92.44 348 VAL A O 1
ATOM 2687 N N . THR A 1 349 ? 15.483 6.652 -25.441 1.00 85.06 349 THR A N 1
ATOM 2688 C CA . THR A 1 349 ? 15.375 7.449 -26.660 1.00 85.06 349 THR A CA 1
ATOM 2689 C C . THR A 1 349 ? 16.153 6.744 -27.770 1.00 85.06 349 THR A C 1
ATOM 2691 O O . THR A 1 349 ? 17.342 6.468 -27.585 1.00 85.06 349 THR A O 1
ATOM 2694 N N . PRO A 1 350 ? 15.517 6.381 -28.900 1.00 76.31 350 PRO A N 1
ATOM 2695 C CA . PRO A 1 350 ? 16.235 5.841 -30.044 1.00 76.31 350 PRO A CA 1
ATOM 2696 C C . PRO A 1 350 ? 17.307 6.842 -30.471 1.00 76.31 350 PRO A C 1
ATOM 2698 O O . PRO A 1 350 ? 17.010 8.019 -30.660 1.00 76.31 350 PRO A O 1
ATOM 2701 N N . THR A 1 351 ? 18.546 6.385 -30.614 1.00 58.47 351 THR A N 1
ATOM 2702 C CA . THR A 1 351 ? 19.673 7.195 -31.076 1.00 58.47 351 THR A CA 1
ATOM 2703 C C . THR A 1 351 ? 19.460 7.627 -32.527 1.00 58.47 351 THR A C 1
ATOM 2705 O O . THR A 1 351 ? 19.910 6.984 -33.470 1.00 58.47 351 THR A O 1
ATOM 2708 N N . ALA A 1 352 ? 18.765 8.743 -32.703 1.00 53.62 352 ALA A N 1
ATOM 2709 C CA . ALA A 1 352 ? 19.042 9.698 -33.760 1.00 53.62 352 ALA A CA 1
ATOM 2710 C C . ALA A 1 352 ? 19.579 10.948 -33.057 1.00 53.62 352 ALA A C 1
ATOM 2712 O O . ALA A 1 352 ? 18.866 11.928 -32.865 1.00 53.62 352 ALA A O 1
ATOM 2713 N N . GLU A 1 353 ? 20.818 10.866 -32.570 1.00 49.34 353 GLU A N 1
ATOM 2714 C CA . GLU A 1 353 ? 21.556 12.052 -32.138 1.00 49.34 353 GLU A CA 1
ATOM 2715 C C . GLU A 1 353 ? 21.933 12.845 -33.396 1.00 49.34 353 GLU A C 1
ATOM 2717 O O . GLU A 1 353 ? 23.033 12.722 -33.925 1.00 49.34 353 GLU A O 1
ATOM 2722 N N . GLU A 1 354 ? 20.999 13.640 -33.912 1.00 53.38 354 GLU A N 1
ATOM 2723 C CA . GLU A 1 354 ? 21.397 14.935 -34.448 1.00 53.38 354 GLU A CA 1
ATOM 2724 C C . GLU A 1 354 ? 21.328 15.912 -33.280 1.00 53.38 354 GLU A C 1
ATOM 2726 O O . GLU A 1 354 ? 20.270 16.153 -32.695 1.00 53.38 354 GLU A O 1
ATOM 2731 N N . GLU A 1 355 ? 22.484 16.435 -32.896 1.00 52.03 355 GLU A N 1
ATOM 2732 C CA . GLU A 1 355 ? 22.581 17.570 -31.995 1.00 52.03 355 GLU A CA 1
ATOM 2733 C C . GLU A 1 355 ? 21.961 18.772 -32.727 1.00 52.03 355 GLU A C 1
ATOM 2735 O O . GLU A 1 355 ? 22.569 19.354 -33.624 1.00 52.03 355 GLU A O 1
ATOM 2740 N N . ILE A 1 356 ? 20.696 19.091 -32.435 1.00 64.50 356 ILE A N 1
ATOM 2741 C CA . ILE A 1 356 ? 20.016 20.242 -33.038 1.00 64.50 356 ILE A CA 1
ATOM 2742 C C . ILE A 1 356 ? 20.043 21.389 -32.034 1.00 64.50 356 ILE A C 1
ATOM 2744 O O . ILE A 1 356 ? 19.239 21.445 -31.102 1.00 64.50 356 ILE A O 1
ATOM 2748 N N . GLU A 1 357 ? 20.945 22.336 -32.260 1.00 60.84 357 GLU A N 1
ATOM 2749 C CA . GLU A 1 357 ? 20.910 23.640 -31.610 1.00 60.84 357 GLU A CA 1
ATOM 2750 C C . GLU A 1 357 ? 19.742 24.451 -32.198 1.00 60.84 357 GLU A C 1
ATOM 2752 O O . GLU A 1 357 ? 19.638 24.643 -33.413 1.00 60.84 357 GLU A O 1
ATOM 2757 N N . LYS A 1 358 ? 18.806 24.884 -31.347 1.00 64.50 358 LYS A N 1
ATOM 2758 C CA . LYS A 1 358 ? 17.691 25.749 -31.754 1.00 64.50 358 LYS A CA 1
ATOM 2759 C C . LYS A 1 358 ? 17.708 27.037 -30.951 1.00 64.50 358 LYS A C 1
ATOM 2761 O O . LYS A 1 358 ? 17.483 27.020 -29.745 1.00 64.50 358 LYS A O 1
ATOM 2766 N N . GLU A 1 359 ? 17.875 28.154 -31.646 1.00 62.22 359 GLU A N 1
ATOM 2767 C CA . GLU A 1 359 ? 17.586 29.480 -31.110 1.00 62.22 359 GLU A CA 1
ATOM 2768 C C . GLU A 1 359 ? 16.113 29.831 -31.346 1.00 62.22 359 GLU A C 1
ATOM 2770 O O . GLU A 1 359 ? 15.566 29.640 -32.435 1.00 62.22 359 GLU A O 1
ATOM 2775 N N . GLY A 1 360 ? 15.450 30.348 -30.315 1.00 76.38 360 GLY A N 1
ATOM 2776 C CA . GLY A 1 360 ? 14.053 30.757 -30.391 1.00 76.38 360 GLY A CA 1
ATOM 2777 C C . GLY A 1 360 ? 13.675 31.715 -29.269 1.00 76.38 360 GLY A C 1
ATOM 2778 O O . GLY A 1 360 ? 14.309 31.761 -28.217 1.00 76.38 360 GLY A O 1
ATOM 2779 N N . THR A 1 361 ? 12.628 32.504 -29.496 1.00 79.81 361 THR A N 1
ATOM 2780 C CA . THR A 1 361 ? 12.084 33.431 -28.498 1.00 79.81 361 THR A CA 1
ATOM 2781 C C . THR A 1 361 ? 11.037 32.719 -27.643 1.00 79.81 361 THR A C 1
ATOM 2783 O O . THR A 1 361 ? 10.049 32.212 -28.171 1.00 79.81 361 THR A O 1
ATOM 2786 N N . ILE A 1 362 ? 11.221 32.707 -26.319 1.00 74.88 362 ILE A N 1
ATOM 2787 C CA . ILE A 1 362 ? 10.204 32.220 -25.377 1.00 74.88 362 ILE A CA 1
ATOM 2788 C C . ILE A 1 362 ? 9.065 33.243 -25.328 1.00 74.88 362 ILE A C 1
ATOM 2790 O O . ILE A 1 362 ? 9.255 34.368 -24.864 1.00 74.88 362 ILE A O 1
ATOM 2794 N N . ILE A 1 363 ? 7.877 32.858 -25.796 1.00 71.75 363 ILE A N 1
ATOM 2795 C CA . ILE A 1 363 ? 6.666 33.676 -25.680 1.00 71.75 363 ILE A CA 1
ATOM 2796 C C . ILE A 1 363 ? 5.856 33.155 -24.495 1.00 71.75 363 ILE A C 1
ATOM 2798 O O . ILE A 1 363 ? 5.289 32.067 -24.548 1.00 71.75 363 ILE A O 1
ATOM 2802 N N . VAL A 1 364 ? 5.791 33.943 -23.424 1.00 65.31 364 VAL A N 1
ATOM 2803 C CA . VAL A 1 364 ? 4.962 33.630 -22.255 1.00 65.31 364 VAL A CA 1
ATOM 2804 C C . VAL A 1 364 ? 3.494 33.841 -22.623 1.00 65.31 364 VAL A C 1
ATOM 2806 O O . VAL A 1 364 ? 3.092 34.954 -22.968 1.00 65.31 364 VAL A O 1
ATOM 2809 N N . THR A 1 365 ? 2.681 32.788 -22.541 1.00 74.00 365 THR A N 1
ATOM 2810 C CA . THR A 1 365 ? 1.225 32.889 -22.723 1.00 74.00 365 THR A CA 1
ATOM 2811 C C . THR A 1 365 ? 0.503 32.873 -21.373 1.00 74.00 365 THR A C 1
ATOM 2813 O O . THR A 1 365 ? 1.084 32.521 -20.346 1.00 74.00 365 THR A O 1
ATOM 2816 N N . ARG A 1 366 ? -0.785 33.259 -21.346 1.00 48.91 366 ARG A N 1
ATOM 2817 C CA . ARG A 1 366 ? -1.620 33.243 -20.123 1.00 48.91 366 ARG A CA 1
ATOM 2818 C C . ARG A 1 366 ? -1.796 31.849 -19.509 1.00 48.91 366 ARG A C 1
ATOM 2820 O O . ARG A 1 366 ? -2.231 31.761 -18.366 1.00 48.91 366 ARG A O 1
ATOM 2827 N N . GLU A 1 367 ? -1.458 30.796 -20.244 1.00 52.50 367 GLU A N 1
ATOM 2828 C CA . GLU A 1 367 ? -1.531 29.405 -19.790 1.00 52.50 367 GLU A CA 1
ATOM 2829 C C . GLU A 1 367 ? -0.189 28.894 -19.229 1.00 52.50 367 GLU A C 1
ATOM 2831 O O . GLU A 1 367 ? -0.113 27.758 -18.770 1.00 52.50 367 GLU A O 1
ATOM 2836 N N . GLY A 1 368 ? 0.838 29.755 -19.182 1.00 51.53 368 GLY A N 1
ATOM 2837 C CA . GLY A 1 368 ? 2.190 29.434 -18.721 1.00 51.53 368 GLY A CA 1
ATOM 2838 C C . GLY A 1 368 ? 3.180 29.202 -19.866 1.00 51.53 368 GLY A C 1
ATOM 2839 O O . GLY A 1 368 ? 2.805 29.204 -21.042 1.00 51.53 368 GLY A O 1
ATOM 2840 N N . THR A 1 369 ? 4.458 29.076 -19.500 1.00 44.62 369 THR A N 1
ATOM 2841 C CA . THR A 1 369 ? 5.522 28.493 -20.341 1.00 44.62 369 THR A CA 1
ATOM 2842 C C . THR A 1 369 ? 5.540 26.986 -20.215 1.00 44.62 369 THR A C 1
ATOM 2844 O O . THR A 1 369 ? 5.431 26.524 -19.053 1.00 44.62 369 THR A O 1
#

Foldseek 3Di:
DVLLCVLCVVPDPPVVLQVQLVVQCVVVPPPDDSVVSSVVSSVVSVADADFLVCQPPDDQKHKHKWAFLDWAAKDWDADPVRDIKIKIWTWTHAANGIAIEIEIHPRNVVSVVDDGGWMKIFIFGQDPDHRYTYGPDIDTDPDDGDDDNDDDQQPDDWDWFKFKWFFAFKDDWDWDQDPVRDIWIKIKGWTDRQPAIEIEMESDVVQCVPPDHGFIKMKHRWTWHQRPLGIYTYDDPRIDIDGGPDDHDDDFDDLVNFAQADWGKHKFFWQDWDQKDWDQDSVRHIKIKIWTWGDDPPDIAIEIEIGVRSVPDDDGGKIKIKGSFGWRQDPVRDIYTYDYPRMDMDIHRPPPPPPDDDDDDDDADPVGD

Radius of gyration: 25.56 Å; Cα contacts (8 Å, |Δi|>4): 796; chains: 1; bounding box: 63×55×66 Å

Mean predicted aligned error: 9.05 Å

Sequence (369 aa):
MQFHYALVDDLITREEFERRVEEKMQECGDLLDDVTAAMVVVHDLGREHVKIRDLSIGSTLSSFFGRVISVSPPREFTRKDGEKGWVADLILGDETGQVRAVLWDEKAAAVAEIEPGDVLEIIGKQGARQGDVVVLALRKSPIEISCGTAVQPQYQPPERKDVEGMVLLIGKPRVIVRRDGSTSEMIEGCFFDGEVTARIVAWDPSLLADVREGSCIRISGVLLKQRSTGKEYVVDERSSIAPGTRECSFRFNGLDEVRTDGTYAVEGIISSVQPPRAFTSRDGRPNHVRNLIITGATSDLRVVFWGDRALIPVVPGDRIAIYQGSGRTGRDGGLELHVGGNGFVRVVTPTAEEEIEKEGTIIVTREGT

Nearest PDB structures (foldseek):
  8idx-assembly2_B  TM=6.285E-01  e=1.338E-10  Mus musculus
  5yzp-assembly1_A  TM=6.555E-01  e=4.358E-10  Mus musculus domesticus
  2oq0-assembly3_C  TM=6.715E-01  e=1.959E-09  Homo sapiens
  5z7d-assembly1_A  TM=4.590E-01  e=5.915E-13  Mus musculus
  3rnu-assembly1_D  TM=6.494E-01  e=5.176E-08  Homo sapiens

Solvent-accessible surface area (backbone atoms only — not comparable to full-atom values): 20756 Å² total; per-residue (Å²): 99,74,73,53,49,64,74,43,57,92,78,47,55,69,68,60,49,54,51,51,25,52,50,46,28,63,76,52,42,94,77,45,55,72,60,56,21,34,48,50,49,39,41,77,71,73,49,70,70,48,56,65,72,56,69,80,71,93,57,77,56,49,42,28,69,29,23,30,47,40,77,47,75,64,40,83,45,75,45,97,88,67,47,82,43,35,37,20,44,35,35,27,27,36,83,70,37,71,37,42,38,37,24,53,42,75,54,16,61,52,50,83,81,57,54,68,69,43,26,32,39,37,35,26,28,79,34,97,50,91,70,30,30,34,54,76,43,74,44,83,42,95,63,88,69,76,49,77,70,69,79,55,65,53,74,50,81,72,44,71,42,70,51,51,28,27,28,69,38,71,56,70,74,43,79,45,74,45,97,84,68,51,74,44,48,27,25,42,30,38,28,30,60,83,85,50,79,24,41,35,37,23,71,46,47,75,84,52,66,88,64,50,64,76,38,36,31,26,34,40,48,25,37,38,35,46,42,95,91,39,47,34,39,39,47,51,97,74,33,48,80,46,78,36,90,63,90,67,84,86,79,66,46,58,60,82,69,67,45,56,64,61,70,43,34,38,59,31,31,26,71,40,70,54,76,62,41,79,47,68,45,98,87,70,43,83,41,32,38,19,48,34,32,32,37,46,97,87,42,68,37,43,34,37,24,27,42,76,54,24,70,56,89,80,56,64,66,23,35,38,39,38,34,55,23,33,27,27,68,39,98,87,68,46,73,30,36,36,28,41,94,80,27,46,79,48,79,47,70,70,89,71,83,70,87,75,88,77,90,80,83,89,74,79,46,100,88,53,123

Secondary structure (DSSP, 8-state):
-HHHHTTSTTTS-HHHHHHHHHHHHHHHGGG--HHHHHHHHHHHTT--PPPGGGTTSS-SSEEEEEEEEEEPPPEEEE-TTS-EEEEEEEEEE-SS-EEEEEEETHHHHGGGG--TT-EEEEEEEE-SSTTEEEEEEEEE---------SPPGGGSPPEEEEEEEEEEEE---EEEE-TTS-EEEEEEEEEE-SSSEEEEEESSGGGGTT--TT-EEEEEEEEEEEETTEEEEEE-TT-EEEE-SSPP---PBPGGG--SSSEEEEEEEEEEEPPPEEEE-TTS-EEEEEEEEEE-SS-EEEEEEEGGGGGS---TT-EEEEEEEEEEE-TTSSEEEEE-TT-EEEEE----------------BTTB-